Protein AF-R7EV41-F1 (afdb_monomer_lite)

Structure (mmCIF, N/CA/C/O backbone):
data_AF-R7EV41-F1
#
_entry.id   AF-R7EV41-F1
#
loop_
_atom_site.group_PDB
_atom_site.id
_atom_site.type_symbol
_atom_site.label_atom_id
_atom_site.label_alt_id
_atom_site.label_comp_id
_atom_site.label_asym_id
_atom_site.label_entity_id
_atom_site.label_seq_id
_atom_site.pdbx_PDB_ins_code
_atom_site.Cartn_x
_atom_site.Cartn_y
_atom_site.Cartn_z
_atom_site.occupancy
_atom_site.B_iso_or_equiv
_atom_site.auth_seq_id
_atom_site.auth_comp_id
_atom_site.auth_asym_id
_atom_site.auth_atom_id
_atom_site.pdbx_PDB_model_num
ATOM 1 N N . MET A 1 1 ? 18.322 -37.434 2.690 1.00 43.78 1 MET A N 1
ATOM 2 C CA . MET A 1 1 ? 19.260 -37.545 1.546 1.00 43.78 1 MET A CA 1
ATOM 3 C C . MET A 1 1 ? 18.553 -37.816 0.201 1.00 43.78 1 MET A C 1
ATOM 5 O O . MET A 1 1 ? 19.108 -38.502 -0.639 1.00 43.78 1 MET A O 1
ATOM 9 N N . ASN A 1 2 ? 17.366 -37.233 -0.044 1.00 41.78 2 ASN A N 1
ATOM 10 C CA . ASN A 1 2 ? 16.634 -37.344 -1.325 1.00 41.78 2 ASN A CA 1
ATOM 11 C C . ASN A 1 2 ? 16.052 -36.002 -1.832 1.00 41.78 2 ASN A C 1
ATOM 13 O O . ASN A 1 2 ? 15.337 -35.979 -2.822 1.00 41.78 2 ASN A O 1
ATOM 17 N N . ILE A 1 3 ? 16.404 -34.872 -1.204 1.00 34.19 3 ILE A N 1
ATOM 18 C CA . ILE A 1 3 ? 15.950 -33.520 -1.606 1.00 34.19 3 ILE A CA 1
ATOM 19 C C . ILE A 1 3 ? 17.001 -32.802 -2.484 1.00 34.19 3 ILE A C 1
ATOM 21 O O . ILE A 1 3 ? 16.682 -31.907 -3.259 1.00 34.19 3 ILE A O 1
ATOM 25 N N . ILE A 1 4 ? 18.257 -33.267 -2.469 1.00 37.19 4 ILE A N 1
ATOM 26 C CA . ILE A 1 4 ? 19.369 -32.674 -3.238 1.00 37.19 4 ILE A CA 1
ATOM 27 C C . ILE A 1 4 ? 19.345 -33.095 -4.724 1.00 37.19 4 ILE A C 1
ATOM 29 O O . ILE A 1 4 ? 19.920 -32.416 -5.574 1.00 37.19 4 ILE A O 1
ATOM 33 N N . ARG A 1 5 ? 18.644 -34.183 -5.084 1.00 34.38 5 ARG A N 1
ATOM 34 C CA . ARG A 1 5 ? 18.543 -34.639 -6.485 1.00 34.38 5 ARG A CA 1
ATOM 35 C C . ARG A 1 5 ? 17.484 -33.892 -7.302 1.00 34.38 5 ARG A C 1
ATOM 37 O O . ARG A 1 5 ? 17.686 -33.723 -8.499 1.00 34.38 5 ARG A O 1
ATOM 44 N N . THR A 1 6 ? 16.435 -33.355 -6.680 1.00 34.47 6 THR A N 1
ATOM 45 C CA . THR A 1 6 ? 15.365 -32.635 -7.399 1.00 34.47 6 THR A CA 1
ATOM 46 C C . THR A 1 6 ? 15.768 -31.197 -7.765 1.00 34.47 6 THR A C 1
ATOM 48 O O . THR A 1 6 ? 15.353 -30.682 -8.798 1.00 34.47 6 THR A O 1
ATOM 51 N N . ILE A 1 7 ? 16.682 -30.579 -7.005 1.00 36.19 7 ILE A N 1
ATOM 52 C CA . ILE A 1 7 ? 17.214 -29.227 -7.285 1.00 36.19 7 ILE A CA 1
ATOM 53 C C . ILE A 1 7 ? 18.256 -29.238 -8.426 1.00 36.19 7 ILE A C 1
ATOM 55 O O . ILE A 1 7 ? 18.396 -28.257 -9.161 1.00 36.19 7 ILE A O 1
ATOM 59 N N . LYS A 1 8 ? 18.939 -30.370 -8.656 1.00 31.95 8 LYS A N 1
ATOM 60 C CA . LYS A 1 8 ? 19.910 -30.523 -9.758 1.00 31.95 8 LYS A CA 1
ATOM 61 C C . LYS A 1 8 ? 19.276 -30.679 -11.147 1.00 31.95 8 LYS A C 1
ATOM 63 O O . LYS A 1 8 ? 19.947 -30.433 -12.142 1.00 31.95 8 LYS A O 1
ATOM 68 N N . VAL A 1 9 ? 17.993 -31.034 -11.235 1.00 35.59 9 VAL A N 1
ATOM 69 C CA . VAL A 1 9 ? 17.301 -31.197 -12.530 1.00 35.59 9 VAL A CA 1
ATOM 70 C C . VAL A 1 9 ? 16.683 -29.876 -13.020 1.00 35.59 9 VAL A C 1
ATOM 72 O O . VAL A 1 9 ? 16.620 -29.645 -14.225 1.00 35.59 9 VAL A O 1
ATOM 75 N N . ALA A 1 10 ? 16.343 -28.944 -12.119 1.00 32.03 10 ALA A N 1
ATOM 76 C CA . ALA A 1 10 ? 15.890 -27.594 -12.487 1.00 32.03 10 ALA A CA 1
ATOM 77 C C . ALA A 1 10 ? 17.047 -26.649 -12.881 1.00 32.03 10 ALA A C 1
ATOM 79 O O . ALA A 1 10 ? 16.889 -25.794 -13.749 1.00 32.03 10 ALA A O 1
ATOM 80 N N . THR A 1 11 ? 18.241 -26.845 -12.314 1.00 32.50 11 THR A N 1
ATOM 81 C CA . THR A 1 11 ? 19.454 -26.072 -12.654 1.00 32.50 11 THR A CA 1
ATOM 82 C C . THR A 1 11 ? 20.107 -26.514 -13.972 1.00 32.50 11 THR A C 1
ATOM 84 O O . THR A 1 11 ? 20.769 -25.711 -14.627 1.00 32.50 11 THR A O 1
ATOM 87 N N . ALA A 1 12 ? 19.844 -27.740 -14.438 1.00 33.00 12 ALA A N 1
ATOM 88 C CA . ALA A 1 12 ? 20.349 -28.246 -15.718 1.00 33.00 12 ALA A CA 1
ATOM 89 C C . ALA A 1 12 ? 19.603 -27.689 -16.950 1.00 33.00 12 ALA A C 1
ATOM 91 O O . ALA A 1 12 ? 20.196 -27.590 -18.022 1.00 33.00 12 ALA A O 1
ATOM 92 N N . ARG A 1 13 ? 18.341 -27.247 -16.814 1.00 34.56 13 ARG A N 1
ATOM 93 C CA . ARG A 1 13 ? 17.620 -26.537 -17.894 1.00 34.56 13 ARG A CA 1
ATOM 94 C C . ARG A 1 13 ? 17.948 -25.040 -17.979 1.00 34.56 13 ARG A C 1
ATOM 96 O O . ARG A 1 13 ? 17.640 -24.425 -18.992 1.00 34.56 13 ARG A O 1
ATOM 103 N N . LEU A 1 14 ? 18.626 -24.477 -16.975 1.00 35.88 14 LEU A N 1
ATOM 104 C CA . LEU A 1 14 ? 19.077 -23.078 -16.970 1.00 35.88 14 LEU A CA 1
ATOM 105 C C . LEU A 1 14 ? 20.512 -22.906 -17.513 1.00 35.88 14 LEU A C 1
ATOM 107 O O . LEU A 1 14 ? 20.870 -21.832 -17.980 1.00 35.88 14 LEU A O 1
ATOM 111 N N . MET A 1 15 ? 21.319 -23.974 -17.522 1.00 33.75 15 MET A N 1
ATOM 112 C CA . MET A 1 15 ? 22.668 -23.977 -18.115 1.00 33.75 15 MET A CA 1
ATOM 113 C C . MET A 1 15 ? 22.682 -24.233 -19.633 1.00 33.75 15 MET A C 1
ATOM 115 O O . MET A 1 15 ? 23.692 -23.984 -20.283 1.00 33.75 15 MET A O 1
ATOM 119 N N . ALA A 1 16 ? 21.561 -24.655 -20.226 1.00 33.72 16 ALA A N 1
ATOM 120 C CA . ALA A 1 16 ? 21.439 -24.865 -21.673 1.00 33.72 16 ALA A CA 1
ATOM 121 C C . ALA A 1 16 ? 21.220 -23.567 -22.484 1.00 33.72 16 ALA A C 1
ATOM 123 O O . ALA A 1 16 ? 21.201 -23.615 -23.708 1.00 33.72 16 ALA A O 1
ATOM 124 N N . VAL A 1 17 ? 21.094 -22.405 -21.827 1.00 35.06 17 VAL A N 1
ATOM 125 C CA . VAL A 1 17 ? 20.988 -21.087 -22.492 1.00 35.06 17 VAL A CA 1
ATOM 126 C C . VAL A 1 17 ? 22.304 -20.290 -22.414 1.00 35.06 17 VAL A C 1
ATOM 128 O O . VAL A 1 17 ? 22.477 -19.306 -23.122 1.00 35.06 17 VAL A O 1
ATOM 131 N N . VAL A 1 18 ? 23.285 -20.745 -21.624 1.00 33.25 18 VAL A N 1
ATOM 132 C CA . VAL A 1 18 ? 24.582 -20.055 -21.443 1.00 33.25 18 VAL A CA 1
ATOM 133 C C . VAL A 1 18 ? 25.714 -20.685 -22.281 1.00 33.25 18 VAL A C 1
ATOM 135 O O . VAL A 1 18 ? 26.791 -20.111 -22.405 1.00 33.25 18 VAL A O 1
ATOM 138 N N . ALA A 1 19 ? 25.473 -21.814 -22.956 1.00 29.73 19 ALA A N 1
ATOM 139 C CA . ALA A 1 19 ? 26.469 -22.519 -23.774 1.00 29.73 19 ALA A CA 1
ATOM 140 C C . ALA A 1 19 ? 26.267 -22.348 -25.297 1.00 29.73 19 ALA A C 1
ATOM 142 O O . ALA A 1 19 ? 26.312 -23.319 -26.047 1.00 29.73 19 ALA A O 1
ATOM 143 N N . ALA A 1 20 ? 26.064 -21.111 -25.762 1.00 32.66 20 ALA A N 1
ATOM 144 C CA . ALA A 1 20 ? 26.145 -20.752 -27.188 1.00 32.66 20 ALA A CA 1
ATOM 145 C C . ALA A 1 20 ? 27.075 -19.546 -27.448 1.00 32.66 20 ALA A C 1
ATOM 147 O O . ALA A 1 20 ? 26.948 -18.853 -28.454 1.00 32.66 20 ALA A O 1
ATOM 148 N N . ALA A 1 21 ? 28.028 -19.289 -26.546 1.00 35.25 21 ALA A N 1
ATOM 149 C CA . ALA A 1 21 ? 29.103 -18.319 -26.742 1.00 35.25 21 ALA A CA 1
ATOM 150 C C . ALA A 1 21 ? 30.364 -19.051 -27.226 1.00 35.25 21 ALA A C 1
ATOM 152 O O . ALA A 1 21 ? 31.230 -19.427 -26.441 1.00 35.25 21 ALA A O 1
ATOM 153 N N . GLY A 1 22 ? 30.434 -19.315 -28.529 1.00 34.72 22 GLY A N 1
ATOM 154 C CA . GLY A 1 22 ? 31.564 -20.023 -29.119 1.00 34.72 22 GLY A CA 1
ATOM 155 C C . GLY A 1 22 ? 31.454 -20.160 -30.628 1.00 34.72 22 GLY A C 1
ATOM 156 O O . GLY A 1 22 ? 31.388 -21.274 -31.128 1.00 34.72 22 GLY A O 1
ATOM 157 N N . TYR A 1 23 ? 31.432 -19.043 -31.355 1.00 33.31 23 TYR A N 1
ATOM 158 C CA . TYR A 1 23 ? 31.835 -19.046 -32.761 1.00 33.31 23 TYR A CA 1
ATOM 159 C C . TYR A 1 23 ? 32.443 -17.689 -33.131 1.00 33.31 23 TYR A C 1
ATOM 161 O O . TYR A 1 23 ? 31.743 -16.691 -33.291 1.00 33.31 23 TYR A O 1
ATOM 169 N N . MET A 1 24 ? 33.774 -17.656 -33.234 1.00 39.72 24 MET A N 1
ATOM 170 C CA . MET A 1 24 ? 34.472 -16.668 -34.047 1.00 39.72 24 MET A CA 1
ATOM 171 C C . MET A 1 24 ? 34.364 -17.126 -35.500 1.00 39.72 24 MET A C 1
ATOM 173 O O . MET A 1 24 ? 34.887 -18.180 -35.852 1.00 39.72 24 MET A O 1
ATOM 177 N N . ALA A 1 25 ? 33.716 -16.328 -36.343 1.00 31.00 25 ALA A N 1
ATOM 178 C CA . ALA A 1 25 ? 33.906 -16.391 -37.783 1.00 31.00 25 ALA A CA 1
ATOM 179 C C . ALA A 1 25 ? 33.865 -14.970 -38.356 1.00 31.00 25 ALA A C 1
ATOM 181 O O . ALA A 1 25 ? 32.981 -14.173 -38.051 1.00 31.00 25 ALA A O 1
ATOM 182 N N . SER A 1 26 ? 34.900 -14.686 -39.138 1.00 33.69 26 SER A N 1
ATOM 183 C CA . SER A 1 26 ? 35.187 -13.500 -39.943 1.00 33.69 26 SER A CA 1
ATOM 184 C C . SER A 1 26 ? 33.968 -12.716 -40.441 1.00 33.69 26 SER A C 1
ATOM 186 O O . SER A 1 26 ? 33.164 -13.232 -41.217 1.00 33.69 26 SER A O 1
ATOM 188 N N . ALA A 1 27 ? 33.907 -11.429 -40.092 1.00 34.03 27 ALA A N 1
ATOM 189 C CA . ALA A 1 27 ? 33.030 -10.468 -40.746 1.00 34.03 27 ALA A CA 1
ATOM 190 C C . ALA A 1 27 ? 33.572 -10.148 -42.149 1.00 34.03 27 ALA A C 1
ATOM 192 O O . ALA A 1 27 ? 34.580 -9.457 -42.294 1.00 34.03 27 ALA A O 1
ATOM 193 N N . SER A 1 28 ? 32.900 -10.635 -43.192 1.00 34.97 28 SER A N 1
ATOM 194 C CA . SER A 1 28 ? 32.932 -9.962 -44.490 1.00 34.97 28 SER A CA 1
ATOM 195 C C . SER A 1 28 ? 32.161 -8.650 -44.353 1.00 34.97 28 SER A C 1
ATOM 197 O O . SER A 1 28 ? 31.039 -8.661 -43.847 1.00 34.97 28 SER A O 1
ATOM 199 N N . ALA A 1 29 ? 32.745 -7.535 -44.792 1.00 38.25 29 ALA A N 1
ATOM 200 C CA . ALA A 1 29 ? 32.111 -6.222 -44.775 1.00 38.25 29 ALA A CA 1
ATOM 201 C C . ALA A 1 29 ? 30.793 -6.234 -45.574 1.00 38.25 29 ALA A C 1
ATOM 203 O O . ALA A 1 29 ? 30.801 -6.193 -46.804 1.00 38.25 29 ALA A O 1
ATOM 204 N N . SER A 1 30 ? 29.658 -6.310 -44.878 1.00 43.06 30 SER A N 1
ATOM 205 C CA . SER A 1 30 ? 28.342 -6.045 -45.454 1.00 43.06 30 SER A CA 1
ATOM 206 C C . SER A 1 30 ? 28.124 -4.533 -45.529 1.00 43.06 30 SER A C 1
ATOM 208 O O . SER A 1 30 ? 28.532 -3.799 -44.630 1.00 43.06 30 SER A O 1
ATOM 210 N N . GLN A 1 31 ? 27.513 -4.077 -46.624 1.00 44.41 31 GLN A N 1
ATOM 211 C CA . GLN A 1 31 ? 27.174 -2.675 -46.897 1.00 44.41 31 GLN A CA 1
ATOM 212 C C . GLN A 1 31 ? 26.524 -1.965 -45.692 1.00 44.41 31 GLN A C 1
ATOM 214 O O . GLN A 1 31 ? 25.824 -2.625 -44.925 1.00 44.41 31 GLN A O 1
ATOM 219 N N . PRO A 1 32 ? 26.704 -0.637 -45.531 1.00 49.44 32 PRO A N 1
ATOM 220 C CA . PRO A 1 32 ? 26.031 0.101 -44.469 1.00 49.44 32 PRO A CA 1
ATOM 221 C C . PRO A 1 32 ? 24.511 -0.031 -44.633 1.00 49.44 32 PRO A C 1
ATOM 223 O O . PRO A 1 32 ? 23.962 0.324 -45.679 1.00 49.44 32 PRO A O 1
ATOM 226 N N . ASP A 1 33 ? 23.830 -0.557 -43.612 1.00 58.03 33 ASP A N 1
ATOM 227 C CA . ASP A 1 33 ? 22.370 -0.637 -43.592 1.00 58.03 33 ASP A CA 1
ATOM 228 C C . ASP A 1 33 ? 21.821 0.795 -43.528 1.00 58.03 33 ASP A C 1
ATOM 230 O O . ASP A 1 33 ? 21.950 1.499 -42.524 1.00 58.03 33 ASP A O 1
ATOM 234 N N . THR A 1 34 ? 21.292 1.270 -44.653 1.00 60.53 34 THR A N 1
ATOM 235 C CA . THR A 1 34 ? 20.868 2.660 -44.853 1.00 60.53 34 THR A CA 1
ATOM 236 C C . THR A 1 34 ? 19.346 2.775 -44.858 1.00 60.53 34 THR A C 1
ATOM 238 O O . THR A 1 34 ? 18.627 1.806 -45.095 1.00 60.53 34 THR A O 1
ATOM 241 N N . LEU A 1 35 ? 18.852 3.997 -44.625 1.00 58.16 35 LEU A N 1
ATOM 242 C CA . LEU A 1 35 ? 17.435 4.399 -44.664 1.00 58.16 35 LEU A CA 1
ATOM 243 C C . LEU A 1 35 ? 16.633 3.820 -45.844 1.00 58.16 35 LEU A C 1
ATOM 245 O O . LEU A 1 35 ? 15.451 3.535 -45.690 1.00 58.16 35 LEU A O 1
ATOM 249 N N . SER A 1 36 ? 17.268 3.628 -47.004 1.00 63.41 36 SER A N 1
ATOM 250 C CA . SER A 1 36 ? 16.641 3.104 -48.226 1.00 63.41 36 SER A CA 1
ATOM 251 C C . SER A 1 36 ? 16.170 1.650 -48.121 1.00 63.41 36 SER A C 1
ATOM 253 O O . SER A 1 36 ? 15.424 1.195 -48.985 1.00 63.41 36 SER A O 1
ATOM 255 N N . GLN A 1 37 ? 16.593 0.918 -47.088 1.00 71.00 37 GLN A N 1
ATOM 256 C CA . GLN A 1 37 ? 16.203 -0.474 -46.859 1.00 71.00 37 GLN A CA 1
ATOM 257 C C . GLN A 1 37 ? 14.912 -0.617 -46.044 1.00 71.00 37 GLN A C 1
ATOM 259 O O . GLN A 1 37 ? 14.354 -1.710 -45.990 1.00 71.00 37 GLN A O 1
ATOM 264 N N . LEU A 1 38 ? 14.431 0.455 -45.406 1.00 81.75 38 LEU A N 1
ATOM 265 C CA . LEU A 1 38 ? 13.195 0.428 -44.628 1.00 81.75 38 LEU A CA 1
ATOM 266 C C . LEU A 1 38 ? 11.994 0.736 -45.539 1.00 81.75 38 LEU A C 1
ATOM 268 O O . LEU A 1 38 ? 11.950 1.816 -46.124 1.00 81.75 38 LEU A O 1
ATOM 272 N N . PRO A 1 39 ? 10.997 -0.161 -45.651 1.00 89.12 39 PRO A N 1
ATOM 273 C CA . PRO A 1 39 ? 9.736 0.159 -46.316 1.00 89.12 39 PRO A CA 1
ATOM 274 C C . PRO A 1 39 ? 9.027 1.330 -45.623 1.00 89.12 39 PRO A C 1
ATOM 276 O O . PRO A 1 39 ? 9.002 1.369 -44.396 1.00 89.12 39 PRO A O 1
ATOM 279 N N . GLY A 1 40 ? 8.405 2.226 -46.393 1.00 91.31 40 GLY A N 1
ATOM 280 C CA . GLY A 1 40 ? 7.700 3.417 -45.895 1.00 91.31 40 GLY A CA 1
ATOM 281 C C . GLY A 1 40 ? 8.549 4.694 -45.946 1.00 91.31 40 GLY A C 1
ATOM 282 O O . GLY A 1 40 ? 9.763 4.644 -46.130 1.00 91.31 40 GLY A O 1
ATOM 283 N N . SER A 1 41 ? 7.912 5.857 -45.805 1.00 91.19 41 SER A N 1
ATOM 284 C CA . SER A 1 41 ? 8.568 7.170 -45.896 1.00 91.19 41 SER A CA 1
ATOM 285 C C . SER A 1 41 ? 9.051 7.732 -44.549 1.00 91.19 41 SER A C 1
ATOM 287 O O . SER A 1 41 ? 9.587 8.841 -44.504 1.00 91.19 41 SER A O 1
ATOM 289 N N . GLY A 1 42 ? 8.789 7.037 -43.439 1.00 92.38 42 GLY A N 1
ATOM 290 C CA . GLY A 1 42 ? 9.132 7.480 -42.085 1.00 92.38 42 GLY A CA 1
ATOM 291 C C . GLY A 1 42 ? 8.238 8.590 -41.528 1.00 92.38 42 GLY A C 1
ATOM 292 O O . GLY A 1 42 ? 8.548 9.148 -40.476 1.00 92.38 42 GLY A O 1
ATOM 293 N N . THR A 1 43 ? 7.135 8.926 -42.199 1.00 94.94 43 THR A N 1
ATOM 294 C CA . THR A 1 43 ? 6.170 9.922 -41.708 1.00 94.94 43 THR A CA 1
ATOM 295 C C . THR A 1 43 ? 5.158 9.276 -40.763 1.00 94.94 43 THR A C 1
ATOM 297 O O . THR A 1 43 ? 5.050 8.057 -40.692 1.00 94.94 43 THR A O 1
ATOM 300 N N . ALA A 1 44 ? 4.374 10.074 -40.034 1.00 93.50 44 ALA A N 1
ATOM 301 C CA . ALA A 1 44 ? 3.322 9.526 -39.173 1.00 93.50 44 ALA A CA 1
ATOM 302 C C . ALA A 1 44 ? 2.240 8.754 -39.961 1.00 93.50 44 ALA A C 1
ATOM 304 O O . ALA A 1 44 ? 1.678 7.795 -39.439 1.00 93.50 44 ALA A O 1
ATOM 305 N N . ALA A 1 45 ? 1.953 9.166 -41.204 1.00 95.00 45 ALA A N 1
ATOM 306 C CA . ALA A 1 45 ? 0.979 8.505 -42.076 1.00 95.00 45 ALA A CA 1
ATOM 307 C C . ALA A 1 45 ? 1.556 7.267 -42.785 1.00 95.00 45 ALA A C 1
ATOM 309 O O . ALA A 1 45 ? 0.812 6.338 -43.087 1.00 95.00 45 ALA A O 1
ATOM 310 N N . ASP A 1 46 ? 2.868 7.253 -43.025 1.00 96.31 46 ASP A N 1
ATOM 311 C CA . ASP A 1 46 ? 3.589 6.157 -43.670 1.00 96.31 46 ASP A CA 1
ATOM 312 C C . ASP A 1 46 ? 4.907 5.872 -42.918 1.00 96.31 46 ASP A C 1
ATOM 314 O O . ASP A 1 46 ? 5.978 6.344 -43.321 1.00 96.31 46 ASP A O 1
ATOM 318 N N . PRO A 1 47 ? 4.839 5.186 -41.758 1.00 96.81 47 PRO A N 1
ATOM 319 C CA . PRO A 1 47 ? 6.002 4.938 -40.912 1.00 96.81 47 PRO A CA 1
ATOM 320 C C . PRO A 1 47 ? 6.943 3.910 -41.542 1.00 96.81 47 PRO A C 1
ATOM 322 O O . PRO A 1 47 ? 6.509 3.004 -42.251 1.00 96.81 47 PRO A O 1
ATOM 325 N N . PHE A 1 48 ? 8.228 3.982 -41.195 1.00 96.19 48 PHE A N 1
ATOM 326 C CA . PHE A 1 48 ? 9.190 2.947 -41.561 1.00 96.19 48 PHE A CA 1
ATOM 327 C C . PHE A 1 48 ? 8.803 1.595 -40.945 1.00 96.19 48 PHE A C 1
ATOM 329 O O . PHE A 1 48 ? 8.619 1.497 -39.730 1.00 96.19 48 PHE A O 1
ATOM 336 N N . VAL A 1 49 ? 8.712 0.541 -41.755 1.00 96.62 49 VAL A N 1
ATOM 337 C CA . VAL A 1 49 ? 8.249 -0.784 -41.322 1.00 96.62 49 VAL A CA 1
ATOM 338 C C . VAL A 1 49 ? 9.426 -1.717 -41.027 1.00 96.62 49 VAL A C 1
ATOM 340 O O . VAL A 1 49 ? 10.236 -2.053 -41.890 1.00 96.62 49 VAL A O 1
ATOM 343 N N . ILE A 1 50 ? 9.509 -2.199 -39.791 1.00 95.25 50 ILE A N 1
ATOM 344 C CA . ILE A 1 50 ? 10.571 -3.093 -39.323 1.00 95.25 50 ILE A CA 1
ATOM 345 C C . ILE A 1 50 ? 10.032 -4.527 -39.297 1.00 95.25 50 ILE A C 1
ATOM 347 O O . ILE A 1 50 ? 9.093 -4.832 -38.564 1.00 95.25 50 ILE A O 1
ATOM 351 N N . THR A 1 51 ? 10.626 -5.410 -40.101 1.00 95.31 51 THR A N 1
ATOM 352 C CA . THR A 1 51 ? 10.233 -6.830 -40.221 1.00 95.31 51 THR A CA 1
ATOM 353 C C . THR A 1 51 ? 11.412 -7.794 -40.083 1.00 95.31 51 THR A C 1
ATOM 355 O O . THR A 1 51 ? 11.226 -9.005 -40.150 1.00 95.31 51 THR A O 1
ATOM 358 N N . SER A 1 52 ? 12.637 -7.287 -39.907 1.00 93.12 52 SER A N 1
ATOM 359 C CA . SER A 1 52 ? 13.856 -8.099 -39.883 1.00 93.12 52 SER A CA 1
ATOM 360 C C . SER A 1 52 ? 14.936 -7.508 -38.971 1.00 93.12 52 SER A C 1
ATOM 362 O O . SER A 1 52 ? 14.902 -6.323 -38.625 1.00 93.12 52 SER A O 1
ATOM 364 N N . ALA A 1 53 ? 15.935 -8.324 -38.624 1.00 91.62 53 ALA A N 1
ATOM 365 C CA . ALA A 1 53 ? 17.106 -7.884 -37.864 1.00 91.62 53 ALA A CA 1
ATOM 366 C C . ALA A 1 53 ? 17.875 -6.754 -38.575 1.00 91.62 53 ALA A C 1
ATOM 368 O O . ALA A 1 53 ? 18.315 -5.805 -37.931 1.00 91.62 53 ALA A O 1
ATOM 369 N N . ALA A 1 54 ? 17.977 -6.806 -39.908 1.00 90.69 54 ALA A N 1
ATOM 370 C CA . ALA A 1 54 ? 18.629 -5.762 -40.697 1.00 90.69 54 ALA A CA 1
ATOM 371 C C . ALA A 1 54 ? 17.899 -4.412 -40.589 1.00 90.69 54 ALA A C 1
ATOM 373 O O . ALA A 1 54 ? 18.541 -3.388 -40.374 1.00 90.69 54 ALA A O 1
ATOM 374 N N . HIS A 1 55 ? 16.560 -4.409 -40.624 1.00 93.00 55 HIS A N 1
ATOM 375 C CA . HIS A 1 55 ? 15.769 -3.187 -40.421 1.00 93.00 55 HIS A CA 1
ATOM 376 C C . HIS A 1 55 ? 15.999 -2.600 -39.020 1.00 93.00 55 HIS A C 1
ATOM 378 O O . HIS A 1 55 ? 16.086 -1.385 -38.851 1.00 93.00 55 HIS A O 1
ATOM 384 N N . LEU A 1 56 ? 16.139 -3.463 -38.009 1.00 91.25 56 LEU A N 1
ATOM 385 C CA . LEU A 1 56 ? 16.434 -3.035 -36.645 1.00 91.25 56 LEU A CA 1
ATOM 386 C C . LEU A 1 56 ? 17.844 -2.421 -36.519 1.00 91.25 56 LEU A C 1
ATOM 388 O O . LEU A 1 56 ? 18.019 -1.436 -35.802 1.00 91.25 56 LEU A O 1
ATOM 392 N N . ARG A 1 57 ? 18.841 -2.942 -37.249 1.00 90.81 57 ARG A N 1
ATOM 393 C CA . ARG A 1 57 ? 20.188 -2.339 -37.335 1.00 90.81 57 ARG A CA 1
ATOM 394 C C . ARG A 1 57 ? 20.163 -0.988 -38.058 1.00 90.81 57 ARG A C 1
ATOM 396 O O . ARG A 1 57 ? 20.786 -0.043 -37.579 1.00 90.81 57 ARG A O 1
ATOM 403 N N . ALA A 1 58 ? 19.377 -0.863 -39.129 1.00 90.44 58 ALA A N 1
ATOM 404 C CA . ALA A 1 58 ? 19.181 0.403 -39.837 1.00 90.44 58 ALA A CA 1
ATOM 405 C C . ALA A 1 58 ? 18.547 1.486 -38.940 1.00 90.44 58 ALA A C 1
ATOM 407 O O . ALA A 1 58 ? 18.959 2.645 -38.996 1.00 90.44 58 ALA A O 1
ATOM 408 N N . LEU A 1 59 ? 17.601 1.123 -38.060 1.00 91.62 59 LEU A N 1
ATOM 409 C CA . LEU A 1 59 ? 17.066 2.039 -37.042 1.00 91.62 59 LEU A CA 1
ATOM 410 C C . LEU A 1 59 ? 18.175 2.569 -36.119 1.00 91.62 59 LEU A C 1
ATOM 412 O O . LEU A 1 59 ? 18.234 3.773 -35.867 1.00 91.62 59 LEU A O 1
ATOM 416 N N . ALA A 1 60 ? 19.047 1.689 -35.618 1.00 89.06 60 ALA A N 1
ATOM 417 C CA . ALA A 1 60 ? 20.140 2.092 -34.734 1.00 89.06 60 ALA A CA 1
ATOM 418 C C . ALA A 1 60 ? 21.119 3.048 -35.433 1.00 89.06 60 ALA A C 1
ATOM 420 O O . ALA A 1 60 ? 21.408 4.118 -34.902 1.00 89.06 60 ALA A O 1
ATOM 421 N N . ALA A 1 61 ? 21.533 2.728 -36.663 1.00 87.81 61 ALA A N 1
ATOM 422 C CA . ALA A 1 61 ? 22.400 3.595 -37.464 1.00 87.81 61 ALA A CA 1
ATOM 423 C C . ALA A 1 61 ? 21.748 4.957 -37.791 1.00 87.81 61 ALA A C 1
ATOM 425 O O . ALA A 1 61 ? 22.413 5.999 -37.825 1.00 87.81 61 ALA A O 1
ATOM 426 N N . MET A 1 62 ? 20.430 4.979 -38.009 1.00 87.12 62 MET A N 1
ATOM 427 C CA . MET A 1 62 ? 19.691 6.220 -38.235 1.00 87.12 62 MET A CA 1
ATOM 428 C C . MET A 1 62 ? 19.688 7.105 -36.992 1.00 87.12 62 MET A C 1
ATOM 430 O O . MET A 1 62 ? 19.906 8.311 -37.098 1.00 87.12 62 MET A O 1
ATOM 434 N N . ALA A 1 63 ? 19.465 6.535 -35.811 1.00 88.56 63 ALA A N 1
ATOM 435 C CA . ALA A 1 63 ? 19.427 7.303 -34.573 1.00 88.56 63 ALA A CA 1
ATOM 436 C C . ALA A 1 63 ? 20.738 8.063 -34.321 1.00 88.56 63 ALA A C 1
ATOM 438 O O . ALA A 1 63 ? 20.695 9.235 -33.932 1.00 88.56 63 ALA A O 1
ATOM 439 N N . ASP A 1 64 ? 21.872 7.434 -34.635 1.00 85.69 64 ASP A N 1
ATOM 440 C CA . ASP A 1 64 ? 23.206 8.029 -34.510 1.00 85.69 64 ASP A CA 1
ATOM 441 C C . ASP A 1 64 ? 23.431 9.197 -35.485 1.00 85.69 64 ASP A C 1
ATOM 443 O O . ASP A 1 64 ? 24.159 10.139 -35.173 1.00 85.69 64 ASP A O 1
ATOM 447 N N . SER A 1 65 ? 22.767 9.183 -36.645 1.00 83.31 65 SER A N 1
ATOM 448 C CA . SER A 1 65 ? 22.916 10.204 -37.692 1.00 83.31 65 SER A CA 1
ATOM 449 C C . SER A 1 65 ? 21.828 11.291 -37.696 1.00 83.31 65 SER A C 1
ATOM 451 O O . SER A 1 65 ? 22.003 12.317 -38.349 1.00 83.31 65 SER A O 1
ATOM 453 N N . THR A 1 66 ? 20.718 11.121 -36.961 1.00 77.31 66 THR A N 1
ATOM 454 C CA . THR A 1 66 ? 19.503 11.964 -37.098 1.00 77.31 66 THR A CA 1
ATOM 455 C C . THR A 1 66 ? 18.973 12.570 -35.789 1.00 77.31 66 THR A C 1
ATOM 457 O O . THR A 1 66 ? 17.762 12.652 -35.565 1.00 77.31 66 THR A O 1
ATOM 460 N N . ALA A 1 67 ? 19.859 13.014 -34.891 1.00 86.81 67 ALA A N 1
ATOM 461 C CA . ALA A 1 67 ? 19.468 13.547 -33.575 1.00 86.81 67 ALA A CA 1
ATOM 462 C C . ALA A 1 67 ? 18.483 12.615 -32.820 1.00 86.81 67 ALA A C 1
ATOM 464 O O . ALA A 1 67 ? 17.534 13.066 -32.164 1.00 86.81 67 ALA A O 1
ATOM 465 N N . GLY A 1 68 ? 18.700 11.300 -32.945 1.00 89.56 68 GLY A N 1
ATOM 466 C CA . GLY A 1 68 ? 17.845 10.259 -32.386 1.00 89.56 68 GLY A CA 1
ATOM 467 C C . GLY A 1 68 ? 16.538 10.032 -33.147 1.00 89.56 68 GLY A C 1
ATOM 468 O O . GLY A 1 68 ? 15.503 9.879 -32.513 1.00 89.56 68 GLY A O 1
ATOM 469 N N . CYS A 1 69 ? 16.531 10.036 -34.479 1.00 93.31 69 CYS A N 1
ATOM 470 C CA . CYS A 1 69 ? 15.325 9.820 -35.295 1.00 93.31 69 CYS A CA 1
ATOM 471 C C . CYS A 1 69 ? 14.212 10.858 -35.080 1.00 93.31 69 CYS A C 1
ATOM 473 O O . CYS A 1 69 ? 13.027 10.560 -35.252 1.00 93.31 69 CYS A O 1
ATOM 475 N N . LYS A 1 70 ? 14.564 12.088 -34.697 1.00 94.12 70 LYS A N 1
ATOM 476 C CA . LYS A 1 70 ? 13.574 13.151 -34.492 1.00 94.12 70 LYS A CA 1
ATOM 477 C C . LYS A 1 70 ? 12.747 13.363 -35.765 1.00 94.12 70 LYS A C 1
ATOM 479 O O . LYS A 1 70 ? 13.297 13.446 -36.861 1.00 94.12 70 LYS A O 1
ATOM 484 N N . GLY A 1 71 ? 11.425 13.449 -35.611 1.00 91.25 71 GLY A N 1
ATOM 485 C CA . GLY A 1 71 ? 10.485 13.646 -36.722 1.00 91.25 71 GLY A CA 1
ATOM 486 C C . GLY A 1 71 ? 10.180 12.394 -37.553 1.00 91.25 71 GLY A C 1
ATOM 487 O O . GLY A 1 71 ? 9.336 12.474 -38.439 1.00 91.25 71 GLY A O 1
ATOM 488 N N . HIS A 1 72 ? 10.807 11.254 -37.251 1.00 94.69 72 HIS A N 1
ATOM 489 C CA . HIS A 1 72 ? 10.578 9.997 -37.960 1.00 94.69 72 HIS A CA 1
ATOM 490 C C . HIS A 1 72 ? 9.707 9.038 -37.139 1.00 94.69 72 HIS A C 1
ATOM 492 O O . HIS A 1 72 ? 9.770 9.004 -35.906 1.00 94.69 72 HIS A O 1
ATOM 498 N N . SER A 1 73 ? 8.891 8.253 -37.839 1.00 97.00 73 SER A N 1
ATOM 499 C CA . SER A 1 73 ? 7.999 7.240 -37.274 1.00 97.00 73 SER A CA 1
ATOM 500 C C . SER A 1 73 ? 8.367 5.847 -37.778 1.00 97.00 73 SER A C 1
ATOM 502 O O . SER A 1 73 ? 8.660 5.667 -38.957 1.00 97.00 73 SER A O 1
ATOM 504 N N . PHE A 1 74 ? 8.315 4.866 -36.882 1.00 97.56 74 PHE A N 1
ATOM 505 C CA . PHE A 1 74 ? 8.632 3.460 -37.114 1.00 97.56 74 PHE A CA 1
ATOM 506 C C . PHE A 1 74 ? 7.486 2.584 -36.626 1.00 97.56 74 PHE A C 1
ATOM 508 O O . PHE A 1 74 ? 6.816 2.926 -35.649 1.00 97.56 74 PHE A O 1
ATOM 515 N N . ARG A 1 75 ? 7.290 1.433 -37.268 1.00 98.00 75 ARG A N 1
ATOM 516 C CA . ARG A 1 75 ? 6.306 0.431 -36.867 1.00 98.00 75 ARG A CA 1
ATOM 517 C C . ARG A 1 75 ? 6.845 -0.984 -37.061 1.00 98.00 75 ARG A C 1
ATOM 519 O O . ARG A 1 75 ? 7.427 -1.272 -38.104 1.00 98.00 75 ARG A O 1
ATOM 526 N N . LEU A 1 76 ? 6.619 -1.885 -36.106 1.00 98.12 76 LEU A N 1
ATOM 527 C CA . LEU A 1 76 ? 6.849 -3.314 -36.338 1.00 98.12 76 LEU A CA 1
ATOM 528 C C . LEU A 1 76 ? 5.778 -3.872 -37.287 1.00 98.12 76 LEU A C 1
ATOM 530 O O . LEU A 1 76 ? 4.583 -3.642 -37.102 1.00 98.12 76 LEU A O 1
ATOM 534 N N . GLY A 1 77 ? 6.212 -4.593 -38.321 1.00 97.00 77 GLY A N 1
ATOM 535 C CA . GLY A 1 77 ? 5.325 -5.311 -39.245 1.00 97.00 77 GLY A CA 1
ATOM 536 C C . GLY A 1 77 ? 5.224 -6.815 -38.973 1.00 97.00 77 GLY A C 1
ATOM 537 O O . GLY A 1 77 ? 4.444 -7.495 -39.631 1.00 97.00 77 GLY A O 1
ATOM 538 N N . ALA A 1 78 ? 6.047 -7.328 -38.060 1.00 96.88 78 ALA A N 1
ATOM 539 C CA . ALA A 1 78 ? 6.089 -8.714 -37.616 1.00 96.88 78 ALA A CA 1
ATOM 540 C C . ALA A 1 78 ? 6.814 -8.785 -36.263 1.00 96.88 78 ALA A C 1
ATOM 542 O O . ALA A 1 78 ? 7.423 -7.802 -35.830 1.00 96.88 78 ALA A O 1
ATOM 543 N N . ASP A 1 79 ? 6.806 -9.958 -35.633 1.00 98.50 79 ASP A N 1
ATOM 544 C CA . ASP A 1 79 ? 7.751 -10.247 -34.555 1.00 98.50 79 ASP A CA 1
ATOM 545 C C . ASP A 1 79 ? 9.179 -10.257 -35.121 1.00 98.50 79 ASP A C 1
ATOM 547 O O . ASP A 1 79 ? 9.429 -10.800 -36.201 1.00 98.50 79 ASP A O 1
ATOM 551 N N . VAL A 1 80 ? 10.125 -9.646 -34.405 1.00 97.62 80 VAL A N 1
ATOM 552 C CA . VAL A 1 80 ? 11.504 -9.456 -34.876 1.00 97.62 80 VAL A CA 1
ATOM 553 C C . VAL A 1 80 ? 12.494 -9.967 -33.842 1.00 97.62 80 VAL A C 1
ATOM 555 O O . VAL A 1 80 ? 12.444 -9.594 -32.673 1.00 97.62 80 VAL A O 1
ATOM 558 N N . CYS A 1 81 ? 13.453 -10.773 -34.292 1.00 97.19 81 CYS A N 1
ATOM 559 C CA . CYS A 1 81 ? 14.601 -11.192 -33.496 1.00 97.19 81 CYS A CA 1
ATOM 560 C C . CYS A 1 81 ? 15.851 -10.440 -33.958 1.00 97.19 81 CYS A C 1
ATOM 562 O O . CYS A 1 81 ? 16.183 -10.460 -35.142 1.00 97.19 81 CYS A O 1
ATOM 564 N N . ALA A 1 82 ? 16.547 -9.794 -33.027 1.00 94.75 82 ALA A N 1
ATOM 565 C CA . ALA A 1 82 ? 17.844 -9.180 -33.269 1.00 94.75 82 ALA A CA 1
ATOM 566 C C . ALA A 1 82 ? 18.926 -10.249 -33.513 1.00 94.75 82 ALA A C 1
ATOM 568 O O . ALA A 1 82 ? 18.927 -11.301 -32.873 1.00 94.75 82 ALA A O 1
ATOM 569 N N . ASP A 1 83 ? 19.864 -9.961 -34.415 1.00 91.88 83 ASP A N 1
ATOM 570 C CA . ASP A 1 83 ? 21.059 -10.780 -34.639 1.00 91.88 83 ASP A CA 1
ATOM 571 C C . ASP A 1 83 ? 22.225 -10.357 -33.714 1.00 91.88 83 ASP A C 1
ATOM 573 O O . ASP A 1 83 ? 22.118 -9.408 -32.935 1.00 91.88 83 ASP A O 1
ATOM 577 N N . SER A 1 84 ? 23.364 -11.052 -33.792 1.00 88.56 84 SER A N 1
ATOM 578 C CA . SER A 1 84 ? 24.550 -10.790 -32.954 1.00 88.56 84 SER A CA 1
ATOM 579 C C . SER A 1 84 ? 25.235 -9.439 -33.220 1.00 88.56 84 SER A C 1
ATOM 581 O O . SER A 1 84 ? 26.055 -8.970 -32.420 1.00 88.56 84 SER A O 1
ATOM 583 N N . THR A 1 85 ? 24.915 -8.790 -34.337 1.00 89.38 85 THR A N 1
ATOM 584 C CA . THR A 1 85 ? 25.475 -7.492 -34.726 1.00 89.38 85 THR A CA 1
ATOM 585 C C . THR A 1 85 ? 24.598 -6.321 -34.291 1.00 89.38 85 THR A C 1
ATOM 587 O O . THR A 1 85 ? 25.045 -5.176 -34.350 1.00 89.38 85 THR A O 1
ATOM 590 N N . PHE A 1 86 ? 23.396 -6.587 -33.770 1.00 89.56 86 PHE A N 1
ATOM 591 C CA . PHE A 1 86 ? 22.535 -5.571 -33.176 1.00 89.56 86 PHE A CA 1
ATOM 592 C C . PHE A 1 86 ? 23.244 -4.798 -32.055 1.00 89.56 86 PHE A C 1
ATOM 594 O O . PHE A 1 86 ? 23.980 -5.359 -31.234 1.00 89.56 86 PHE A O 1
ATOM 601 N N . ARG A 1 87 ? 23.006 -3.487 -32.018 1.00 91.06 87 ARG A N 1
ATOM 602 C CA . ARG A 1 87 ? 23.450 -2.589 -30.956 1.00 91.06 87 ARG A CA 1
ATOM 603 C C . ARG A 1 87 ? 22.260 -1.757 -30.475 1.00 91.06 87 ARG A C 1
ATOM 605 O O . ARG A 1 87 ? 21.496 -1.281 -31.315 1.00 91.06 87 ARG A O 1
ATOM 612 N N . PRO A 1 88 ? 22.109 -1.565 -29.154 1.00 93.38 88 PRO A N 1
ATOM 613 C CA . PRO A 1 88 ? 21.138 -0.640 -28.592 1.00 93.38 88 PRO A CA 1
ATOM 614 C C . PRO A 1 88 ? 21.204 0.763 -29.189 1.00 93.38 88 PRO A C 1
ATOM 616 O O . PRO A 1 88 ? 22.281 1.285 -29.471 1.00 93.38 88 PRO A O 1
ATOM 619 N N . VAL A 1 89 ? 20.043 1.399 -29.297 1.00 95.75 89 VAL A N 1
ATOM 620 C CA . VAL A 1 89 ? 19.903 2.751 -29.839 1.00 95.75 89 VAL A CA 1
ATOM 621 C C . VAL A 1 89 ? 20.334 3.777 -28.788 1.00 95.75 89 VAL A C 1
ATOM 623 O O . VAL A 1 89 ? 19.778 3.819 -27.690 1.00 95.75 89 VAL A O 1
ATOM 626 N N . ALA A 1 90 ? 21.309 4.635 -29.097 1.00 94.06 90 ALA A N 1
ATOM 627 C CA . ALA A 1 90 ? 21.907 5.530 -28.103 1.00 94.06 90 ALA A CA 1
ATOM 628 C C . ALA A 1 90 ? 20.964 6.638 -27.590 1.00 94.06 90 ALA A C 1
ATOM 630 O O . ALA A 1 90 ? 21.044 6.997 -26.410 1.00 94.06 90 ALA A O 1
ATOM 631 N N . LEU A 1 91 ? 20.111 7.184 -28.463 1.00 97.00 91 LEU A N 1
ATOM 632 C CA . LEU A 1 91 ? 19.108 8.216 -28.181 1.00 97.00 91 LEU A CA 1
ATOM 633 C C . LEU A 1 91 ? 17.926 8.050 -29.143 1.00 97.00 91 LEU A C 1
ATOM 635 O O . LEU A 1 91 ? 18.135 7.910 -30.343 1.00 97.00 91 LEU A O 1
ATOM 639 N N . PHE A 1 92 ? 16.696 8.137 -28.638 1.00 98.31 92 PHE A N 1
ATOM 640 C CA . PHE A 1 92 ? 15.483 8.065 -29.449 1.00 98.31 92 PHE A CA 1
ATOM 641 C C . PHE A 1 92 ? 14.509 9.208 -29.141 1.00 98.31 92 PHE A C 1
ATOM 643 O O . PHE A 1 92 ? 14.050 9.375 -28.016 1.00 98.31 92 PHE A O 1
ATOM 650 N N . ASN A 1 93 ? 14.197 9.987 -30.170 1.00 97.81 93 ASN A N 1
ATOM 651 C CA . ASN A 1 93 ? 13.299 11.142 -30.228 1.00 97.81 93 ASN A CA 1
ATOM 652 C C . ASN A 1 93 ? 12.239 10.988 -31.343 1.00 97.81 93 ASN A C 1
ATOM 654 O O . ASN A 1 93 ? 11.575 11.965 -31.693 1.00 97.81 93 ASN A O 1
ATOM 658 N N . GLY A 1 94 ? 12.121 9.796 -31.935 1.00 97.12 94 GLY A N 1
ATOM 659 C CA . GLY A 1 94 ? 11.097 9.462 -32.926 1.00 97.12 94 GLY A CA 1
ATOM 660 C C . GLY A 1 94 ? 9.834 8.865 -32.300 1.00 97.12 94 GLY A C 1
ATOM 661 O O . GLY A 1 94 ? 9.676 8.840 -31.078 1.00 97.12 94 GLY A O 1
ATOM 662 N N . SER A 1 95 ? 8.949 8.338 -33.147 1.00 98.25 95 SER A N 1
ATOM 663 C CA . SER A 1 95 ? 7.788 7.536 -32.735 1.00 98.25 95 SER A CA 1
ATOM 664 C C . SER A 1 95 ? 7.996 6.074 -33.121 1.00 98.25 95 SER A C 1
ATOM 666 O O . SER A 1 95 ? 8.292 5.794 -34.276 1.00 98.25 95 SER A O 1
ATOM 668 N N . PHE A 1 96 ? 7.839 5.139 -32.189 1.00 98.62 96 PHE A N 1
ATOM 669 C CA . PHE A 1 96 ? 7.971 3.702 -32.426 1.00 98.62 96 PHE A CA 1
ATOM 670 C C . PHE A 1 96 ? 6.689 2.978 -32.016 1.00 98.62 96 PHE A C 1
ATOM 672 O O . PHE A 1 96 ? 6.327 2.952 -30.841 1.00 98.62 96 PHE A O 1
ATOM 679 N N . GLU A 1 97 ? 6.017 2.371 -32.985 1.00 98.56 97 GLU A N 1
ATOM 680 C CA . GLU A 1 97 ? 4.793 1.602 -32.794 1.00 98.56 97 GLU A CA 1
ATOM 681 C C . GLU A 1 97 ? 5.098 0.100 -32.871 1.00 98.56 97 GLU A C 1
ATOM 683 O O . GLU A 1 97 ? 5.407 -0.438 -33.932 1.00 98.56 97 GLU A O 1
ATOM 688 N N . GLY A 1 98 ? 5.022 -0.599 -31.743 1.00 98.50 98 GLY A N 1
ATOM 689 C CA . GLY A 1 98 ? 5.219 -2.045 -31.696 1.00 98.50 98 GLY A CA 1
ATOM 690 C C . GLY A 1 98 ? 4.058 -2.830 -32.309 1.00 98.50 98 GLY A C 1
ATOM 691 O O . GLY A 1 98 ? 4.258 -3.978 -32.689 1.00 98.50 98 GLY A O 1
ATOM 692 N N . ALA A 1 99 ? 2.865 -2.233 -32.442 1.00 97.50 99 ALA A N 1
ATOM 693 C CA . ALA A 1 99 ? 1.676 -2.868 -33.016 1.00 97.50 99 ALA A CA 1
ATOM 694 C C . ALA A 1 99 ? 1.320 -4.239 -32.390 1.00 97.50 99 ALA A C 1
ATOM 696 O O . ALA A 1 99 ? 0.722 -5.091 -33.041 1.00 97.50 99 ALA A O 1
ATOM 697 N N . GLY A 1 100 ? 1.692 -4.458 -31.122 1.00 95.44 100 GLY A N 1
ATOM 698 C CA . GLY A 1 100 ? 1.488 -5.712 -30.390 1.00 95.44 100 GLY A CA 1
ATOM 699 C C . GLY A 1 100 ? 2.529 -6.802 -30.667 1.00 95.44 100 GLY A C 1
ATOM 700 O O . GLY A 1 100 ? 2.454 -7.870 -30.059 1.00 95.44 100 GLY A O 1
ATOM 701 N N . HIS A 1 101 ? 3.501 -6.548 -31.544 1.00 98.69 101 HIS A N 1
ATOM 702 C CA . HIS A 1 101 ? 4.549 -7.503 -31.886 1.00 98.69 101 HIS A CA 1
ATOM 703 C C . HIS A 1 101 ? 5.622 -7.631 -30.804 1.00 98.69 101 HIS A C 1
ATOM 705 O O . HIS A 1 101 ? 5.839 -6.741 -29.971 1.00 98.69 101 HIS A O 1
ATOM 711 N N . THR A 1 102 ? 6.323 -8.763 -30.853 1.00 98.75 102 THR A N 1
ATOM 712 C CA . THR A 1 102 ? 7.458 -9.058 -29.981 1.00 98.75 102 THR A CA 1
ATOM 713 C C . THR A 1 102 ? 8.776 -8.696 -30.651 1.00 98.75 102 THR A C 1
ATOM 715 O O . THR A 1 102 ? 9.094 -9.191 -31.731 1.00 98.75 102 THR A O 1
ATOM 718 N N . LEU A 1 103 ? 9.589 -7.891 -29.967 1.00 98.62 103 LEU A N 1
ATOM 719 C CA . LEU A 1 103 ? 10.992 -7.671 -30.302 1.00 98.62 103 LEU A CA 1
ATOM 720 C C . LEU A 1 103 ? 11.866 -8.467 -29.329 1.00 98.62 103 LEU A C 1
ATOM 722 O O . LEU A 1 103 ? 11.881 -8.209 -28.123 1.00 98.62 103 LEU A O 1
ATOM 726 N N . THR A 1 104 ? 12.602 -9.442 -29.861 1.00 98.56 104 THR A N 1
ATOM 727 C CA . THR A 1 104 ? 13.524 -10.286 -29.094 1.00 98.56 104 THR A CA 1
ATOM 728 C C . THR A 1 104 ? 14.960 -9.824 -29.292 1.00 98.56 104 THR A C 1
ATOM 730 O O . THR A 1 104 ? 15.437 -9.794 -30.426 1.00 98.56 104 THR A O 1
ATOM 733 N N . TYR A 1 105 ? 15.682 -9.513 -28.215 1.00 97.31 105 TYR A N 1
ATOM 734 C CA . TYR A 1 105 ? 17.109 -9.199 -28.295 1.00 97.31 105 TYR A CA 1
ATOM 735 C C . TYR A 1 105 ? 17.887 -9.700 -27.073 1.00 97.31 105 TYR A C 1
ATOM 737 O O . TYR A 1 105 ? 17.359 -9.798 -25.967 1.00 97.31 105 TYR A O 1
ATOM 745 N N . ASN A 1 106 ? 19.159 -10.040 -27.288 1.00 96.62 106 ASN A N 1
ATOM 746 C CA . ASN A 1 106 ? 20.088 -10.427 -26.230 1.00 96.62 106 ASN A CA 1
ATOM 747 C C . ASN A 1 106 ? 21.285 -9.489 -26.264 1.00 96.62 106 ASN A C 1
ATOM 749 O O . ASN A 1 106 ? 21.943 -9.375 -27.298 1.00 96.62 106 ASN A O 1
ATOM 753 N N . TYR A 1 107 ? 21.562 -8.810 -25.155 1.00 95.69 107 TYR A N 1
ATOM 754 C CA . TYR A 1 107 ? 22.666 -7.862 -25.109 1.00 95.69 107 TYR A CA 1
ATOM 755 C C . TYR A 1 107 ? 23.306 -7.793 -23.725 1.00 95.69 107 TYR A C 1
ATOM 757 O O . TYR A 1 107 ? 22.644 -7.526 -22.725 1.00 95.69 107 TYR A O 1
ATOM 765 N N . ALA A 1 108 ? 24.618 -7.998 -23.679 1.00 92.62 108 ALA A N 1
ATOM 766 C CA . ALA A 1 108 ? 25.420 -7.872 -22.474 1.00 92.62 108 ALA A CA 1
ATOM 767 C C . ALA A 1 108 ? 26.673 -7.062 -22.799 1.00 92.62 108 ALA A C 1
ATOM 769 O O . ALA A 1 108 ? 27.371 -7.353 -23.771 1.00 92.62 108 ALA A O 1
ATOM 770 N N . ALA A 1 109 ? 26.943 -6.040 -21.996 1.00 88.50 109 ALA A N 1
ATOM 771 C CA . ALA A 1 109 ? 28.155 -5.242 -22.104 1.00 88.50 109 ALA A CA 1
ATOM 772 C C . ALA A 1 109 ? 28.534 -4.681 -20.731 1.00 88.50 109 ALA A C 1
ATOM 774 O O . ALA A 1 109 ? 27.662 -4.420 -19.903 1.00 88.50 109 ALA A O 1
ATOM 775 N N . GLU A 1 110 ? 29.820 -4.391 -20.531 1.00 88.12 110 GLU A N 1
ATOM 776 C CA . GLU A 1 110 ? 30.332 -3.611 -19.390 1.00 88.12 110 GLU A CA 1
ATOM 777 C C . GLU A 1 110 ? 30.002 -2.110 -19.552 1.00 88.12 110 GLU A C 1
ATOM 779 O O . GLU A 1 110 ? 30.838 -1.232 -19.357 1.00 88.12 110 GLU A O 1
ATOM 784 N N . ALA A 1 111 ? 28.780 -1.804 -19.992 1.00 90.75 111 ALA A N 1
ATOM 785 C CA . ALA A 1 111 ? 28.277 -0.452 -20.157 1.00 90.75 111 ALA A CA 1
ATOM 786 C C . ALA A 1 111 ? 27.421 -0.072 -18.950 1.00 90.75 111 ALA A C 1
ATOM 788 O O . ALA A 1 111 ? 26.603 -0.863 -18.474 1.00 90.75 111 ALA A O 1
ATOM 789 N N . ASP A 1 112 ? 27.571 1.166 -18.485 1.00 94.31 112 ASP A N 1
ATOM 790 C CA . ASP A 1 112 ? 26.838 1.647 -17.316 1.00 94.31 112 ASP A CA 1
ATOM 791 C C . ASP A 1 112 ? 25.329 1.661 -17.534 1.00 94.31 112 ASP A C 1
ATOM 793 O O . ASP A 1 112 ? 24.603 1.237 -16.644 1.00 94.31 112 ASP A O 1
ATOM 797 N N . SER A 1 113 ? 24.857 2.085 -18.705 1.00 95.94 113 SER A N 1
ATOM 798 C CA . SER A 1 113 ? 23.432 2.300 -18.965 1.00 95.94 113 SER A CA 1
ATOM 799 C C . SER A 1 113 ? 22.982 1.570 -20.224 1.00 95.94 113 SER A C 1
ATOM 801 O O . SER A 1 113 ? 23.447 1.907 -21.314 1.00 95.94 113 SER A O 1
ATOM 803 N N . LEU A 1 114 ? 22.055 0.616 -20.090 1.00 96.31 114 LEU A N 1
ATOM 804 C CA . LEU A 1 114 ? 21.515 -0.161 -21.208 1.00 96.31 114 LEU A CA 1
ATOM 805 C C . LEU A 1 114 ? 19.988 -0.313 -21.166 1.00 96.31 114 LEU A C 1
ATOM 807 O O . LEU A 1 114 ? 19.360 -0.403 -20.114 1.00 96.31 114 LEU A O 1
ATOM 811 N N . GLY A 1 115 ? 19.430 -0.398 -22.366 1.00 97.25 115 GLY A N 1
ATOM 812 C CA . GLY A 1 115 ? 18.060 -0.770 -22.716 1.00 97.25 115 GLY A CA 1
ATOM 813 C C . GLY A 1 115 ? 17.970 -0.866 -24.235 1.00 97.25 115 GLY A C 1
ATOM 814 O O . GLY A 1 115 ? 18.952 -0.522 -24.892 1.00 97.25 115 GLY A O 1
ATOM 815 N N . LEU A 1 116 ? 16.847 -1.310 -24.812 1.00 98.00 116 LEU A N 1
ATOM 816 C CA . LEU A 1 116 ? 16.655 -1.257 -26.273 1.00 98.00 116 LEU A CA 1
ATOM 817 C C . LEU A 1 116 ? 17.006 0.138 -26.825 1.00 98.00 116 LEU A C 1
ATOM 819 O O . LEU A 1 116 ? 17.766 0.271 -27.788 1.00 98.00 116 LEU A O 1
ATOM 823 N N . PHE A 1 117 ? 16.513 1.166 -26.133 1.00 98.25 117 PHE A N 1
ATOM 824 C CA . PHE A 1 117 ? 16.929 2.553 -26.265 1.00 98.25 117 PHE A CA 1
ATOM 825 C C . PHE A 1 117 ? 17.685 2.959 -25.007 1.00 98.25 117 PHE A C 1
ATOM 827 O O . PHE A 1 117 ? 17.113 2.997 -23.926 1.00 98.25 117 PHE A O 1
ATOM 834 N N . ARG A 1 118 ? 18.959 3.337 -25.094 1.00 97.50 118 ARG A N 1
ATOM 835 C CA . ARG A 1 118 ? 19.667 3.843 -23.912 1.00 97.50 118 ARG A CA 1
ATOM 836 C C . ARG A 1 118 ? 18.935 5.051 -23.314 1.00 97.50 118 ARG A C 1
ATOM 838 O O . ARG A 1 118 ? 18.720 5.083 -22.106 1.00 97.50 118 ARG A O 1
ATOM 845 N N . VAL A 1 119 ? 18.504 5.997 -24.153 1.00 98.31 119 VAL A N 1
ATOM 846 C CA . VAL A 1 119 ? 17.671 7.136 -23.739 1.00 98.31 119 VAL A CA 1
ATOM 847 C C . VAL A 1 119 ? 16.485 7.295 -24.685 1.00 98.31 119 VAL A C 1
ATOM 849 O O . VAL A 1 119 ? 16.677 7.495 -25.883 1.00 98.31 119 VAL A O 1
ATOM 852 N N . ILE A 1 120 ? 15.267 7.289 -24.144 1.00 98.69 120 ILE A N 1
ATOM 853 C CA . ILE A 1 120 ? 14.088 7.843 -24.821 1.00 98.69 120 ILE A CA 1
ATOM 854 C C . ILE A 1 120 ? 14.020 9.316 -24.426 1.00 98.69 120 ILE A C 1
ATOM 856 O O . ILE A 1 120 ? 13.698 9.644 -23.283 1.00 98.69 120 ILE A O 1
ATOM 860 N N . GLY A 1 121 ? 14.380 10.205 -25.348 1.00 98.12 121 GLY A N 1
ATOM 861 C CA . GLY A 1 121 ? 14.383 11.644 -25.111 1.00 98.12 121 GLY A CA 1
ATOM 862 C C . GLY A 1 121 ? 12.967 12.205 -24.987 1.00 98.12 121 GLY A C 1
ATOM 863 O O . GLY A 1 121 ? 11.981 11.518 -25.234 1.00 98.12 121 GLY A O 1
ATOM 864 N N . ARG A 1 122 ? 12.846 13.482 -24.615 1.00 96.88 122 ARG A N 1
ATOM 865 C CA . ARG A 1 122 ? 11.550 14.135 -24.321 1.00 96.88 122 ARG A CA 1
ATOM 866 C C . ARG A 1 122 ? 10.535 14.106 -25.471 1.00 96.88 122 ARG A C 1
ATOM 868 O O . ARG A 1 122 ? 9.347 14.270 -25.225 1.00 96.88 122 ARG A O 1
ATOM 875 N N . GLN A 1 123 ? 11.000 13.954 -26.711 1.00 96.88 123 GLN A N 1
ATOM 876 C CA . GLN A 1 123 ? 10.145 13.832 -27.900 1.00 96.88 123 GLN A CA 1
ATOM 877 C C . GLN A 1 123 ? 9.920 12.376 -28.319 1.00 96.88 123 GLN A C 1
ATOM 879 O O . GLN A 1 123 ? 9.090 12.115 -29.182 1.00 96.88 123 GLN A O 1
ATOM 884 N N . GLY A 1 124 ? 10.670 11.446 -27.725 1.00 98.44 124 GLY A N 1
ATOM 885 C CA . GLY A 1 124 ? 10.592 10.028 -28.013 1.00 98.44 124 GLY A CA 1
ATOM 886 C C . GLY A 1 124 ? 9.288 9.435 -27.504 1.00 98.44 124 GLY A C 1
ATOM 887 O O . GLY A 1 124 ? 8.857 9.703 -26.378 1.00 98.44 124 GLY A O 1
ATOM 888 N N . VAL A 1 125 ? 8.672 8.616 -28.347 1.00 98.75 125 VAL A N 1
ATOM 889 C CA . VAL A 1 125 ? 7.423 7.932 -28.035 1.00 98.75 125 VAL A CA 1
ATOM 890 C C . VAL A 1 125 ? 7.519 6.476 -28.461 1.00 98.75 125 VAL A C 1
ATOM 892 O O . VAL A 1 125 ? 7.795 6.201 -29.624 1.00 98.75 125 VAL A O 1
ATOM 895 N N . VAL A 1 126 ? 7.276 5.544 -27.542 1.00 98.88 126 VAL A N 1
ATOM 896 C CA . VAL A 1 126 ? 7.260 4.101 -27.828 1.00 98.88 126 VAL A CA 1
ATOM 897 C C . VAL A 1 126 ? 5.943 3.501 -27.351 1.00 98.88 126 VAL A C 1
ATOM 899 O O . VAL A 1 126 ? 5.543 3.754 -26.216 1.00 98.88 126 VAL A O 1
ATOM 902 N N . ARG A 1 127 ? 5.256 2.723 -28.195 1.00 98.88 127 ARG A N 1
ATOM 903 C CA . ARG A 1 127 ? 3.953 2.129 -27.859 1.00 98.88 127 ARG A CA 1
ATOM 904 C C . ARG A 1 127 ? 3.823 0.654 -28.220 1.00 98.88 127 ARG A C 1
ATOM 906 O O . ARG A 1 127 ? 4.495 0.195 -29.136 1.00 98.88 127 ARG A O 1
ATOM 913 N N . ASN A 1 128 ? 2.926 -0.048 -27.520 1.00 98.81 128 ASN A N 1
ATOM 914 C CA . ASN A 1 128 ? 2.390 -1.377 -27.861 1.00 98.81 128 ASN A CA 1
ATOM 915 C C . ASN A 1 128 ? 3.460 -2.410 -28.236 1.00 98.81 128 ASN A C 1
ATOM 917 O O . ASN A 1 128 ? 3.383 -3.051 -29.285 1.00 98.81 128 ASN A O 1
ATOM 921 N N . LEU A 1 129 ? 4.481 -2.546 -27.397 1.00 98.81 129 LEU A N 1
ATOM 922 C CA . LEU A 1 129 ? 5.650 -3.371 -27.682 1.00 98.81 129 LEU A CA 1
ATOM 923 C C . LEU A 1 129 ? 5.823 -4.454 -26.621 1.00 98.81 129 LEU A C 1
ATOM 925 O O . LEU A 1 129 ? 5.819 -4.165 -25.422 1.00 98.81 129 LEU A O 1
ATOM 929 N N . VAL A 1 130 ? 6.042 -5.690 -27.068 1.00 98.94 130 VAL A N 1
ATOM 930 C CA . VAL A 1 130 ? 6.462 -6.796 -26.204 1.00 98.94 130 VAL A CA 1
ATOM 931 C C . VAL A 1 130 ? 7.967 -7.000 -26.361 1.00 98.94 130 VAL A C 1
ATOM 933 O O . VAL A 1 130 ? 8.476 -7.093 -27.475 1.00 98.94 130 VAL A O 1
ATOM 936 N N . LEU A 1 131 ? 8.691 -7.074 -25.247 1.00 98.88 131 LEU A N 1
ATOM 937 C CA . LEU A 1 131 ? 10.141 -7.270 -25.222 1.00 98.88 131 LEU A CA 1
ATOM 938 C C . LEU A 1 131 ? 10.485 -8.658 -24.676 1.00 98.88 131 LEU A C 1
ATOM 940 O O . LEU A 1 131 ? 9.986 -9.045 -23.618 1.00 98.88 131 LEU A O 1
ATOM 944 N N . ALA A 1 132 ? 11.356 -9.391 -25.371 1.00 98.75 132 ALA A N 1
ATOM 945 C CA . ALA A 1 132 ? 11.821 -10.724 -24.979 1.00 98.75 132 ALA A CA 1
ATOM 946 C C . ALA A 1 132 ? 13.347 -10.878 -25.136 1.00 98.75 132 ALA A C 1
ATOM 948 O O . ALA A 1 132 ? 13.992 -10.126 -25.863 1.00 98.75 132 ALA A O 1
ATOM 949 N N . GLY A 1 133 ? 13.933 -11.854 -24.435 1.00 98.19 133 GLY A N 1
ATOM 950 C CA . GLY A 1 133 ? 15.378 -12.106 -24.425 1.00 98.19 133 GLY A CA 1
ATOM 951 C C . GLY A 1 133 ? 16.044 -11.704 -23.109 1.00 98.19 133 GLY A C 1
ATOM 952 O O . GLY A 1 133 ? 15.470 -11.900 -22.035 1.00 98.19 133 GLY A O 1
ATOM 953 N N . SER A 1 134 ? 17.266 -11.178 -23.181 1.00 97.94 134 SER A N 1
ATOM 954 C CA . SER A 1 134 ? 18.073 -10.844 -22.004 1.00 97.94 134 SER A CA 1
ATOM 955 C C . SER A 1 134 ? 18.877 -9.553 -22.168 1.00 97.94 134 SER A C 1
ATOM 957 O O . SER A 1 134 ? 19.361 -9.230 -23.253 1.00 97.94 134 SER A O 1
ATOM 959 N N . LEU A 1 135 ? 19.036 -8.812 -21.074 1.00 97.44 135 LEU A N 1
ATOM 960 C CA . LEU A 1 135 ? 19.835 -7.593 -21.016 1.00 97.44 135 LEU A CA 1
ATOM 961 C C . LEU A 1 135 ? 20.693 -7.583 -19.750 1.00 97.44 135 LEU A C 1
ATOM 963 O O . LEU A 1 135 ? 20.151 -7.742 -18.659 1.00 97.44 135 LEU A O 1
ATOM 967 N N . SER A 1 136 ? 21.997 -7.326 -19.883 1.00 96.38 136 SER A N 1
ATOM 968 C CA . SER A 1 136 ? 22.898 -7.139 -18.739 1.00 96.38 136 SER A CA 1
ATOM 969 C C . SER A 1 136 ? 23.729 -5.863 -18.856 1.00 96.38 136 SER A C 1
ATOM 971 O O . SER A 1 136 ? 24.487 -5.718 -19.815 1.00 96.38 136 SER A O 1
ATOM 973 N N . ALA A 1 137 ? 23.610 -4.976 -17.863 1.00 95.56 137 ALA A N 1
ATOM 974 C CA . ALA A 1 137 ? 24.368 -3.726 -17.731 1.00 95.56 137 ALA A CA 1
ATOM 975 C C . ALA A 1 137 ? 25.221 -3.699 -16.455 1.00 95.56 137 ALA A C 1
ATOM 977 O O . ALA A 1 137 ? 25.067 -4.539 -15.572 1.00 95.56 137 ALA A O 1
ATOM 978 N N . ASN A 1 138 ? 26.082 -2.691 -16.314 1.00 94.44 138 ASN A N 1
ATOM 979 C CA . ASN A 1 138 ? 26.829 -2.474 -15.078 1.00 94.44 138 ASN A CA 1
ATOM 980 C C . ASN A 1 138 ? 25.975 -1.739 -14.023 1.00 94.44 138 ASN A C 1
ATOM 982 O O . ASN A 1 138 ? 25.847 -2.227 -12.902 1.00 94.44 138 ASN A O 1
ATOM 986 N N . ARG A 1 139 ? 25.327 -0.611 -14.370 1.00 96.00 139 ARG A N 1
ATOM 987 C CA . ARG A 1 139 ? 24.674 0.273 -13.378 1.00 96.00 139 ARG A CA 1
ATOM 988 C C . ARG A 1 139 ? 23.177 0.505 -13.555 1.00 96.00 139 ARG A C 1
ATOM 990 O O . ARG A 1 139 ? 22.465 0.492 -12.561 1.00 96.00 139 ARG A O 1
ATOM 997 N N . TYR A 1 140 ? 22.693 0.749 -14.763 1.00 97.56 140 TYR A N 1
ATOM 998 C CA . TYR A 1 140 ? 21.309 1.109 -15.060 1.00 97.56 140 TYR A CA 1
ATOM 999 C C . TYR A 1 140 ? 20.797 0.227 -16.194 1.00 97.56 140 TYR A C 1
ATOM 1001 O O . TYR A 1 140 ? 21.201 0.403 -17.343 1.00 97.56 140 TYR A O 1
ATOM 1009 N N . ALA A 1 141 ? 19.897 -0.704 -15.882 1.00 98.25 141 ALA A N 1
ATOM 1010 C CA . ALA A 1 141 ? 19.254 -1.545 -16.887 1.00 98.25 141 ALA A CA 1
ATOM 1011 C C . ALA A 1 141 ? 17.731 -1.413 -16.852 1.00 98.25 141 ALA A C 1
ATOM 1013 O O . ALA A 1 141 ? 17.107 -1.499 -15.792 1.00 98.25 141 ALA A O 1
ATOM 1014 N N . GLY A 1 142 ? 17.140 -1.240 -18.030 1.00 98.19 142 GLY A N 1
ATOM 1015 C CA . GLY A 1 142 ? 15.716 -1.457 -18.250 1.00 98.19 142 GLY A CA 1
ATOM 1016 C C . GLY A 1 142 ? 15.474 -2.066 -19.617 1.00 98.19 142 GLY A C 1
ATOM 1017 O O . GLY A 1 142 ? 16.179 -1.723 -20.562 1.00 98.19 142 GLY A O 1
ATOM 1018 N N . ALA A 1 143 ? 14.511 -2.986 -19.732 1.00 98.50 143 ALA A N 1
ATOM 1019 C CA . ALA A 1 143 ? 14.277 -3.709 -20.984 1.00 98.50 143 ALA A CA 1
ATOM 1020 C C . ALA A 1 143 ? 14.022 -2.750 -22.154 1.00 98.50 143 ALA A C 1
ATOM 1022 O O . ALA A 1 143 ? 14.593 -2.888 -23.231 1.00 98.50 143 ALA A O 1
ATOM 1023 N N . LEU A 1 144 ? 13.197 -1.725 -21.941 1.00 98.81 144 LEU A N 1
ATOM 1024 C CA . LEU A 1 144 ? 12.967 -0.719 -22.966 1.00 98.81 144 LEU A CA 1
ATOM 1025 C C . LEU A 1 144 ? 14.056 0.350 -22.946 1.00 98.81 144 LEU A C 1
ATOM 1027 O O . LEU A 1 144 ? 14.597 0.678 -24.003 1.00 98.81 144 LEU A O 1
ATOM 1031 N N . ALA A 1 145 ? 14.348 0.914 -21.769 1.00 98.56 145 ALA A N 1
ATOM 1032 C CA . ALA A 1 145 ? 15.291 2.017 -21.679 1.00 98.56 145 ALA A CA 1
ATOM 1033 C C . ALA A 1 145 ? 16.136 2.076 -20.410 1.00 98.56 145 ALA A C 1
ATOM 1035 O O . ALA A 1 145 ? 15.683 1.737 -19.321 1.00 98.56 145 ALA A O 1
ATOM 1036 N N . ALA A 1 146 ? 17.354 2.608 -20.518 1.00 98.12 146 ALA A N 1
ATOM 1037 C CA . ALA A 1 146 ? 18.082 3.002 -19.313 1.00 98.12 146 ALA A CA 1
ATOM 1038 C C . ALA A 1 146 ? 17.471 4.284 -18.723 1.00 98.12 146 ALA A C 1
ATOM 1040 O O . ALA A 1 146 ? 17.253 4.364 -17.518 1.00 98.12 146 ALA A O 1
ATOM 1041 N N . GLU A 1 147 ? 17.116 5.256 -19.566 1.00 98.44 147 GLU A N 1
ATOM 1042 C CA . GLU A 1 147 ? 16.409 6.469 -19.151 1.00 98.44 147 GLU A CA 1
ATOM 1043 C C . GLU A 1 147 ? 15.229 6.792 -20.075 1.00 98.44 147 GLU A C 1
ATOM 1045 O O . GLU A 1 147 ? 15.378 6.882 -21.293 1.00 98.44 147 GLU A O 1
ATOM 1050 N N . CYS A 1 148 ? 14.053 7.013 -19.487 1.00 98.56 148 CYS A N 1
ATOM 1051 C CA . CYS A 1 148 ? 12.852 7.446 -20.192 1.00 98.56 148 CYS A CA 1
ATOM 1052 C C . CYS A 1 148 ? 12.470 8.872 -19.778 1.00 98.56 148 CYS A C 1
ATOM 1054 O O . CYS A 1 148 ? 11.943 9.097 -18.685 1.00 98.56 148 CYS A O 1
ATOM 1056 N N . GLN A 1 149 ? 12.724 9.833 -20.667 1.00 98.25 149 GLN A N 1
ATOM 1057 C CA . GLN A 1 149 ? 12.323 11.241 -20.550 1.00 98.25 149 GLN A CA 1
ATOM 1058 C C . GLN A 1 149 ? 11.072 11.561 -21.384 1.00 98.25 149 GLN A C 1
ATOM 1060 O O . GLN A 1 149 ? 10.415 12.573 -21.146 1.00 98.25 149 GLN A O 1
ATOM 1065 N N . GLY A 1 150 ? 10.781 10.729 -22.388 1.00 98.38 150 GLY A N 1
ATOM 1066 C CA . GLY A 1 150 ? 9.597 10.811 -23.241 1.00 98.38 150 GLY A CA 1
ATOM 1067 C C . GLY A 1 150 ? 8.437 9.962 -22.725 1.00 98.38 150 GLY A C 1
ATOM 1068 O O . GLY A 1 150 ? 8.238 9.829 -21.516 1.00 98.38 150 GLY A O 1
ATOM 1069 N N . LEU A 1 151 ? 7.673 9.380 -23.648 1.00 98.75 151 LEU A N 1
ATOM 1070 C CA . LEU A 1 151 ? 6.533 8.517 -23.346 1.00 98.75 151 LEU A CA 1
ATOM 1071 C C . LEU A 1 151 ? 6.825 7.074 -23.758 1.00 98.75 151 LEU A C 1
ATOM 1073 O O . LEU A 1 151 ? 7.133 6.819 -24.922 1.00 98.75 151 LEU A O 1
ATOM 1077 N N . ALA A 1 152 ? 6.627 6.133 -22.840 1.00 98.88 152 ALA A N 1
ATOM 1078 C CA . ALA A 1 152 ? 6.399 4.744 -23.204 1.00 98.88 152 ALA A CA 1
ATOM 1079 C C . ALA A 1 152 ? 5.024 4.285 -22.715 1.00 98.88 152 ALA A C 1
ATOM 1081 O O . ALA A 1 152 ? 4.693 4.450 -21.541 1.00 98.88 152 ALA A O 1
ATOM 1082 N N . ASP A 1 153 ? 4.228 3.726 -23.618 1.00 98.88 153 ASP A N 1
ATOM 1083 C CA . ASP A 1 153 ? 2.857 3.310 -23.342 1.00 98.88 153 ASP A CA 1
ATOM 1084 C C . ASP A 1 153 ? 2.617 1.865 -23.784 1.00 98.88 153 ASP A C 1
ATOM 1086 O O . ASP A 1 153 ? 3.042 1.461 -24.863 1.00 98.88 153 ASP A O 1
ATOM 1090 N N . SER A 1 154 ? 1.917 1.076 -22.973 1.00 98.81 154 SER A N 1
ATOM 1091 C CA . SER A 1 154 ? 1.544 -0.301 -23.327 1.00 98.81 154 SER A CA 1
ATOM 1092 C C . SER A 1 154 ? 2.762 -1.182 -23.658 1.00 98.81 154 SER A C 1
ATOM 1094 O O . SER A 1 154 ? 2.803 -1.895 -24.662 1.00 98.81 154 SER A O 1
ATOM 1096 N N . ILE A 1 155 ? 3.794 -1.105 -22.812 1.00 98.94 155 ILE A N 1
ATOM 1097 C CA . ILE A 1 155 ? 5.029 -1.886 -22.950 1.00 98.94 155 ILE A CA 1
ATOM 1098 C C . ILE A 1 155 ? 4.963 -3.110 -22.048 1.00 98.94 155 ILE A C 1
ATOM 1100 O O . ILE A 1 155 ? 4.744 -2.978 -20.845 1.00 98.94 155 ILE A O 1
ATOM 1104 N N . THR A 1 156 ? 5.205 -4.293 -22.606 1.00 98.94 156 THR A N 1
ATOM 1105 C CA . THR A 1 156 ? 5.273 -5.543 -21.840 1.00 98.94 156 THR A CA 1
ATOM 1106 C C . THR A 1 156 ? 6.701 -6.069 -21.814 1.00 98.94 156 THR A C 1
ATOM 1108 O O . THR A 1 156 ? 7.222 -6.512 -22.837 1.00 98.94 156 THR A O 1
ATOM 1111 N N . ASN A 1 157 ? 7.330 -6.075 -20.639 1.00 98.81 157 ASN A N 1
ATOM 1112 C CA . ASN A 1 157 ? 8.612 -6.742 -20.442 1.00 98.81 157 ASN A CA 1
ATOM 1113 C C . ASN A 1 157 ? 8.413 -8.234 -20.129 1.00 98.81 157 ASN A C 1
ATOM 1115 O O . ASN A 1 157 ? 7.810 -8.575 -19.110 1.00 98.81 157 ASN A O 1
ATOM 1119 N N . ARG A 1 158 ? 8.977 -9.114 -20.966 1.00 98.75 158 ARG A N 1
ATOM 1120 C CA . ARG A 1 158 ? 9.159 -10.559 -20.719 1.00 98.75 158 ARG A CA 1
ATOM 1121 C C . ARG A 1 158 ? 10.643 -10.959 -20.710 1.00 98.75 158 ARG A C 1
ATOM 1123 O O . ARG A 1 158 ? 10.966 -12.142 -20.788 1.00 98.75 158 ARG A O 1
ATOM 1130 N N . MET A 1 159 ? 11.551 -9.985 -20.655 1.00 97.81 159 MET A N 1
ATOM 1131 C CA . MET A 1 159 ? 12.997 -10.202 -20.668 1.00 97.81 159 MET A CA 1
ATOM 1132 C C . MET A 1 159 ? 13.551 -10.545 -19.286 1.00 97.81 159 MET A C 1
ATOM 1134 O O . MET A 1 159 ? 12.998 -10.150 -18.259 1.00 97.81 159 MET A O 1
ATOM 1138 N N . ALA A 1 160 ? 14.712 -11.199 -19.268 1.00 98.50 160 ALA A N 1
ATOM 1139 C CA . ALA A 1 160 ? 15.596 -11.184 -18.108 1.00 98.50 160 ALA A CA 1
ATOM 1140 C C . ALA A 1 160 ? 16.447 -9.902 -18.124 1.00 98.50 160 ALA A C 1
ATOM 1142 O O . ALA A 1 160 ? 17.234 -9.703 -19.047 1.00 98.50 160 ALA A O 1
ATOM 1143 N N . VAL A 1 161 ? 16.307 -9.040 -17.116 1.00 98.62 161 VAL A N 1
ATOM 1144 C CA . VAL A 1 161 ? 17.043 -7.772 -17.005 1.00 98.62 161 VAL A CA 1
ATOM 1145 C C . VAL A 1 161 ? 17.943 -7.811 -15.773 1.00 98.62 161 VAL A C 1
ATOM 1147 O O . VAL A 1 161 ? 17.461 -8.014 -14.656 1.00 98.62 161 VAL A O 1
ATOM 1150 N N . SER A 1 162 ? 19.245 -7.605 -15.966 1.00 97.62 162 SER A N 1
ATOM 1151 C CA . SER A 1 162 ? 20.233 -7.587 -14.888 1.00 97.62 162 SER A CA 1
ATOM 1152 C C . SER A 1 162 ? 21.144 -6.360 -14.907 1.00 97.62 162 SER A C 1
ATOM 1154 O O . SER A 1 162 ? 21.574 -5.898 -15.962 1.00 97.62 162 SER A O 1
ATOM 1156 N N . ALA A 1 163 ? 21.477 -5.854 -13.721 1.00 96.69 163 ALA A N 1
ATOM 1157 C CA . ALA A 1 163 ? 22.569 -4.905 -13.500 1.00 96.69 163 ALA A CA 1
ATOM 1158 C C . ALA A 1 163 ? 23.117 -5.054 -12.080 1.00 96.69 163 ALA A C 1
ATOM 1160 O O . ALA A 1 163 ? 22.429 -5.605 -11.231 1.00 96.69 163 ALA A O 1
ATOM 1161 N N . LYS A 1 164 ? 24.316 -4.540 -11.784 1.00 92.69 164 LYS A N 1
ATOM 1162 C CA . LYS A 1 164 ? 24.841 -4.575 -10.407 1.00 92.69 164 LYS A CA 1
ATOM 1163 C C . LYS A 1 164 ? 24.077 -3.604 -9.500 1.00 92.69 164 LYS A C 1
ATOM 1165 O O . LYS A 1 164 ? 23.726 -3.950 -8.379 1.00 92.69 164 LYS A O 1
ATOM 1170 N N . GLU A 1 165 ? 23.757 -2.404 -9.995 1.00 94.12 165 GLU A N 1
ATOM 1171 C CA . GLU A 1 165 ? 23.105 -1.370 -9.176 1.00 94.12 165 GLU A CA 1
ATOM 1172 C C . GLU A 1 165 ? 21.581 -1.265 -9.370 1.00 94.12 165 GLU A C 1
ATOM 1174 O O . GLU A 1 165 ? 20.834 -1.663 -8.486 1.00 94.12 165 GLU A O 1
ATOM 1179 N N . ASN A 1 166 ? 21.106 -0.677 -10.472 1.00 97.31 166 ASN A N 1
ATOM 1180 C CA . ASN A 1 166 ? 19.724 -0.218 -10.650 1.00 97.31 166 ASN A CA 1
ATOM 1181 C C . ASN A 1 166 ? 19.038 -0.971 -11.797 1.00 97.31 166 ASN A C 1
ATOM 1183 O O . ASN A 1 166 ? 19.442 -0.848 -12.957 1.00 97.31 166 ASN A O 1
ATOM 1187 N N . VAL A 1 167 ? 17.950 -1.678 -11.490 1.00 98.56 167 VAL A N 1
ATOM 1188 C CA . VAL A 1 167 ? 17.142 -2.397 -12.485 1.00 98.56 167 VAL A CA 1
ATOM 1189 C C . VAL A 1 167 ? 15.686 -1.964 -12.424 1.00 98.56 167 VAL A C 1
ATOM 1191 O O . VAL A 1 167 ? 15.047 -2.034 -11.376 1.00 98.56 167 VAL A O 1
ATOM 1194 N N . GLY A 1 168 ? 15.158 -1.516 -13.560 1.00 98.38 168 GLY A N 1
ATOM 1195 C CA . GLY A 1 168 ? 13.725 -1.340 -13.777 1.00 98.38 168 GLY A CA 1
ATOM 1196 C C . GLY A 1 168 ? 13.233 -2.341 -14.812 1.00 98.38 168 GLY A C 1
ATOM 1197 O O . GLY A 1 168 ? 13.904 -2.525 -15.821 1.00 98.38 168 GLY A O 1
ATOM 1198 N N . GLY A 1 169 ? 12.079 -2.979 -14.618 1.00 98.50 169 GLY A N 1
ATOM 1199 C CA . GLY A 1 169 ? 11.581 -3.935 -15.617 1.00 98.50 169 GLY A CA 1
ATOM 1200 C C . GLY A 1 169 ? 11.389 -3.323 -17.007 1.00 98.50 169 GLY A C 1
ATOM 1201 O O . GLY A 1 169 ? 11.741 -3.937 -18.009 1.00 98.50 169 GLY A O 1
ATOM 1202 N N . VAL A 1 170 ? 10.919 -2.076 -17.082 1.00 98.81 170 VAL A N 1
ATOM 1203 C CA . VAL A 1 170 ? 10.757 -1.330 -18.339 1.00 98.81 170 VAL A CA 1
ATOM 1204 C C . VAL A 1 170 ? 11.844 -0.275 -18.498 1.00 98.81 170 VAL A C 1
ATOM 1206 O O . VAL A 1 170 ? 12.509 -0.253 -19.534 1.00 98.81 170 VAL A O 1
ATOM 1209 N N . ALA A 1 171 ? 12.057 0.578 -17.488 1.00 98.69 171 ALA A N 1
ATOM 1210 C CA . ALA A 1 171 ? 13.078 1.624 -17.553 1.00 98.69 171 ALA A CA 1
ATOM 1211 C C . ALA A 1 171 ? 13.892 1.765 -16.262 1.00 98.69 171 ALA A C 1
ATOM 1213 O O . ALA A 1 171 ? 13.315 1.805 -15.185 1.00 98.69 171 ALA A O 1
ATOM 1214 N N . ALA A 1 172 ? 15.215 1.926 -16.317 1.00 98.31 172 ALA A N 1
ATOM 1215 C CA . ALA A 1 172 ? 15.980 2.116 -15.076 1.00 98.31 172 ALA A CA 1
ATOM 1216 C C . ALA A 1 172 ? 15.683 3.479 -14.416 1.00 98.31 172 ALA A C 1
ATOM 1218 O O . ALA A 1 172 ? 15.458 3.552 -13.208 1.00 98.31 172 ALA A O 1
ATOM 1219 N N . VAL A 1 173 ? 15.642 4.558 -15.200 1.00 98.19 173 VAL A N 1
ATOM 1220 C CA . VAL A 1 173 ? 15.382 5.927 -14.735 1.00 98.19 173 VAL A CA 1
ATOM 1221 C C . VAL A 1 173 ? 14.185 6.522 -15.472 1.00 98.19 173 VAL A C 1
ATOM 1223 O O . VAL A 1 173 ? 14.096 6.442 -16.696 1.00 98.19 173 VAL A O 1
ATOM 1226 N N . LEU A 1 174 ? 13.283 7.163 -14.731 1.00 98.12 174 LEU A N 1
ATOM 1227 C CA . LEU A 1 174 ? 12.083 7.798 -15.265 1.00 98.12 174 LEU A CA 1
ATOM 1228 C C . LEU A 1 174 ? 12.023 9.288 -14.913 1.00 98.12 174 LEU A C 1
ATOM 1230 O O . LEU A 1 174 ? 11.960 9.646 -13.739 1.00 98.12 174 LEU A O 1
ATOM 1234 N N . SER A 1 175 ? 11.976 10.143 -15.932 1.00 95.50 175 SER A N 1
ATOM 1235 C CA . SER A 1 175 ? 11.638 11.575 -15.825 1.00 95.50 175 SER A CA 1
ATOM 1236 C C . SER A 1 175 ? 10.508 12.000 -16.776 1.00 95.50 175 SER A C 1
ATOM 1238 O O . SER A 1 175 ? 9.998 13.112 -16.660 1.00 95.50 175 SER A O 1
ATOM 1240 N N . GLY A 1 176 ? 10.110 11.112 -17.692 1.00 97.69 176 GLY A N 1
ATOM 1241 C CA . GLY A 1 176 ? 8.930 11.226 -18.545 1.00 97.69 176 GLY A CA 1
ATOM 1242 C C . GLY A 1 176 ? 7.748 10.409 -18.023 1.00 97.69 176 GLY A C 1
ATOM 1243 O O . GLY A 1 176 ? 7.440 10.429 -16.833 1.00 97.69 176 GLY A O 1
ATOM 1244 N N . SER A 1 177 ? 7.073 9.682 -18.914 1.00 98.62 177 SER A N 1
ATOM 1245 C CA . SER A 1 177 ? 5.868 8.905 -18.599 1.00 98.62 177 SER A CA 1
ATOM 1246 C C . SER A 1 177 ? 5.999 7.439 -19.001 1.00 98.62 177 SER A C 1
ATOM 1248 O O . SER A 1 177 ? 6.377 7.135 -20.130 1.00 98.62 177 SER A O 1
ATOM 1250 N N . LEU A 1 178 ? 5.627 6.546 -18.086 1.00 98.88 178 LEU A N 1
ATOM 1251 C CA . LEU A 1 178 ? 5.351 5.140 -18.364 1.00 98.88 178 LEU A CA 1
ATOM 1252 C C . LEU A 1 178 ? 3.880 4.871 -18.052 1.00 98.88 178 LEU A C 1
ATOM 1254 O O . LEU A 1 178 ? 3.448 5.045 -16.908 1.00 98.88 178 LEU A O 1
ATOM 1258 N N . THR A 1 179 ? 3.111 4.458 -19.055 1.00 98.88 179 THR A N 1
ATOM 1259 C CA . THR A 1 179 ? 1.670 4.224 -18.915 1.00 98.88 179 THR A CA 1
ATOM 1260 C C . THR A 1 179 ? 1.267 2.848 -19.419 1.00 98.88 179 THR A C 1
ATOM 1262 O O . THR A 1 179 ? 1.793 2.369 -20.415 1.00 98.88 179 THR A O 1
ATOM 1265 N N . ASN A 1 180 ? 0.339 2.184 -18.726 1.00 98.88 180 ASN A N 1
ATOM 1266 C CA . ASN A 1 180 ? -0.185 0.867 -19.120 1.00 98.88 180 ASN A CA 1
ATOM 1267 C C . ASN A 1 180 ? 0.910 -0.207 -19.323 1.00 98.88 180 ASN A C 1
ATOM 1269 O O . ASN A 1 180 ? 0.742 -1.144 -20.100 1.00 98.88 180 ASN A O 1
ATOM 1273 N N . CYS A 1 181 ? 2.056 -0.064 -18.654 1.00 98.94 181 CYS A N 1
ATOM 1274 C CA . CYS A 1 181 ? 3.185 -0.973 -18.818 1.00 98.94 181 CYS A CA 1
ATOM 1275 C C . CYS A 1 181 ? 3.095 -2.165 -17.863 1.00 98.94 181 CYS A C 1
ATOM 1277 O O . CYS A 1 181 ? 2.689 -2.015 -16.708 1.00 98.94 181 CYS A O 1
ATOM 1279 N N . VAL A 1 182 ? 3.553 -3.329 -18.315 1.00 98.94 182 VAL A N 1
ATOM 1280 C CA . VAL A 1 182 ? 3.549 -4.573 -17.543 1.00 98.94 182 VAL A CA 1
ATOM 1281 C C . VAL A 1 182 ? 4.952 -5.160 -17.468 1.00 98.94 182 VAL A C 1
ATOM 1283 O O . VAL A 1 182 ? 5.645 -5.272 -18.480 1.00 98.94 182 VAL A O 1
ATOM 1286 N N . ASN A 1 183 ? 5.363 -5.580 -16.275 1.00 98.88 183 ASN A N 1
ATOM 1287 C CA . ASN A 1 183 ? 6.541 -6.419 -16.095 1.00 98.88 183 ASN A CA 1
ATOM 1288 C C . ASN A 1 183 ? 6.138 -7.837 -15.684 1.00 98.88 183 ASN A C 1
ATOM 1290 O O . ASN A 1 183 ? 5.638 -8.044 -14.580 1.00 98.88 183 ASN A O 1
ATOM 1294 N N . GLY A 1 184 ? 6.413 -8.796 -16.567 1.00 98.56 184 GLY A N 1
ATOM 1295 C CA . GLY A 1 184 ? 6.395 -10.236 -16.287 1.00 98.56 184 GLY A CA 1
ATOM 1296 C C . GLY A 1 184 ? 7.776 -10.886 -16.454 1.00 98.56 184 GLY A C 1
ATOM 1297 O O . GLY A 1 184 ? 7.888 -12.108 -16.446 1.00 98.56 184 GLY A O 1
ATOM 1298 N N . GLY A 1 185 ? 8.820 -10.077 -16.665 1.00 97.69 185 GLY A N 1
ATOM 1299 C CA . GLY A 1 185 ? 10.200 -10.514 -16.852 1.00 97.69 185 GLY A CA 1
ATOM 1300 C C . GLY A 1 185 ? 10.958 -10.706 -15.536 1.00 97.69 185 GLY A C 1
ATOM 1301 O O . GLY A 1 185 ? 10.548 -10.228 -14.480 1.00 97.69 185 GLY A O 1
ATOM 1302 N N . VAL A 1 186 ? 12.099 -11.395 -15.602 1.00 98.56 186 VAL A N 1
ATOM 1303 C CA . VAL A 1 186 ? 12.949 -11.675 -14.433 1.00 98.56 186 VAL A CA 1
ATOM 1304 C C . VAL A 1 186 ? 13.903 -10.508 -14.196 1.00 98.56 186 VAL A C 1
ATOM 1306 O O . VAL A 1 186 ? 14.651 -10.140 -15.098 1.00 98.56 186 VAL A O 1
ATOM 1309 N N . LEU A 1 187 ? 13.936 -9.970 -12.977 1.00 98.62 187 LEU A N 1
ATOM 1310 C CA . LEU A 1 187 ? 14.820 -8.860 -12.604 1.00 98.62 187 LEU A CA 1
ATOM 1311 C C . LEU A 1 187 ? 15.921 -9.331 -11.648 1.00 98.62 187 LEU A C 1
ATOM 1313 O O . LEU A 1 187 ? 15.656 -10.110 -10.731 1.00 98.62 187 LEU A O 1
ATOM 1317 N N . ARG A 1 188 ? 17.158 -8.863 -11.848 1.00 96.88 188 ARG A N 1
ATOM 1318 C CA . ARG A 1 188 ? 18.311 -9.189 -10.989 1.00 96.88 188 ARG A CA 1
ATOM 1319 C C . ARG A 1 188 ? 19.178 -7.958 -10.736 1.00 96.88 188 ARG A C 1
ATOM 1321 O O . ARG A 1 188 ? 19.718 -7.403 -11.687 1.00 96.88 188 ARG A O 1
ATOM 1328 N N . ALA A 1 189 ? 19.353 -7.573 -9.476 1.00 95.69 189 ALA A N 1
ATOM 1329 C CA . ALA A 1 189 ? 20.349 -6.580 -9.082 1.00 95.69 189 ALA A CA 1
ATOM 1330 C C . ALA A 1 189 ? 20.818 -6.775 -7.643 1.00 95.69 189 ALA A C 1
ATOM 1332 O O . ALA A 1 189 ? 20.134 -7.447 -6.870 1.00 95.69 189 ALA A O 1
ATOM 1333 N N . ASP A 1 190 ? 21.928 -6.127 -7.286 1.00 90.94 190 ASP A N 1
ATOM 1334 C CA . ASP A 1 190 ? 22.509 -6.194 -5.941 1.00 90.94 190 ASP A CA 1
ATOM 1335 C C . ASP A 1 190 ? 22.105 -4.990 -5.066 1.00 90.94 190 ASP A C 1
ATOM 1337 O O . ASP A 1 190 ? 22.239 -5.030 -3.842 1.00 90.94 190 ASP A O 1
ATOM 1341 N N . ALA A 1 191 ? 21.580 -3.905 -5.656 1.00 94.06 191 ALA A N 1
ATOM 1342 C CA . ALA A 1 191 ? 21.251 -2.684 -4.911 1.00 94.06 191 ALA A CA 1
ATOM 1343 C C . ALA A 1 191 ? 19.776 -2.262 -4.998 1.00 94.06 191 ALA A C 1
ATOM 1345 O O . ALA A 1 191 ? 19.072 -2.336 -3.992 1.00 94.06 191 ALA A O 1
ATOM 1346 N N . TYR A 1 192 ? 19.303 -1.809 -6.158 1.00 97.75 192 TYR A N 1
ATOM 1347 C CA . TYR A 1 192 ? 18.007 -1.149 -6.321 1.00 97.75 192 TYR A CA 1
ATOM 1348 C C . TYR A 1 192 ? 17.196 -1.799 -7.440 1.00 97.75 192 TYR A C 1
ATOM 1350 O O . TYR A 1 192 ? 17.652 -1.876 -8.582 1.00 97.75 192 TYR A O 1
ATOM 1358 N N . VAL A 1 193 ? 15.973 -2.235 -7.131 1.00 98.50 193 VAL A N 1
ATOM 1359 C CA . VAL A 1 193 ? 15.085 -2.861 -8.120 1.00 98.50 193 VAL A CA 1
ATOM 1360 C C . VAL A 1 193 ? 13.675 -2.298 -8.038 1.00 98.50 193 VAL A C 1
ATOM 1362 O O . VAL A 1 193 ? 13.086 -2.229 -6.961 1.00 98.50 193 VAL A O 1
ATOM 1365 N N . GLY A 1 194 ? 13.138 -1.898 -9.188 1.00 98.44 194 GLY A N 1
ATOM 1366 C CA . GLY A 1 194 ? 11.734 -1.550 -9.366 1.00 98.44 194 GLY A CA 1
ATOM 1367 C C . GLY A 1 194 ? 11.093 -2.435 -10.428 1.00 98.44 194 GLY A C 1
ATOM 1368 O O . GLY A 1 194 ? 11.645 -2.577 -11.519 1.00 98.44 194 GLY A O 1
ATOM 1369 N N . GLY A 1 195 ? 9.926 -3.016 -10.148 1.00 98.69 195 GLY A N 1
ATOM 1370 C CA . GLY A 1 195 ? 9.265 -3.903 -11.113 1.00 98.69 195 GLY A CA 1
ATOM 1371 C C . GLY A 1 195 ? 8.960 -3.230 -12.454 1.00 98.69 195 GLY A C 1
ATOM 1372 O O . GLY A 1 195 ? 9.081 -3.868 -13.490 1.00 98.69 195 GLY A O 1
ATOM 1373 N N . ILE A 1 196 ? 8.669 -1.924 -12.475 1.00 98.88 196 ILE A N 1
ATOM 1374 C CA . ILE A 1 196 ? 8.481 -1.153 -13.716 1.00 98.88 196 ILE A CA 1
ATOM 1375 C C . ILE A 1 196 ? 9.648 -0.206 -13.965 1.00 98.88 196 ILE A C 1
ATOM 1377 O O . ILE A 1 196 ? 10.250 -0.245 -15.041 1.00 98.88 196 ILE A O 1
ATOM 1381 N N . ALA A 1 197 ? 9.978 0.638 -12.986 1.00 98.56 197 ALA A N 1
ATOM 1382 C CA . ALA A 1 197 ? 11.108 1.548 -13.096 1.00 98.56 197 ALA A CA 1
ATOM 1383 C C . ALA A 1 197 ? 11.937 1.595 -11.823 1.00 98.56 197 ALA A C 1
ATOM 1385 O O . ALA A 1 197 ? 11.371 1.580 -10.750 1.00 98.56 197 ALA A O 1
ATOM 1386 N N . CYS A 1 198 ? 13.264 1.690 -11.881 1.00 98.19 198 CYS A N 1
ATOM 1387 C CA . CYS A 1 198 ? 14.046 1.697 -10.638 1.00 98.19 198 CYS A CA 1
ATOM 1388 C C . CYS A 1 198 ? 13.947 3.042 -9.907 1.00 98.19 198 CYS A C 1
ATOM 1390 O O . CYS A 1 198 ? 13.513 3.116 -8.756 1.00 98.19 198 CYS A O 1
ATOM 1392 N N . LYS A 1 199 ? 14.364 4.110 -10.588 1.00 97.62 199 LYS A N 1
ATOM 1393 C CA . LYS A 1 199 ? 14.466 5.465 -10.049 1.00 97.62 199 LYS A CA 1
ATOM 1394 C C . LYS A 1 199 ? 13.475 6.377 -10.749 1.00 97.62 199 LYS A C 1
ATOM 1396 O O . LYS A 1 199 ? 13.490 6.471 -11.975 1.00 97.62 199 LYS A O 1
ATOM 1401 N N . MET A 1 200 ? 12.704 7.136 -9.979 1.00 96.62 200 MET A N 1
ATOM 1402 C CA . MET A 1 200 ? 11.832 8.173 -10.526 1.00 96.62 200 MET A CA 1
ATOM 1403 C C . MET A 1 200 ? 12.304 9.572 -10.115 1.00 96.62 200 MET A C 1
ATOM 1405 O O . MET A 1 200 ? 12.496 9.871 -8.936 1.00 96.62 200 MET A O 1
ATOM 1409 N N . ALA A 1 201 ? 12.532 10.426 -11.107 1.00 93.44 201 ALA A N 1
ATOM 1410 C CA . ALA A 1 201 ? 12.937 11.813 -10.938 1.00 93.44 201 ALA A CA 1
ATOM 1411 C C . ALA A 1 201 ? 11.719 12.754 -10.889 1.00 93.44 201 ALA A C 1
ATOM 1413 O O . ALA A 1 201 ? 10.575 12.341 -11.093 1.00 93.44 201 ALA A O 1
ATOM 1414 N N . ALA A 1 202 ? 11.970 14.040 -10.634 1.00 91.62 202 ALA A N 1
ATOM 1415 C CA . ALA A 1 202 ? 10.941 15.076 -10.703 1.00 91.62 202 ALA A CA 1
ATOM 1416 C C . ALA A 1 202 ? 10.225 15.072 -12.068 1.00 91.62 202 ALA A C 1
ATOM 1418 O O . ALA A 1 202 ? 10.866 14.956 -13.112 1.00 91.62 202 ALA A O 1
ATOM 1419 N N . GLY A 1 203 ? 8.897 15.207 -12.043 1.00 90.25 203 GLY A N 1
ATOM 1420 C CA . GLY A 1 203 ? 8.035 15.151 -13.229 1.00 90.25 203 GLY A CA 1
ATOM 1421 C C . GLY A 1 203 ? 7.716 13.746 -13.754 1.00 90.25 203 GLY A C 1
ATOM 1422 O O . GLY A 1 203 ? 6.899 13.634 -14.663 1.00 90.25 203 GLY A O 1
ATOM 1423 N N . GLY A 1 204 ? 8.306 12.688 -13.184 1.00 96.62 204 GLY A N 1
ATOM 1424 C CA . GLY A 1 204 ? 8.028 11.312 -13.591 1.00 96.62 204 GLY A CA 1
ATOM 1425 C C . GLY A 1 204 ? 6.571 10.901 -13.346 1.00 96.62 204 GLY A C 1
ATOM 1426 O O . GLY A 1 204 ? 6.025 11.130 -12.264 1.00 96.62 204 GLY A O 1
ATOM 1427 N N . LEU A 1 205 ? 5.952 10.262 -14.339 1.00 98.31 205 LEU A N 1
ATOM 1428 C CA . LEU A 1 205 ? 4.591 9.732 -14.262 1.00 98.31 205 LEU A CA 1
ATOM 1429 C C . LEU A 1 205 ? 4.584 8.222 -14.500 1.00 98.31 205 LEU A C 1
ATOM 1431 O O . LEU A 1 205 ? 4.995 7.747 -15.557 1.00 98.31 205 LEU A O 1
ATOM 1435 N N . LEU A 1 206 ? 4.038 7.485 -13.540 1.00 98.62 206 LEU A N 1
ATOM 1436 C CA . LEU A 1 206 ? 3.662 6.083 -13.683 1.00 98.62 206 LEU A CA 1
ATOM 1437 C C . LEU A 1 206 ? 2.153 5.967 -13.535 1.00 98.62 206 LEU A C 1
ATOM 1439 O O . LEU A 1 206 ? 1.617 6.307 -12.481 1.00 98.62 206 LEU A O 1
ATOM 1443 N N . ALA A 1 207 ? 1.466 5.499 -14.576 1.00 98.81 207 ALA A N 1
ATOM 1444 C CA . ALA A 1 207 ? 0.017 5.346 -14.528 1.00 98.81 207 ALA A CA 1
ATOM 1445 C C . ALA A 1 207 ? -0.448 4.009 -15.104 1.00 98.81 207 ALA A C 1
ATOM 1447 O O . ALA A 1 207 ? -0.081 3.645 -16.218 1.00 98.81 207 ALA A O 1
ATOM 1448 N N . ASN A 1 208 ? -1.315 3.309 -14.369 1.00 98.81 208 ASN A N 1
ATOM 1449 C CA . ASN A 1 208 ? -1.900 2.025 -14.773 1.00 98.81 208 ASN A CA 1
ATOM 1450 C C . ASN A 1 208 ? -0.854 0.931 -15.060 1.00 98.81 208 ASN A C 1
ATOM 1452 O O . ASN A 1 208 ? -1.0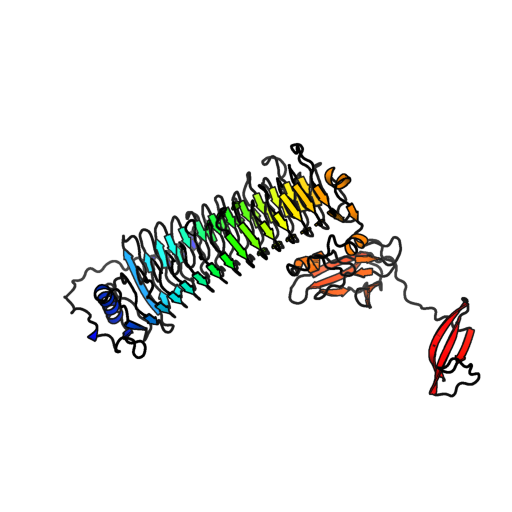81 0.056 -15.894 1.00 98.81 208 ASN A O 1
ATOM 1456 N N . CYS A 1 209 ? 0.313 0.994 -14.419 1.00 98.94 209 CYS A N 1
ATOM 1457 C CA . CYS A 1 209 ? 1.375 0.016 -14.637 1.00 98.94 209 CYS A CA 1
ATOM 1458 C C . CYS A 1 209 ? 1.264 -1.152 -13.653 1.00 98.94 209 CYS A C 1
ATOM 1460 O O . CYS A 1 209 ? 0.840 -0.968 -12.508 1.00 98.94 209 CYS A O 1
ATOM 1462 N N . ARG A 1 210 ? 1.684 -2.346 -14.077 1.00 98.94 210 ARG A N 1
ATOM 1463 C CA . ARG A 1 210 ? 1.564 -3.571 -13.283 1.00 98.94 210 ARG A CA 1
ATOM 1464 C C . ARG A 1 210 ? 2.853 -4.379 -13.235 1.00 98.94 210 ARG A C 1
ATOM 1466 O O . ARG A 1 210 ? 3.393 -4.750 -14.272 1.00 98.94 210 ARG A O 1
ATOM 1473 N N . ASN A 1 211 ? 3.294 -4.734 -12.035 1.00 98.88 211 ASN A N 1
ATOM 1474 C CA . ASN A 1 211 ? 4.291 -5.783 -11.865 1.00 98.88 211 ASN A CA 1
ATOM 1475 C C . ASN A 1 211 ? 3.619 -7.104 -11.493 1.00 98.88 211 ASN A C 1
ATOM 1477 O O . ASN A 1 211 ? 2.946 -7.201 -10.464 1.00 98.88 211 ASN A O 1
ATOM 1481 N N . GLU A 1 212 ? 3.831 -8.106 -12.339 1.00 98.75 212 GLU A N 1
ATOM 1482 C CA . GLU A 1 212 ? 3.353 -9.478 -12.156 1.00 98.75 212 GLU A CA 1
ATOM 1483 C C . GLU A 1 212 ? 4.491 -10.438 -11.795 1.00 98.75 212 GLU A C 1
ATOM 1485 O O . GLU A 1 212 ? 4.231 -11.540 -11.323 1.00 98.75 212 GLU A O 1
ATOM 1490 N N . ALA A 1 213 ? 5.745 -10.025 -12.000 1.00 98.06 213 ALA A N 1
ATOM 1491 C CA . ALA A 1 213 ? 6.911 -10.842 -11.705 1.00 98.06 213 ALA A CA 1
ATOM 1492 C C . ALA A 1 213 ? 7.280 -10.816 -10.218 1.00 98.06 213 ALA A C 1
ATOM 1494 O O . ALA A 1 213 ? 7.312 -9.756 -9.586 1.00 98.06 213 ALA A O 1
ATOM 1495 N N . ASP A 1 214 ? 7.661 -11.976 -9.692 1.00 98.62 214 ASP A N 1
ATOM 1496 C CA . ASP A 1 214 ? 8.285 -12.071 -8.378 1.00 98.62 214 ASP A CA 1
ATOM 1497 C C . ASP A 1 214 ? 9.691 -11.448 -8.405 1.00 98.62 214 ASP A C 1
ATOM 1499 O O . ASP A 1 214 ? 10.518 -11.755 -9.269 1.00 98.62 214 ASP A O 1
ATOM 1503 N N . ILE A 1 215 ? 9.987 -10.597 -7.421 1.00 98.50 215 ILE A N 1
ATOM 1504 C CA . ILE A 1 215 ? 11.290 -9.949 -7.239 1.00 98.50 215 ILE A CA 1
ATOM 1505 C C . ILE A 1 215 ? 11.892 -10.463 -5.930 1.00 98.50 215 ILE A C 1
ATOM 1507 O O . ILE A 1 215 ? 11.765 -9.856 -4.864 1.00 98.50 215 ILE A O 1
ATOM 1511 N N . LEU A 1 216 ? 12.525 -11.634 -6.013 1.00 97.75 216 LEU A N 1
ATOM 1512 C CA . LEU A 1 216 ? 13.060 -12.367 -4.863 1.00 97.75 216 LEU A CA 1
ATOM 1513 C C . LEU A 1 216 ? 14.583 -12.228 -4.787 1.00 97.75 216 LEU A C 1
ATOM 1515 O O . LEU A 1 216 ? 15.324 -13.120 -5.200 1.00 97.75 216 LEU A O 1
ATOM 1519 N N . LEU A 1 217 ? 15.050 -11.097 -4.263 1.00 96.62 217 LEU A N 1
ATOM 1520 C CA . LEU A 1 217 ? 16.462 -10.717 -4.222 1.00 96.62 217 LEU A CA 1
ATOM 1521 C C . LEU A 1 217 ? 16.888 -10.434 -2.769 1.00 96.62 217 LEU A C 1
ATOM 1523 O O . LEU A 1 217 ? 16.982 -9.276 -2.370 1.00 96.62 217 LEU A O 1
ATOM 1527 N N . PRO A 1 218 ? 17.154 -11.475 -1.956 1.00 93.56 218 PRO A N 1
ATOM 1528 C CA . PRO A 1 218 ? 17.412 -11.322 -0.521 1.00 93.56 218 PRO A CA 1
ATOM 1529 C C . PRO A 1 218 ? 18.651 -10.483 -0.186 1.00 93.56 218 PRO A C 1
ATOM 1531 O O . PRO A 1 218 ? 18.740 -9.991 0.930 1.00 93.56 218 PRO A O 1
ATOM 1534 N N . GLU A 1 219 ? 19.566 -10.295 -1.140 1.00 94.00 219 GLU A N 1
ATOM 1535 C CA . GLU A 1 219 ? 20.764 -9.461 -0.978 1.00 94.00 219 GLU A CA 1
ATOM 1536 C C . GLU A 1 219 ? 20.565 -8.017 -1.471 1.00 94.00 219 GLU A C 1
ATOM 1538 O O . GLU A 1 219 ? 21.298 -7.112 -1.059 1.00 94.00 219 GLU A O 1
ATOM 1543 N N . ALA A 1 220 ? 19.546 -7.773 -2.307 1.00 94.44 220 ALA A N 1
ATOM 1544 C CA . ALA A 1 220 ? 19.291 -6.455 -2.872 1.00 94.44 220 ALA A CA 1
ATOM 1545 C C . ALA A 1 220 ? 18.803 -5.488 -1.797 1.00 94.44 220 ALA A C 1
ATOM 1547 O O . ALA A 1 220 ? 17.876 -5.781 -1.043 1.00 94.44 220 ALA A O 1
ATOM 1548 N N . SER A 1 221 ? 19.412 -4.308 -1.739 1.00 95.12 221 SER A N 1
ATOM 1549 C CA . SER A 1 221 ? 19.146 -3.341 -0.671 1.00 95.12 221 SER A CA 1
ATOM 1550 C C . SER A 1 221 ? 17.695 -2.840 -0.693 1.00 95.12 221 SER A C 1
ATOM 1552 O O . SER A 1 221 ? 16.996 -2.941 0.312 1.00 95.12 221 SER A O 1
ATOM 1554 N N . ASN A 1 222 ? 17.209 -2.348 -1.831 1.00 96.00 222 ASN A N 1
ATOM 1555 C CA . ASN A 1 222 ? 15.946 -1.617 -1.918 1.00 96.00 222 ASN A CA 1
ATOM 1556 C C . ASN A 1 222 ? 15.088 -2.107 -3.083 1.00 96.00 222 ASN A C 1
ATOM 1558 O O . ASN A 1 222 ? 15.418 -1.886 -4.253 1.00 96.00 222 ASN A O 1
ATOM 1562 N N . ILE A 1 223 ? 13.943 -2.706 -2.767 1.00 97.69 223 ILE A N 1
ATOM 1563 C CA . ILE A 1 223 ? 13.041 -3.284 -3.765 1.00 97.69 223 ILE A CA 1
ATOM 1564 C C . ILE A 1 223 ? 11.674 -2.621 -3.685 1.00 97.69 223 ILE A C 1
ATOM 1566 O O . ILE A 1 223 ? 11.090 -2.523 -2.610 1.00 97.69 223 ILE A O 1
ATOM 1570 N N . GLY A 1 224 ? 11.111 -2.229 -4.821 1.00 98.25 224 GLY A N 1
ATOM 1571 C CA . GLY A 1 224 ? 9.674 -2.007 -4.871 1.00 98.25 224 GLY A CA 1
ATOM 1572 C C . GLY A 1 224 ? 9.016 -2.635 -6.079 1.00 98.25 224 GLY A C 1
ATOM 1573 O O . GLY A 1 224 ? 9.612 -2.770 -7.148 1.00 98.25 224 GLY A O 1
ATOM 1574 N N . GLY A 1 225 ? 7.767 -3.052 -5.893 1.00 98.62 225 GLY A N 1
ATOM 1575 C CA . GLY A 1 225 ? 7.026 -3.740 -6.944 1.00 98.62 225 GLY A CA 1
ATOM 1576 C C . GLY A 1 225 ? 6.793 -2.856 -8.165 1.00 98.62 225 GLY A C 1
ATOM 1577 O O . GLY A 1 225 ? 6.741 -3.366 -9.270 1.00 98.62 225 GLY A O 1
ATOM 1578 N N . ILE A 1 226 ? 6.744 -1.528 -8.021 1.00 98.81 226 ILE A N 1
ATOM 1579 C CA . ILE A 1 226 ? 6.616 -0.603 -9.158 1.00 98.81 226 ILE A CA 1
ATOM 1580 C C . ILE A 1 226 ? 7.880 0.232 -9.319 1.00 98.81 226 ILE A C 1
ATOM 1582 O O . ILE A 1 226 ? 8.488 0.195 -10.394 1.00 98.81 226 ILE A O 1
ATOM 1586 N N . ILE A 1 227 ? 8.282 0.943 -8.258 1.00 98.44 227 ILE A N 1
ATOM 1587 C CA . ILE A 1 227 ? 9.543 1.687 -8.206 1.00 98.44 227 ILE A CA 1
ATOM 1588 C C . ILE A 1 227 ? 10.417 1.310 -7.025 1.00 98.44 227 ILE A C 1
ATOM 1590 O O . ILE A 1 227 ? 9.906 0.898 -6.000 1.00 98.44 227 ILE A O 1
ATOM 1594 N N . SER A 1 228 ? 11.733 1.494 -7.123 1.00 97.94 228 SER A N 1
ATOM 1595 C CA . SER A 1 228 ? 12.591 1.386 -5.938 1.00 97.94 228 SER A CA 1
ATOM 1596 C C . SER A 1 228 ? 12.543 2.685 -5.133 1.00 97.94 228 SER A C 1
ATOM 1598 O O . SER A 1 228 ? 12.151 2.678 -3.967 1.00 97.94 228 SER A O 1
ATOM 1600 N N . TYR A 1 229 ? 12.892 3.820 -5.747 1.00 97.19 229 TYR A N 1
ATOM 1601 C CA . TYR A 1 229 ? 12.955 5.098 -5.036 1.00 97.19 229 TYR A CA 1
ATOM 1602 C C . TYR A 1 229 ? 12.683 6.313 -5.923 1.00 97.19 229 TYR A C 1
ATOM 1604 O O . TYR A 1 229 ? 12.879 6.293 -7.143 1.00 97.19 229 TYR A O 1
ATOM 1612 N N . THR A 1 230 ? 12.287 7.412 -5.286 1.00 95.00 230 THR A N 1
ATOM 1613 C CA . THR A 1 230 ? 12.233 8.739 -5.910 1.00 95.00 230 THR A CA 1
ATOM 1614 C C . THR A 1 230 ? 13.450 9.587 -5.553 1.00 95.00 230 THR A C 1
ATOM 1616 O O . THR A 1 230 ? 14.026 9.434 -4.480 1.00 95.00 230 THR A O 1
ATOM 1619 N N . THR A 1 231 ? 13.837 10.527 -6.416 1.00 90.69 231 THR A N 1
ATOM 1620 C CA . THR A 1 231 ? 14.831 11.551 -6.050 1.00 90.69 231 THR A CA 1
ATOM 1621 C C . THR A 1 231 ? 14.317 12.451 -4.929 1.00 90.69 231 THR A C 1
ATOM 1623 O O . THR A 1 231 ? 13.125 12.740 -4.873 1.00 90.69 231 THR A O 1
ATOM 1626 N N . VAL A 1 232 ? 15.217 12.983 -4.101 1.00 83.94 232 VAL A N 1
ATOM 1627 C CA . VAL A 1 232 ? 14.872 14.041 -3.138 1.00 83.94 232 VAL A CA 1
ATOM 1628 C C . VAL A 1 232 ? 14.232 15.216 -3.882 1.00 83.94 232 VAL A C 1
ATOM 1630 O O . VAL A 1 232 ? 14.710 15.601 -4.951 1.00 83.94 232 VAL A O 1
ATOM 1633 N N . ASN A 1 233 ? 13.158 15.786 -3.331 1.00 79.69 233 ASN A N 1
ATOM 1634 C CA . ASN A 1 233 ? 12.389 16.857 -3.964 1.00 79.69 233 ASN A CA 1
ATOM 1635 C C . ASN A 1 233 ? 11.835 16.466 -5.352 1.00 79.69 233 ASN A C 1
ATOM 1637 O O . ASN A 1 233 ? 11.905 17.259 -6.297 1.00 79.69 233 ASN A O 1
ATOM 1641 N N . ALA A 1 234 ? 11.244 15.276 -5.482 1.00 77.38 234 ALA A N 1
ATOM 1642 C CA . ALA A 1 234 ? 10.572 14.807 -6.696 1.00 77.38 234 ALA A CA 1
ATOM 1643 C C . ALA A 1 234 ? 9.248 15.558 -6.957 1.00 77.38 234 ALA A C 1
ATOM 1645 O O . ALA A 1 234 ? 8.168 14.976 -6.931 1.00 77.38 234 ALA A O 1
ATOM 1646 N N . SER A 1 235 ? 9.315 16.870 -7.214 1.00 84.31 235 SER A N 1
ATOM 1647 C CA . SER A 1 235 ? 8.132 17.676 -7.548 1.00 84.31 235 SER A CA 1
ATOM 1648 C C . SER A 1 235 ? 7.375 17.070 -8.714 1.00 84.31 235 SER A C 1
ATOM 1650 O O . SER A 1 235 ? 7.978 16.721 -9.731 1.00 84.31 235 SER A O 1
ATOM 1652 N N . SER A 1 236 ? 6.052 17.027 -8.570 1.00 85.75 236 SER A N 1
ATOM 1653 C CA . SER A 1 236 ? 5.123 16.584 -9.609 1.00 85.75 236 SER A CA 1
ATOM 1654 C C . SER A 1 236 ? 5.306 15.126 -10.033 1.00 85.75 236 SER A C 1
ATOM 1656 O O . SER A 1 236 ? 4.774 14.739 -11.070 1.00 85.75 236 SER A O 1
ATOM 1658 N N . ALA A 1 237 ? 6.039 14.321 -9.259 1.00 94.25 237 ALA A N 1
ATOM 1659 C CA . ALA A 1 237 ? 6.164 12.901 -9.529 1.00 94.25 237 ALA A CA 1
ATOM 1660 C C . ALA A 1 237 ? 4.923 12.155 -9.013 1.00 94.25 237 ALA A C 1
ATOM 1662 O O . ALA A 1 237 ? 4.464 12.400 -7.892 1.00 94.25 237 ALA A O 1
ATOM 1663 N N . ARG A 1 238 ? 4.342 11.283 -9.845 1.00 97.44 238 ARG A N 1
ATOM 1664 C CA . ARG A 1 238 ? 3.023 10.678 -9.592 1.00 97.44 238 ARG A CA 1
ATOM 1665 C C . ARG A 1 238 ? 3.005 9.188 -9.910 1.00 97.44 238 ARG A C 1
ATOM 1667 O O . ARG A 1 238 ? 3.396 8.792 -11.006 1.00 97.44 238 ARG A O 1
ATOM 1674 N N . LEU A 1 239 ? 2.482 8.387 -8.981 1.00 98.31 239 LEU A N 1
ATOM 1675 C CA . LEU A 1 239 ? 2.095 6.992 -9.211 1.00 98.31 239 LEU A CA 1
ATOM 1676 C C . LEU A 1 239 ? 0.579 6.886 -9.105 1.00 98.31 239 LEU A C 1
ATOM 1678 O O . LEU A 1 239 ? 0.015 7.166 -8.051 1.00 98.31 239 LEU A O 1
ATOM 1682 N N . LEU A 1 240 ? -0.075 6.491 -10.192 1.00 98.69 240 LEU A N 1
ATOM 1683 C CA . LEU A 1 240 ? -1.530 6.469 -10.294 1.00 98.69 240 LEU A CA 1
ATOM 1684 C C . LEU A 1 240 ? -1.996 5.080 -10.714 1.00 98.69 240 LEU A C 1
ATOM 1686 O O . LEU A 1 240 ? -1.651 4.618 -11.802 1.00 98.69 240 LEU A O 1
ATOM 1690 N N . ARG A 1 241 ? -2.829 4.428 -9.897 1.00 98.81 241 ARG A N 1
ATOM 1691 C CA . ARG A 1 241 ? -3.447 3.134 -10.247 1.00 98.81 241 ARG A CA 1
ATOM 1692 C C . ARG A 1 241 ? -2.426 2.055 -10.632 1.00 98.81 241 ARG A C 1
ATOM 1694 O O . ARG A 1 241 ? -2.675 1.242 -11.521 1.00 98.81 241 ARG A O 1
ATOM 1701 N N . CYS A 1 242 ? -1.255 2.071 -9.999 1.00 98.88 242 CYS A N 1
ATOM 1702 C CA . CYS A 1 242 ? -0.229 1.058 -10.218 1.00 98.88 242 CYS A CA 1
ATOM 1703 C C . CYS A 1 242 ? -0.474 -0.156 -9.318 1.00 98.88 242 CYS A C 1
ATOM 1705 O O . CYS A 1 242 ? -0.895 -0.004 -8.169 1.00 98.88 242 CYS A O 1
ATOM 1707 N N . VAL A 1 243 ? -0.201 -1.354 -9.835 1.00 98.94 243 VAL A N 1
ATOM 1708 C CA . VAL A 1 243 ? -0.551 -2.611 -9.164 1.00 98.94 243 VAL A CA 1
ATOM 1709 C C . VAL A 1 243 ? 0.641 -3.555 -9.080 1.00 98.94 243 VAL A C 1
ATOM 1711 O O . VAL A 1 243 ? 1.238 -3.896 -10.097 1.00 98.94 243 VAL A O 1
ATOM 1714 N N . ASN A 1 244 ? 0.945 -4.042 -7.881 1.00 98.94 244 ASN A N 1
ATOM 1715 C CA . ASN A 1 244 ? 1.874 -5.150 -7.691 1.00 98.94 244 ASN A CA 1
ATOM 1716 C C . ASN A 1 244 ? 1.129 -6.423 -7.270 1.00 98.94 244 ASN A C 1
ATOM 1718 O O . ASN A 1 244 ? 0.378 -6.425 -6.288 1.00 98.94 244 ASN A O 1
ATOM 1722 N N . THR A 1 245 ? 1.359 -7.511 -8.004 1.00 98.81 245 THR A N 1
ATOM 1723 C CA . THR A 1 245 ? 0.888 -8.860 -7.648 1.00 98.81 245 THR A CA 1
ATOM 1724 C C . THR A 1 245 ? 2.038 -9.828 -7.375 1.00 98.81 245 THR A C 1
ATOM 1726 O O . THR A 1 245 ? 1.817 -10.844 -6.726 1.00 98.81 245 THR A O 1
ATOM 1729 N N . GLY A 1 246 ? 3.253 -9.520 -7.841 1.00 98.56 246 GLY A N 1
ATOM 1730 C CA . GLY A 1 246 ? 4.437 -10.346 -7.607 1.00 98.56 246 GLY A CA 1
ATOM 1731 C C . GLY A 1 246 ? 4.932 -10.278 -6.161 1.00 98.56 246 GLY A C 1
ATOM 1732 O O . GLY A 1 246 ? 4.872 -9.226 -5.515 1.00 98.56 246 GLY A O 1
ATOM 1733 N N . ALA A 1 247 ? 5.441 -11.395 -5.648 1.00 98.69 247 ALA A N 1
ATOM 1734 C CA . ALA A 1 247 ? 6.056 -11.465 -4.329 1.00 98.69 247 ALA A CA 1
ATOM 1735 C C . ALA A 1 247 ? 7.403 -10.727 -4.308 1.00 98.69 247 ALA A C 1
ATOM 1737 O O . ALA A 1 247 ? 8.203 -10.823 -5.240 1.00 98.69 247 ALA A O 1
ATOM 1738 N N . LEU A 1 248 ? 7.677 -10.012 -3.218 1.00 98.62 248 LEU A N 1
ATOM 1739 C CA . LEU A 1 248 ? 8.891 -9.226 -3.027 1.00 98.62 248 LEU A CA 1
ATOM 1740 C C . LEU A 1 248 ? 9.695 -9.769 -1.848 1.00 98.62 248 LEU A C 1
ATOM 1742 O O . LEU A 1 248 ? 9.162 -9.969 -0.755 1.00 98.62 248 LEU A O 1
ATOM 1746 N N . ARG A 1 249 ? 11.003 -9.946 -2.049 1.00 97.00 249 ARG A N 1
ATOM 1747 C CA . ARG A 1 249 ? 11.947 -10.251 -0.971 1.00 97.00 249 ARG A CA 1
ATOM 1748 C C . ARG A 1 249 ? 13.224 -9.441 -1.126 1.00 97.00 249 ARG A C 1
ATOM 1750 O O . ARG A 1 249 ? 13.926 -9.654 -2.107 1.00 97.00 249 ARG A O 1
ATOM 1757 N N . GLY A 1 250 ? 13.527 -8.573 -0.159 1.00 95.62 250 GLY A N 1
ATOM 1758 C CA . GLY A 1 250 ? 14.708 -7.696 -0.167 1.00 95.62 250 GLY A CA 1
ATOM 1759 C C . GLY A 1 250 ? 15.505 -7.700 1.138 1.00 95.62 250 GLY A C 1
ATOM 1760 O O . GLY A 1 250 ? 15.054 -8.238 2.152 1.00 95.62 250 GLY A O 1
ATOM 1761 N N . ARG A 1 251 ? 16.692 -7.084 1.107 1.00 95.81 251 ARG A N 1
ATOM 1762 C CA . ARG A 1 251 ? 17.618 -7.020 2.241 1.00 95.81 251 ARG A CA 1
ATOM 1763 C C . ARG A 1 251 ? 17.292 -5.897 3.205 1.00 95.81 251 ARG A C 1
ATOM 1765 O O . ARG A 1 251 ? 17.008 -6.189 4.349 1.00 95.81 251 ARG A O 1
ATOM 1772 N N . GLU A 1 252 ? 17.352 -4.635 2.780 1.00 95.62 252 GLU A N 1
ATOM 1773 C CA . GLU A 1 252 ? 17.237 -3.472 3.680 1.00 95.62 252 GLU A CA 1
ATOM 1774 C C . GLU A 1 252 ? 15.810 -2.921 3.724 1.00 95.62 252 GLU A C 1
ATOM 1776 O O . GLU A 1 252 ? 15.281 -2.611 4.792 1.00 95.62 252 GLU A O 1
ATOM 1781 N N . SER A 1 253 ? 15.174 -2.794 2.559 1.00 96.88 253 SER A N 1
ATOM 1782 C CA . SER A 1 253 ? 13.846 -2.210 2.446 1.00 96.88 253 SER A CA 1
ATOM 1783 C C . SER A 1 253 ? 13.064 -2.789 1.273 1.00 96.88 253 SER A C 1
ATOM 1785 O O . SER A 1 253 ? 13.582 -2.866 0.156 1.00 96.88 253 SER A O 1
ATOM 1787 N N . ALA A 1 254 ? 11.794 -3.130 1.506 1.00 98.00 254 ALA A N 1
ATOM 1788 C CA . ALA A 1 254 ? 10.872 -3.455 0.427 1.00 98.00 254 ALA A CA 1
ATOM 1789 C C . ALA A 1 254 ? 9.463 -2.908 0.656 1.00 98.00 254 ALA A C 1
ATOM 1791 O O . ALA A 1 254 ? 8.902 -3.040 1.746 1.00 98.00 254 ALA A O 1
ATOM 1792 N N . GLY A 1 255 ? 8.896 -2.315 -0.396 1.00 98.19 255 GLY A N 1
ATOM 1793 C CA . GLY A 1 255 ? 7.502 -1.885 -0.429 1.00 98.19 255 GLY A CA 1
ATOM 1794 C C . GLY A 1 255 ? 6.781 -2.427 -1.654 1.00 98.19 255 GLY A C 1
ATOM 1795 O O . GLY A 1 255 ? 7.337 -2.409 -2.751 1.00 98.19 255 GLY A O 1
ATOM 1796 N N . GLY A 1 256 ? 5.539 -2.887 -1.499 1.00 98.69 256 GLY A N 1
ATOM 1797 C CA . GLY A 1 256 ? 4.761 -3.434 -2.618 1.00 98.69 256 GLY A CA 1
ATOM 1798 C C . GLY A 1 256 ? 4.669 -2.495 -3.826 1.00 98.69 256 GLY A C 1
ATOM 1799 O O . GLY A 1 256 ? 4.657 -2.957 -4.960 1.00 98.69 256 GLY A O 1
ATOM 1800 N N . ILE A 1 257 ? 4.701 -1.176 -3.613 1.00 98.81 257 ILE A N 1
ATOM 1801 C CA . ILE A 1 257 ? 4.738 -0.171 -4.684 1.00 98.81 257 ILE A CA 1
ATOM 1802 C C . ILE A 1 257 ? 6.097 0.531 -4.756 1.00 98.81 257 ILE A C 1
ATOM 1804 O O . ILE A 1 257 ? 6.680 0.590 -5.840 1.00 98.81 257 ILE A O 1
ATOM 1808 N N . SER A 1 258 ? 6.601 1.053 -3.631 1.00 98.25 258 SER A N 1
ATOM 1809 C CA . SER A 1 258 ? 7.884 1.766 -3.557 1.00 98.25 258 SER A CA 1
ATOM 1810 C C . SER A 1 258 ? 8.709 1.368 -2.335 1.00 98.25 258 SER A C 1
ATOM 1812 O O . SER A 1 258 ? 8.168 1.238 -1.244 1.00 98.25 258 SER A O 1
ATOM 1814 N N . SER A 1 259 ? 10.032 1.245 -2.457 1.00 97.94 259 SER A N 1
ATOM 1815 C CA . SER A 1 259 ? 10.884 1.138 -1.263 1.00 97.94 259 SER A CA 1
ATOM 1816 C C . SER A 1 259 ? 11.034 2.496 -0.567 1.00 97.94 259 SER A C 1
ATOM 1818 O O . SER A 1 259 ? 10.807 2.587 0.638 1.00 97.94 259 SER A O 1
ATOM 1820 N N . ARG A 1 260 ? 11.365 3.567 -1.299 1.00 97.19 260 ARG A N 1
ATOM 1821 C CA . ARG A 1 260 ? 11.534 4.916 -0.728 1.00 97.19 260 ARG A CA 1
ATOM 1822 C C . ARG A 1 260 ? 10.718 5.969 -1.471 1.00 97.19 260 ARG A C 1
ATOM 1824 O O . ARG A 1 260 ? 10.796 6.089 -2.693 1.00 97.19 260 ARG A O 1
ATOM 1831 N N . ALA A 1 261 ? 9.978 6.774 -0.720 1.00 95.88 261 ALA A N 1
ATOM 1832 C CA . ALA A 1 261 ? 9.272 7.948 -1.211 1.00 95.88 261 ALA A CA 1
ATOM 1833 C C . ALA A 1 261 ? 9.830 9.216 -0.570 1.00 95.88 261 ALA A C 1
ATOM 1835 O O . ALA A 1 261 ? 9.848 9.360 0.650 1.00 95.88 261 ALA A O 1
ATOM 1836 N N . GLU A 1 262 ? 10.224 10.157 -1.413 1.00 94.81 262 GLU A N 1
ATOM 1837 C CA . GLU A 1 262 ? 10.767 11.447 -1.015 1.00 94.81 262 GLU A CA 1
ATOM 1838 C C . GLU A 1 262 ? 9.777 12.573 -1.317 1.00 94.81 262 GLU A C 1
ATOM 1840 O O . GLU A 1 262 ? 8.918 12.480 -2.198 1.00 94.81 262 GLU A O 1
ATOM 1845 N N . SER A 1 263 ? 9.940 13.667 -0.580 1.00 92.44 263 SER A N 1
ATOM 1846 C CA . SER A 1 263 ? 9.168 14.907 -0.674 1.00 92.44 263 SER A CA 1
ATOM 1847 C C . SER A 1 263 ? 8.749 15.307 -2.101 1.00 92.44 263 SER A C 1
ATOM 1849 O O . SER A 1 263 ? 9.574 15.480 -3.003 1.00 92.44 263 SER A O 1
ATOM 1851 N N . GLY A 1 264 ? 7.442 15.522 -2.290 1.00 89.56 264 GLY A N 1
ATOM 1852 C CA . GLY A 1 264 ? 6.832 15.908 -3.568 1.00 89.56 264 GLY A CA 1
ATOM 1853 C C . GLY A 1 264 ? 6.161 14.766 -4.334 1.00 89.56 264 GLY A C 1
ATOM 1854 O O . GLY A 1 264 ? 5.463 15.043 -5.310 1.00 89.56 264 GLY A O 1
ATOM 1855 N N . LEU A 1 265 ? 6.333 13.519 -3.886 1.00 94.81 265 LEU A N 1
ATOM 1856 C CA . LEU A 1 265 ? 5.665 12.359 -4.464 1.00 94.81 265 LEU A CA 1
ATOM 1857 C C . LEU A 1 265 ? 4.176 12.297 -4.085 1.00 94.81 265 LEU A C 1
ATOM 1859 O O . LEU A 1 265 ? 3.803 12.458 -2.922 1.00 94.81 265 LEU A O 1
ATOM 1863 N N . SER A 1 266 ? 3.335 11.976 -5.067 1.00 95.94 266 SER A N 1
ATOM 1864 C CA . SER A 1 266 ? 1.931 11.615 -4.860 1.00 95.94 266 SER A CA 1
ATOM 1865 C C . SER A 1 266 ? 1.670 10.192 -5.356 1.00 95.94 266 SER A C 1
ATOM 1867 O O . SER A 1 266 ? 1.991 9.858 -6.499 1.00 95.94 266 SER A O 1
ATOM 1869 N N . LEU A 1 267 ? 1.094 9.359 -4.490 1.00 97.88 267 LEU A N 1
ATOM 1870 C CA . LEU A 1 267 ? 0.558 8.046 -4.825 1.00 97.88 267 LEU A CA 1
ATOM 1871 C C . LEU A 1 267 ? -0.958 8.095 -4.685 1.00 97.88 267 LEU A C 1
ATOM 1873 O O . LEU A 1 267 ? -1.475 8.500 -3.643 1.00 97.88 267 LEU A O 1
ATOM 1877 N N . ASP A 1 268 ? -1.651 7.641 -5.718 1.00 98.62 268 ASP A N 1
ATOM 1878 C CA . ASP A 1 268 ? -3.103 7.554 -5.720 1.00 98.62 268 ASP A CA 1
ATOM 1879 C C . ASP A 1 268 ? -3.566 6.199 -6.250 1.00 98.62 268 ASP A C 1
ATOM 1881 O O . ASP A 1 268 ? -3.087 5.718 -7.285 1.00 98.62 268 ASP A O 1
ATOM 1885 N N . SER A 1 269 ? -4.507 5.588 -5.531 1.00 98.75 269 SER A N 1
ATOM 1886 C CA . SER A 1 269 ? -5.188 4.360 -5.950 1.00 98.75 269 SER A CA 1
ATOM 1887 C C . SER A 1 269 ? -4.236 3.197 -6.278 1.00 98.75 269 SER A C 1
ATOM 1889 O O . SER A 1 269 ? -4.510 2.389 -7.164 1.00 98.75 269 SER A O 1
ATOM 1891 N N . CYS A 1 270 ? -3.074 3.128 -5.619 1.00 98.88 270 CYS A N 1
ATOM 1892 C CA . CYS A 1 270 ? -2.085 2.074 -5.850 1.00 98.88 270 CYS A CA 1
ATOM 1893 C C . CYS A 1 270 ? -2.379 0.840 -4.990 1.00 98.88 270 CYS A C 1
ATOM 1895 O O . CYS A 1 270 ? -2.767 0.960 -3.827 1.00 98.88 270 CYS A O 1
ATOM 1897 N N . VAL A 1 271 ? -2.167 -0.349 -5.557 1.00 98.94 271 VAL A N 1
ATOM 1898 C CA . VAL A 1 271 ? -2.609 -1.612 -4.952 1.00 98.94 271 VAL A CA 1
ATOM 1899 C C . VAL A 1 271 ? -1.474 -2.620 -4.871 1.00 98.94 271 VAL A C 1
ATOM 1901 O O . VAL A 1 271 ? -0.836 -2.927 -5.877 1.00 98.94 271 VAL A O 1
ATOM 1904 N N . ASN A 1 272 ? -1.278 -3.204 -3.692 1.00 98.94 272 ASN A N 1
ATOM 1905 C CA . ASN A 1 272 ? -0.423 -4.371 -3.521 1.00 98.94 272 ASN A CA 1
ATOM 1906 C C . ASN A 1 272 ? -1.231 -5.598 -3.088 1.00 98.94 272 ASN A C 1
ATOM 1908 O O . ASN A 1 272 ? -2.036 -5.542 -2.158 1.00 98.94 272 ASN A O 1
ATOM 1912 N N . SER A 1 273 ? -0.970 -6.720 -3.751 1.00 98.81 273 SER A N 1
ATOM 1913 C CA . SER A 1 273 ? -1.471 -8.052 -3.380 1.00 98.81 273 SER A CA 1
ATOM 1914 C C . SER A 1 273 ? -0.358 -9.098 -3.271 1.00 98.81 273 SER A C 1
ATOM 1916 O O . SER A 1 273 ? -0.596 -10.191 -2.768 1.00 98.81 273 SER A O 1
ATOM 1918 N N . GLY A 1 274 ? 0.867 -8.760 -3.690 1.00 98.62 274 GLY A N 1
ATOM 1919 C CA . GLY A 1 274 ? 2.031 -9.622 -3.525 1.00 98.62 274 GLY A CA 1
ATOM 1920 C C . GLY A 1 274 ? 2.540 -9.624 -2.083 1.00 98.62 274 GLY A C 1
ATOM 1921 O O . GLY A 1 274 ? 2.508 -8.600 -1.397 1.00 98.62 274 GLY A O 1
ATOM 1922 N N . THR A 1 275 ? 3.033 -10.773 -1.621 1.00 98.69 275 THR A N 1
ATOM 1923 C CA . THR A 1 275 ? 3.678 -10.894 -0.306 1.00 98.69 275 THR A CA 1
ATOM 1924 C C . THR A 1 275 ? 4.953 -10.054 -0.254 1.00 98.69 275 THR A C 1
ATOM 1926 O O . THR A 1 275 ? 5.727 -10.063 -1.209 1.00 98.69 275 THR A O 1
ATOM 1929 N N . VAL A 1 276 ? 5.207 -9.373 0.863 1.00 98.75 276 VAL A N 1
ATOM 1930 C CA . VAL A 1 276 ? 6.423 -8.578 1.084 1.00 98.75 276 VAL A CA 1
ATOM 1931 C C . VAL A 1 276 ? 7.219 -9.151 2.255 1.00 98.75 276 VAL A C 1
ATOM 1933 O O . VAL A 1 276 ? 6.701 -9.290 3.363 1.00 98.75 276 VAL A O 1
ATOM 1936 N N . ALA A 1 277 ? 8.494 -9.458 2.017 1.00 96.94 277 ALA A N 1
ATOM 1937 C CA . ALA A 1 277 ? 9.432 -9.932 3.029 1.00 96.94 277 ALA A CA 1
ATOM 1938 C C . ALA A 1 277 ? 10.748 -9.140 2.991 1.00 96.94 277 ALA A C 1
ATOM 1940 O O . ALA A 1 277 ? 11.321 -8.901 1.928 1.00 96.94 277 ALA A O 1
ATOM 1941 N N . VAL A 1 278 ? 11.254 -8.745 4.159 1.00 95.75 278 VAL A N 1
ATOM 1942 C CA . VAL A 1 278 ? 12.485 -7.945 4.300 1.00 95.75 278 VAL A CA 1
ATOM 1943 C C . VAL A 1 278 ? 13.311 -8.491 5.455 1.00 95.75 278 VAL A C 1
ATOM 1945 O O . VAL A 1 278 ? 12.735 -8.807 6.487 1.00 95.75 278 VAL A O 1
ATOM 1948 N N . SER A 1 279 ? 14.629 -8.625 5.317 1.00 93.44 279 SER A N 1
ATOM 1949 C CA . SER A 1 279 ? 15.491 -9.083 6.426 1.00 93.44 279 SER A CA 1
ATOM 1950 C C . SER A 1 279 ? 16.065 -7.956 7.293 1.00 93.44 279 SER A C 1
ATOM 1952 O O . SER A 1 279 ? 16.539 -8.223 8.388 1.00 93.44 279 SER A O 1
ATOM 1954 N N . GLY A 1 280 ? 16.084 -6.735 6.767 1.00 92.31 280 GLY A N 1
ATOM 1955 C CA . GLY A 1 280 ? 16.694 -5.541 7.345 1.00 92.31 280 GLY A CA 1
ATOM 1956 C C . GLY A 1 280 ? 15.659 -4.680 8.044 1.00 92.31 280 GLY A C 1
ATOM 1957 O O . GLY A 1 280 ? 15.030 -5.143 8.980 1.00 92.31 280 GLY A O 1
ATOM 1958 N N . ARG A 1 281 ? 15.478 -3.428 7.619 1.00 94.62 281 ARG A N 1
ATOM 1959 C CA . ARG A 1 281 ? 14.868 -2.406 8.480 1.00 94.62 281 ARG A CA 1
ATOM 1960 C C . ARG A 1 281 ? 13.417 -2.037 8.175 1.00 94.62 281 ARG A C 1
ATOM 1962 O O . ARG A 1 281 ? 12.658 -1.794 9.109 1.00 94.62 281 ARG A O 1
ATOM 1969 N N . TYR A 1 282 ? 13.016 -1.977 6.903 1.00 97.62 282 TYR A N 1
ATOM 1970 C CA . TYR A 1 282 ? 11.709 -1.411 6.523 1.00 97.62 282 TYR A CA 1
ATOM 1971 C C . TYR A 1 282 ? 10.912 -2.324 5.584 1.00 97.62 282 TYR A C 1
ATOM 1973 O O . TYR A 1 282 ? 11.276 -2.470 4.415 1.00 97.62 282 TYR A O 1
ATOM 1981 N N . GLY A 1 283 ? 9.786 -2.869 6.049 1.00 97.88 283 GLY A N 1
ATOM 1982 C CA . GLY A 1 283 ? 8.871 -3.673 5.227 1.00 97.88 283 GLY A CA 1
ATOM 1983 C C . GLY A 1 283 ? 7.457 -3.099 5.183 1.00 97.88 283 GLY A C 1
ATOM 1984 O O . GLY A 1 283 ? 6.850 -2.880 6.227 1.00 97.88 283 GLY A O 1
ATOM 1985 N N . ALA A 1 284 ? 6.904 -2.865 3.990 1.00 98.50 284 ALA A N 1
ATOM 1986 C CA . ALA A 1 284 ? 5.524 -2.392 3.880 1.00 98.50 284 ALA A CA 1
ATOM 1987 C C . ALA A 1 284 ? 4.765 -2.896 2.655 1.00 98.50 284 ALA A C 1
ATOM 1989 O O . ALA A 1 284 ? 5.347 -3.229 1.626 1.00 98.50 284 ALA A O 1
ATOM 1990 N N . GLY A 1 285 ? 3.437 -2.878 2.733 1.00 98.69 285 GLY A N 1
ATOM 1991 C CA . GLY A 1 285 ? 2.590 -3.252 1.603 1.00 98.69 285 GLY A CA 1
ATOM 1992 C C . GLY A 1 285 ? 2.565 -2.207 0.486 1.00 98.69 285 GLY A C 1
ATOM 1993 O O . GLY A 1 285 ? 2.457 -2.585 -0.671 1.00 98.69 285 GLY A O 1
ATOM 1994 N N . ILE A 1 286 ? 2.730 -0.907 0.774 1.00 98.81 286 ILE A N 1
ATOM 1995 C CA . ILE A 1 286 ? 2.732 0.148 -0.260 1.00 98.81 286 ILE A CA 1
ATOM 1996 C C . ILE A 1 286 ? 4.092 0.843 -0.355 1.00 98.81 286 ILE A C 1
ATOM 1998 O O . ILE A 1 286 ? 4.804 0.618 -1.336 1.00 98.81 286 ILE A O 1
ATOM 2002 N N . VAL A 1 287 ? 4.482 1.651 0.637 1.00 98.62 287 VAL A N 1
ATOM 2003 C CA . VAL A 1 287 ? 5.791 2.324 0.653 1.00 98.62 287 VAL A CA 1
ATOM 2004 C C . VAL A 1 287 ? 6.561 2.032 1.927 1.00 98.62 287 VAL A C 1
ATOM 2006 O O . VAL A 1 287 ? 6.106 2.389 3.000 1.00 98.62 287 VAL A O 1
ATOM 2009 N N . ALA A 1 288 ? 7.761 1.461 1.844 1.00 98.25 288 ALA A N 1
ATOM 2010 C CA . ALA A 1 288 ? 8.502 1.127 3.061 1.00 98.25 288 ALA A CA 1
ATOM 2011 C C . ALA A 1 288 ? 8.925 2.378 3.854 1.00 98.25 288 ALA A C 1
ATOM 2013 O O . ALA A 1 288 ? 8.562 2.521 5.019 1.00 98.25 288 ALA A O 1
ATOM 2014 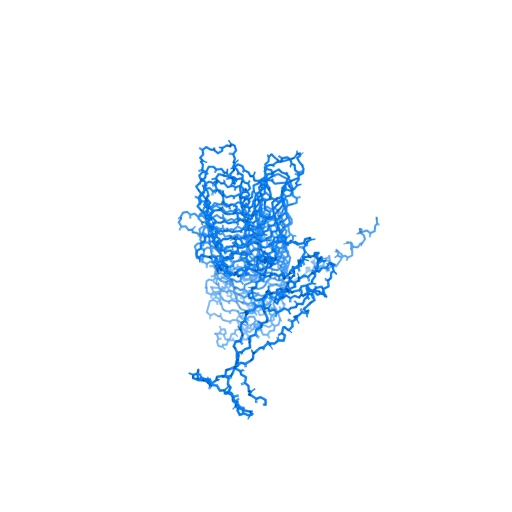N N . GLN A 1 289 ? 9.627 3.320 3.225 1.00 98.00 289 GLN A N 1
ATOM 2015 C CA . GLN A 1 289 ? 10.109 4.534 3.885 1.00 98.00 289 GLN A CA 1
ATOM 2016 C C . GLN A 1 289 ? 9.582 5.792 3.193 1.00 98.00 289 GLN A C 1
ATOM 2018 O O . GLN A 1 289 ? 9.715 5.931 1.976 1.00 98.00 289 GLN A O 1
ATOM 2023 N N . ILE A 1 290 ? 9.026 6.723 3.971 1.00 97.69 290 ILE A N 1
ATOM 2024 C CA . ILE A 1 290 ? 8.481 7.988 3.473 1.00 97.69 290 ILE A CA 1
ATOM 2025 C C . ILE A 1 290 ? 9.119 9.172 4.201 1.00 97.69 290 ILE A C 1
ATOM 2027 O O . ILE A 1 290 ? 9.026 9.280 5.425 1.00 97.69 290 ILE A O 1
ATOM 2031 N N . THR A 1 291 ? 9.688 10.096 3.431 1.00 95.88 291 THR A N 1
ATOM 2032 C CA . THR A 1 291 ? 10.327 11.314 3.937 1.00 95.88 291 THR A CA 1
ATOM 2033 C C . THR A 1 291 ? 9.719 12.542 3.264 1.00 95.88 291 THR A C 1
ATOM 2035 O O . THR A 1 291 ? 10.029 12.878 2.120 1.00 95.88 291 THR A O 1
ATOM 2038 N N . GLY A 1 292 ? 8.837 13.234 3.982 1.00 93.00 292 GLY A N 1
ATOM 2039 C CA . GLY A 1 292 ? 8.334 14.553 3.609 1.00 93.00 292 GLY A CA 1
ATOM 2040 C C . GLY A 1 292 ? 9.254 15.677 4.083 1.00 93.00 292 GLY A C 1
ATOM 2041 O O . GLY A 1 292 ? 10.153 15.473 4.895 1.00 93.00 292 GLY A O 1
ATOM 2042 N N . ASN A 1 293 ? 9.007 16.901 3.618 1.00 90.75 293 ASN A N 1
ATOM 2043 C CA . ASN A 1 293 ? 9.689 18.087 4.140 1.00 90.75 293 ASN A CA 1
ATOM 2044 C C . ASN A 1 293 ? 8.701 19.255 4.332 1.00 90.75 293 ASN A C 1
ATOM 2046 O O . ASN A 1 293 ? 7.572 19.181 3.843 1.00 90.75 293 ASN A O 1
ATOM 2050 N N . PRO A 1 294 ? 9.085 20.342 5.027 1.00 88.44 294 PRO A N 1
ATOM 2051 C CA . PRO A 1 294 ? 8.167 21.447 5.315 1.00 88.44 294 PRO A CA 1
ATOM 2052 C C . PRO A 1 294 ? 7.551 22.119 4.076 1.00 88.44 294 PRO A C 1
ATOM 2054 O O . PRO A 1 294 ? 6.470 22.690 4.167 1.00 88.44 294 PRO A O 1
ATOM 2057 N N . VAL A 1 295 ? 8.214 22.042 2.918 1.00 88.69 295 VAL A N 1
ATOM 2058 C CA . VAL A 1 295 ? 7.777 22.673 1.662 1.00 88.69 295 VAL A CA 1
ATOM 2059 C C . VAL A 1 295 ? 6.898 21.735 0.832 1.00 88.69 295 VAL A C 1
ATOM 2061 O O . VAL A 1 295 ? 5.982 22.182 0.146 1.00 88.69 295 VAL A O 1
ATOM 2064 N N . ARG A 1 296 ? 7.186 20.431 0.850 1.00 87.88 296 ARG A N 1
ATOM 2065 C CA . ARG A 1 296 ? 6.574 19.438 -0.035 1.00 87.88 296 ARG A CA 1
ATOM 2066 C C . ARG A 1 296 ? 6.118 18.215 0.748 1.00 87.88 296 ARG A C 1
ATOM 2068 O O . ARG A 1 296 ? 6.929 17.473 1.306 1.00 87.88 296 ARG A O 1
ATOM 2075 N N . ASN A 1 297 ? 4.808 18.003 0.710 1.00 91.12 297 ASN A N 1
ATOM 2076 C CA . ASN A 1 297 ? 4.141 16.835 1.267 1.00 91.12 297 ASN A CA 1
ATOM 2077 C C . ASN A 1 297 ? 4.445 15.574 0.427 1.00 91.12 297 ASN A C 1
ATOM 2079 O O . ASN A 1 297 ? 4.652 15.676 -0.787 1.00 91.12 297 ASN A O 1
ATOM 2083 N N . VAL A 1 298 ? 4.459 14.403 1.066 1.00 96.06 298 VAL A N 1
ATOM 2084 C CA . VAL A 1 298 ? 4.257 13.107 0.400 1.00 96.06 298 VAL A CA 1
ATOM 2085 C C . VAL A 1 298 ? 2.860 12.586 0.721 1.00 96.06 298 VAL A C 1
ATOM 2087 O O . VAL A 1 298 ? 2.520 12.366 1.883 1.00 96.06 298 VAL A O 1
ATOM 2090 N N . GLN A 1 299 ? 2.058 12.357 -0.317 1.00 96.25 299 GLN A N 1
ATOM 2091 C CA . GLN A 1 299 ? 0.652 11.981 -0.168 1.00 96.25 299 GLN A CA 1
ATOM 2092 C C . GLN A 1 299 ? 0.404 10.576 -0.695 1.00 96.25 299 GLN A C 1
ATOM 2094 O O . GLN A 1 299 ? 0.688 10.299 -1.860 1.00 96.25 299 GLN A O 1
ATOM 2099 N N . LEU A 1 300 ? -0.163 9.715 0.146 1.00 98.44 300 LEU A N 1
ATOM 2100 C CA . LEU A 1 300 ? -0.713 8.422 -0.249 1.00 98.44 300 LEU A CA 1
ATOM 2101 C C . LEU A 1 300 ? -2.228 8.501 -0.075 1.00 98.44 300 LEU A C 1
ATOM 2103 O O . LEU A 1 300 ? -2.712 8.657 1.047 1.00 98.44 300 LEU A O 1
ATOM 2107 N N . THR A 1 301 ? -2.959 8.415 -1.183 1.00 98.62 301 THR A N 1
ATOM 2108 C CA . THR A 1 301 ? -4.424 8.493 -1.205 1.00 98.62 301 THR A CA 1
ATOM 2109 C C . THR A 1 301 ? -5.006 7.214 -1.789 1.00 98.62 301 THR A C 1
ATOM 2111 O O . THR A 1 301 ? -4.489 6.698 -2.780 1.00 98.62 301 THR A O 1
ATOM 2114 N N . ALA 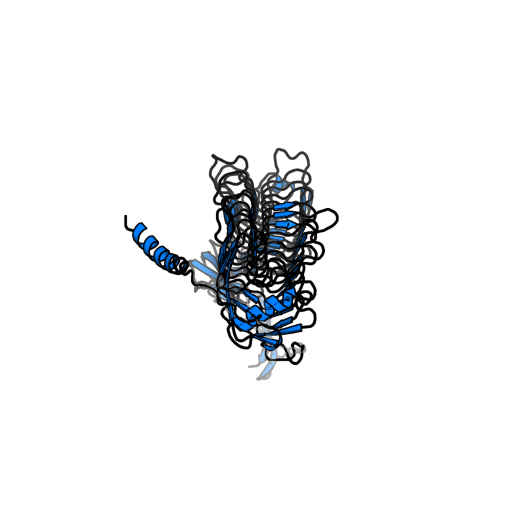A 1 302 ? -6.055 6.676 -1.162 1.00 98.62 302 ALA A N 1
ATOM 2115 C CA . ALA A 1 302 ? -6.799 5.518 -1.668 1.00 98.62 302 ALA A CA 1
ATOM 2116 C C . ALA A 1 302 ? -5.921 4.285 -1.983 1.00 98.62 302 ALA A C 1
ATOM 2118 O O . ALA A 1 302 ? -6.238 3.489 -2.863 1.00 98.62 302 ALA A O 1
ATOM 2119 N N . CYS A 1 303 ? -4.781 4.129 -1.300 1.00 98.88 303 CYS A N 1
ATOM 2120 C CA . CYS A 1 303 ? -3.871 3.010 -1.534 1.00 98.88 303 CYS A CA 1
ATOM 2121 C C . CYS A 1 303 ? -4.279 1.802 -0.689 1.00 98.88 303 CYS A C 1
ATOM 2123 O O . CYS A 1 303 ? -4.616 1.952 0.488 1.00 98.88 303 CYS A O 1
ATOM 2125 N N . SER A 1 304 ? -4.213 0.600 -1.264 1.00 98.81 304 SER A N 1
ATOM 2126 C CA . SER A 1 304 ? -4.692 -0.611 -0.594 1.00 98.81 304 SER A CA 1
ATOM 2127 C C . SER A 1 304 ? -3.692 -1.758 -0.629 1.00 98.81 304 SER A C 1
ATOM 2129 O O . SER A 1 304 ? -3.207 -2.132 -1.700 1.00 98.81 304 SER A O 1
ATOM 2131 N N . ASN A 1 305 ? -3.458 -2.377 0.524 1.00 98.88 305 ASN A N 1
ATOM 2132 C CA . ASN A 1 305 ? -2.680 -3.602 0.639 1.00 98.88 305 ASN A CA 1
ATOM 2133 C C . ASN A 1 305 ? -3.562 -4.790 1.042 1.00 98.88 305 ASN A C 1
ATOM 2135 O O . ASN A 1 305 ? -4.301 -4.729 2.023 1.00 98.88 305 ASN A O 1
ATOM 2139 N N . SER A 1 306 ? -3.433 -5.885 0.298 1.00 98.69 306 SER A N 1
ATOM 2140 C CA . SER A 1 306 ? -3.990 -7.209 0.619 1.00 98.69 306 SER A CA 1
ATOM 2141 C C . SER A 1 306 ? -2.911 -8.292 0.711 1.00 98.69 306 SER A C 1
ATOM 2143 O O . SER A 1 306 ? -3.175 -9.384 1.208 1.00 98.69 306 SER A O 1
ATOM 2145 N N . GLY A 1 307 ? -1.683 -7.991 0.271 1.00 98.62 307 GLY A N 1
ATOM 2146 C CA . GLY A 1 307 ? -0.549 -8.901 0.377 1.00 98.62 307 GLY A CA 1
ATOM 2147 C C . GLY A 1 307 ? -0.076 -9.045 1.822 1.00 98.62 307 GLY A C 1
ATOM 2148 O O . GLY A 1 307 ? -0.076 -8.077 2.587 1.00 98.62 307 GLY A O 1
ATOM 2149 N N . ALA A 1 308 ? 0.339 -10.253 2.202 1.00 98.62 308 ALA A N 1
ATOM 2150 C CA . ALA A 1 308 ? 0.908 -10.496 3.523 1.00 98.62 308 ALA A CA 1
ATOM 2151 C C . ALA A 1 308 ? 2.286 -9.831 3.659 1.00 98.62 308 ALA A C 1
ATOM 2153 O O . ALA A 1 308 ? 3.093 -9.852 2.729 1.00 98.62 308 ALA A O 1
ATOM 2154 N N . ILE A 1 309 ? 2.577 -9.278 4.831 1.00 98.69 309 ILE A N 1
ATOM 2155 C CA . ILE A 1 309 ? 3.888 -8.734 5.186 1.00 98.69 309 ILE A CA 1
ATOM 2156 C C . ILE A 1 309 ? 4.466 -9.629 6.272 1.00 98.69 309 ILE A C 1
ATOM 2158 O O . ILE A 1 309 ? 3.914 -9.697 7.366 1.00 98.69 309 ILE A O 1
ATOM 2162 N N . ILE A 1 310 ? 5.552 -10.338 5.963 1.00 96.38 310 ILE A N 1
ATOM 2163 C CA . ILE A 1 310 ? 6.170 -11.313 6.872 1.00 96.38 310 ILE A CA 1
ATOM 2164 C C . ILE A 1 310 ? 7.661 -11.021 6.940 1.00 96.38 310 ILE A C 1
ATOM 2166 O O . ILE A 1 310 ? 8.387 -11.229 5.965 1.00 96.38 310 ILE A O 1
ATOM 2170 N N . SER A 1 311 ? 8.128 -10.488 8.066 1.00 95.00 311 SER A N 1
ATOM 2171 C CA . SER A 1 311 ? 9.488 -9.956 8.133 1.00 95.00 311 SER A CA 1
ATOM 2172 C C . SER A 1 311 ? 10.005 -9.824 9.571 1.00 95.00 311 SER A C 1
ATOM 2174 O O . SER A 1 311 ? 9.231 -9.493 10.466 1.00 95.00 311 SER A O 1
ATOM 2176 N N . PRO A 1 312 ? 11.310 -10.042 9.820 1.00 94.75 312 PRO A N 1
ATOM 2177 C CA . PRO A 1 312 ? 11.945 -9.690 11.089 1.00 94.75 312 PRO A CA 1
ATOM 2178 C C . PRO A 1 312 ? 12.257 -8.193 11.254 1.00 94.75 312 PRO A C 1
ATOM 2180 O O . PRO A 1 312 ? 12.879 -7.836 12.248 1.00 94.75 312 PRO A O 1
ATOM 2183 N N . ALA A 1 313 ? 11.876 -7.334 10.304 1.00 93.75 313 ALA A N 1
ATOM 2184 C CA . ALA A 1 313 ? 12.348 -5.957 10.258 1.00 93.75 313 ALA A CA 1
ATOM 2185 C C . ALA A 1 313 ? 11.873 -5.075 11.418 1.00 93.75 313 ALA A C 1
ATOM 2187 O O . ALA A 1 313 ? 10.804 -5.292 11.987 1.00 93.75 313 ALA A O 1
ATOM 2188 N N . ASP A 1 314 ? 12.660 -4.035 11.705 1.00 94.25 314 ASP A N 1
ATOM 2189 C CA . ASP A 1 314 ? 12.406 -3.080 12.792 1.00 94.25 314 ASP A CA 1
ATOM 2190 C C . ASP A 1 314 ? 11.080 -2.328 12.626 1.00 94.25 314 ASP A C 1
ATOM 2192 O O . ASP A 1 314 ? 10.425 -1.986 13.605 1.00 94.25 314 ASP A O 1
ATOM 2196 N N . TYR A 1 315 ? 10.673 -2.047 11.389 1.00 97.25 315 TYR A N 1
ATOM 2197 C CA . TYR A 1 315 ? 9.433 -1.336 11.104 1.00 97.25 315 TYR A CA 1
ATOM 2198 C C . TYR A 1 315 ? 8.623 -2.105 10.078 1.00 97.25 315 TYR A C 1
ATOM 2200 O O . TYR A 1 315 ? 9.110 -2.360 8.969 1.00 97.25 315 TYR A O 1
ATOM 2208 N N . LEU A 1 316 ? 7.367 -2.401 10.417 1.00 98.25 316 LEU A N 1
ATOM 2209 C CA . LEU A 1 316 ? 6.412 -2.998 9.489 1.00 98.25 316 LEU A CA 1
ATOM 2210 C C . LEU A 1 316 ? 5.096 -2.237 9.460 1.00 98.25 316 LEU A C 1
ATOM 2212 O O . LEU A 1 316 ? 4.566 -1.858 10.506 1.00 98.25 316 LEU A O 1
ATOM 2216 N N . GLY A 1 317 ? 4.523 -2.104 8.264 1.00 98.31 317 GLY A N 1
ATOM 2217 C CA . GLY A 1 317 ? 3.111 -1.769 8.167 1.00 98.31 317 GLY A CA 1
ATOM 2218 C C . GLY A 1 317 ? 2.442 -2.054 6.835 1.00 98.31 317 GLY A C 1
ATOM 2219 O O . GLY A 1 317 ? 3.078 -2.109 5.785 1.00 98.31 317 GLY A O 1
ATOM 2220 N N . GLY A 1 318 ? 1.123 -2.240 6.878 1.00 98.69 318 GLY A N 1
ATOM 2221 C CA . GLY A 1 318 ? 0.305 -2.547 5.703 1.00 98.69 318 GLY A CA 1
ATOM 2222 C C . GLY A 1 318 ? 0.439 -1.525 4.579 1.00 98.69 318 GLY A C 1
ATOM 2223 O O . GLY A 1 318 ? 0.445 -1.882 3.406 1.00 98.69 318 GLY A O 1
ATOM 2224 N N . ILE A 1 319 ? 0.605 -0.250 4.925 1.00 98.81 319 ILE A N 1
ATOM 2225 C CA . ILE A 1 319 ? 0.748 0.848 3.966 1.00 98.81 319 ILE A CA 1
ATOM 2226 C C . ILE A 1 319 ? 2.162 1.410 4.005 1.00 98.81 319 ILE A C 1
ATOM 2228 O O . ILE A 1 319 ? 2.798 1.503 2.955 1.00 98.81 319 ILE A O 1
ATOM 2232 N N . ALA A 1 320 ? 2.667 1.748 5.192 1.00 98.62 320 ALA A N 1
ATOM 2233 C CA . ALA A 1 320 ? 4.006 2.294 5.363 1.00 98.62 320 ALA A CA 1
ATOM 2234 C C . ALA A 1 320 ? 4.785 1.627 6.497 1.00 98.62 320 ALA A C 1
ATOM 2236 O O . ALA A 1 320 ? 4.193 1.197 7.473 1.00 98.62 320 ALA A O 1
ATOM 2237 N N . ALA A 1 321 ? 6.114 1.561 6.424 1.00 98.25 321 ALA A N 1
ATOM 2238 C CA . ALA A 1 321 ? 6.901 1.105 7.574 1.00 98.25 321 ALA A CA 1
ATOM 2239 C C . ALA A 1 321 ? 7.275 2.295 8.465 1.00 98.25 321 ALA A C 1
ATOM 2241 O O . ALA A 1 321 ? 7.052 2.270 9.671 1.00 98.25 321 ALA A O 1
ATOM 2242 N N . PHE A 1 322 ? 7.787 3.366 7.857 1.00 98.25 322 PHE A N 1
ATOM 2243 C CA . PHE A 1 322 ? 8.269 4.543 8.572 1.00 98.25 322 PHE A CA 1
ATOM 2244 C C . PHE A 1 322 ? 7.930 5.830 7.819 1.00 98.25 322 PHE A C 1
ATOM 2246 O O . PHE A 1 322 ? 8.244 5.951 6.631 1.00 98.25 322 PHE A O 1
ATOM 2253 N N . THR A 1 323 ? 7.329 6.805 8.506 1.00 97.75 323 THR A N 1
ATOM 2254 C CA . THR A 1 323 ? 7.011 8.118 7.921 1.00 97.75 323 THR A CA 1
ATOM 2255 C C . THR A 1 323 ? 7.563 9.262 8.763 1.00 97.75 323 THR A C 1
ATOM 2257 O O . THR A 1 323 ? 7.227 9.365 9.945 1.00 97.75 323 THR A O 1
ATOM 2260 N N . THR A 1 324 ? 8.318 10.165 8.139 1.00 95.62 324 THR A N 1
ATOM 2261 C CA . THR A 1 324 ? 8.875 11.366 8.776 1.00 95.62 324 THR A CA 1
ATOM 2262 C C . THR A 1 324 ? 8.628 12.625 7.943 1.00 95.62 324 THR A C 1
ATOM 2264 O O . THR A 1 324 ? 8.516 12.563 6.718 1.00 95.62 324 THR A O 1
ATOM 2267 N N . GLY A 1 325 ? 8.550 13.780 8.605 1.00 92.62 325 GLY A N 1
ATOM 2268 C CA . GLY A 1 325 ? 8.254 15.065 7.974 1.00 92.62 325 GLY A CA 1
ATOM 2269 C C . GLY A 1 325 ? 6.785 15.215 7.562 1.00 92.62 325 GLY A C 1
ATOM 2270 O O . GLY A 1 325 ? 5.889 14.600 8.134 1.00 92.62 325 GLY A O 1
ATOM 2271 N N . ASN A 1 326 ? 6.523 16.069 6.568 1.00 93.12 326 ASN A N 1
ATOM 2272 C CA . ASN A 1 326 ? 5.168 16.346 6.080 1.00 93.12 326 ASN A CA 1
ATOM 2273 C C . ASN A 1 326 ? 4.650 15.185 5.212 1.00 93.12 326 ASN A C 1
ATOM 2275 O O . ASN A 1 326 ? 4.942 15.128 4.016 1.00 93.12 326 ASN A O 1
ATOM 2279 N N . VAL A 1 327 ? 3.928 14.249 5.828 1.00 97.06 327 VAL A N 1
ATOM 2280 C CA . VAL A 1 327 ? 3.372 13.057 5.174 1.00 97.06 327 VAL A CA 1
ATOM 2281 C C . VAL A 1 327 ? 1.888 12.933 5.490 1.00 97.06 327 VAL A C 1
ATOM 2283 O O . VAL A 1 327 ? 1.486 13.046 6.651 1.00 97.06 327 VAL A O 1
ATOM 2286 N N . THR A 1 328 ? 1.086 12.637 4.467 1.00 97.75 328 THR A N 1
ATOM 2287 C CA . THR A 1 328 ? -0.342 12.341 4.611 1.00 97.75 328 THR A CA 1
ATOM 2288 C C . THR A 1 328 ? -0.660 10.944 4.085 1.00 97.75 328 THR A C 1
ATOM 2290 O O . THR A 1 328 ? -0.473 10.669 2.900 1.00 97.75 328 THR A O 1
ATOM 2293 N N . LEU A 1 329 ? -1.220 10.097 4.949 1.00 98.56 329 LEU A N 1
ATOM 2294 C CA . LEU A 1 329 ? -1.928 8.877 4.565 1.00 98.56 329 LEU A CA 1
ATOM 2295 C C . LEU A 1 329 ? -3.432 9.163 4.626 1.00 98.56 329 LEU A C 1
ATOM 2297 O O . LEU A 1 329 ? -3.952 9.545 5.679 1.00 98.56 329 LEU A O 1
ATOM 2301 N N . SER A 1 330 ? -4.124 9.019 3.498 1.00 98.62 330 SER A N 1
ATOM 2302 C CA . SER A 1 330 ? -5.557 9.287 3.399 1.00 98.62 330 SER A CA 1
ATOM 2303 C C . SER A 1 330 ? -6.298 8.163 2.693 1.00 98.62 330 SER A C 1
ATOM 2305 O O . SER A 1 330 ? -5.850 7.705 1.643 1.00 98.62 330 SER A O 1
ATOM 2307 N N . HIS A 1 331 ? -7.430 7.713 3.237 1.00 98.75 331 HIS A N 1
ATOM 2308 C CA . HIS A 1 331 ? -8.266 6.687 2.591 1.00 98.75 331 HIS A CA 1
ATOM 2309 C C . HIS A 1 331 ? -7.510 5.386 2.284 1.00 98.75 331 HIS A C 1
ATOM 2311 O O . HIS A 1 331 ? -7.837 4.668 1.344 1.00 98.75 331 HIS A O 1
ATOM 2317 N N . CYS A 1 332 ? -6.452 5.093 3.043 1.00 98.88 332 CYS A N 1
ATOM 2318 C CA . CYS A 1 332 ? -5.632 3.913 2.815 1.00 98.88 332 CYS A CA 1
ATOM 2319 C C . CYS A 1 332 ? -6.177 2.721 3.602 1.00 98.88 332 CYS A C 1
ATOM 2321 O O . CYS A 1 332 ? -6.614 2.864 4.747 1.00 98.88 332 CYS A O 1
ATOM 2323 N N . VAL A 1 333 ? -6.120 1.539 2.991 1.00 98.88 333 VAL A N 1
ATOM 2324 C CA . VAL A 1 333 ? -6.729 0.322 3.536 1.00 98.88 333 VAL A CA 1
ATOM 2325 C C . VAL A 1 333 ? -5.723 -0.817 3.582 1.00 98.88 333 VAL A C 1
ATOM 2327 O O . VAL A 1 333 ? -5.134 -1.175 2.564 1.00 98.88 333 VAL A O 1
ATOM 2330 N N . ASN A 1 334 ? -5.576 -1.447 4.745 1.00 98.88 334 ASN A N 1
ATOM 2331 C CA . ASN A 1 334 ? -4.864 -2.712 4.867 1.00 98.88 334 ASN A CA 1
ATOM 2332 C C . ASN A 1 334 ? -5.819 -3.860 5.222 1.00 98.88 334 ASN A C 1
ATOM 2334 O O . ASN A 1 334 ? -6.505 -3.820 6.239 1.00 98.88 334 ASN A O 1
ATOM 2338 N N . THR A 1 335 ? -5.821 -4.903 4.395 1.00 98.69 335 THR A N 1
ATOM 2339 C CA . THR A 1 335 ? -6.495 -6.194 4.641 1.00 98.69 335 THR A CA 1
ATOM 2340 C C . THR A 1 335 ? -5.498 -7.351 4.736 1.00 98.69 335 THR A C 1
ATOM 2342 O O . THR A 1 335 ? -5.835 -8.415 5.248 1.00 98.69 335 THR A O 1
ATOM 2345 N N . GLY A 1 336 ? -4.256 -7.147 4.281 1.00 98.56 336 GLY A N 1
ATOM 2346 C CA . GLY A 1 336 ? -3.188 -8.137 4.383 1.00 98.56 336 GLY A CA 1
ATOM 2347 C C . GLY A 1 336 ? -2.691 -8.297 5.819 1.00 98.56 336 GLY A C 1
ATOM 2348 O O . GLY A 1 336 ? -2.614 -7.328 6.575 1.00 98.56 336 GLY A O 1
ATOM 2349 N N . ALA A 1 337 ? -2.332 -9.521 6.205 1.00 98.69 337 ALA A N 1
ATOM 2350 C CA . ALA A 1 337 ? -1.734 -9.772 7.513 1.00 98.69 337 ALA A CA 1
ATOM 2351 C C . ALA A 1 337 ? -0.355 -9.098 7.629 1.00 98.69 337 ALA A C 1
ATOM 2353 O O . ALA A 1 337 ? 0.449 -9.163 6.696 1.00 98.69 337 ALA A O 1
ATOM 2354 N N . VAL A 1 338 ? -0.073 -8.492 8.782 1.00 98.75 338 VAL A N 1
ATOM 2355 C CA . VAL A 1 338 ? 1.235 -7.931 9.141 1.00 98.75 338 VAL A CA 1
ATOM 2356 C C . VAL A 1 338 ? 1.820 -8.791 10.255 1.00 98.75 338 VAL A C 1
ATOM 2358 O O . VAL A 1 338 ? 1.315 -8.802 11.376 1.00 98.75 338 VAL A O 1
ATOM 2361 N N . THR A 1 339 ? 2.864 -9.550 9.943 1.00 97.50 339 THR A N 1
ATOM 2362 C CA . THR A 1 339 ? 3.491 -10.507 10.857 1.00 97.50 339 THR A CA 1
ATOM 2363 C C . THR A 1 339 ? 4.968 -10.190 11.030 1.00 97.50 339 THR A C 1
ATOM 2365 O O . THR A 1 339 ? 5.771 -10.351 10.107 1.00 97.50 339 THR A O 1
ATOM 2368 N N . HIS A 1 340 ? 5.337 -9.769 12.236 1.00 95.81 340 HIS A N 1
ATOM 2369 C CA . HIS A 1 340 ? 6.734 -9.653 12.629 1.00 95.81 340 HIS A CA 1
ATOM 2370 C C . HIS A 1 340 ? 7.249 -11.014 13.092 1.00 95.81 340 HIS A C 1
ATOM 2372 O O . HIS A 1 340 ? 6.679 -11.641 13.984 1.00 95.81 340 HIS A O 1
ATOM 2378 N N . SER A 1 341 ? 8.312 -11.489 12.451 1.00 93.19 341 SER A N 1
ATOM 2379 C CA . SER A 1 341 ? 8.915 -12.800 12.722 1.00 93.19 341 SER A CA 1
ATOM 2380 C C . SER A 1 341 ? 10.267 -12.703 13.434 1.00 93.19 341 SER A C 1
ATOM 2382 O O . SER A 1 341 ? 10.988 -13.696 13.505 1.00 93.19 341 SER A O 1
ATOM 2384 N N . GLY A 1 342 ? 10.661 -11.497 13.844 1.00 87.12 342 GLY A N 1
ATOM 2385 C CA . GLY A 1 342 ? 11.965 -11.211 14.430 1.00 87.12 342 GLY A CA 1
ATOM 2386 C C . GLY A 1 342 ? 11.906 -11.085 15.946 1.00 87.12 342 GLY A C 1
ATOM 2387 O O . GLY A 1 342 ? 10.921 -11.445 16.590 1.00 87.12 342 GLY A O 1
ATOM 2388 N N . SER A 1 343 ? 12.978 -10.525 16.492 1.00 81.50 343 SER A N 1
ATOM 2389 C CA . SER A 1 343 ? 13.111 -10.128 17.891 1.00 81.50 343 SER A CA 1
ATOM 2390 C C . SER A 1 343 ? 13.793 -8.768 17.944 1.00 81.50 343 SER A C 1
ATOM 2392 O O . SER A 1 343 ? 14.799 -8.579 17.259 1.00 81.50 343 SER A O 1
ATOM 2394 N N . GLY A 1 344 ? 13.285 -7.833 18.745 1.00 75.12 344 GLY A N 1
ATOM 2395 C CA . GLY A 1 344 ? 13.973 -6.570 19.008 1.00 75.12 344 GLY A CA 1
ATOM 2396 C C . GLY A 1 344 ? 13.041 -5.377 19.182 1.00 75.12 344 GLY A C 1
ATOM 2397 O O . GLY A 1 344 ? 11.836 -5.522 19.385 1.00 75.12 344 GLY A O 1
ATOM 2398 N N . ALA A 1 345 ? 13.625 -4.181 19.081 1.00 80.12 345 ALA A N 1
ATOM 2399 C CA . ALA A 1 345 ? 12.962 -2.889 19.249 1.00 80.12 345 ALA A CA 1
ATOM 2400 C C . ALA A 1 345 ? 12.079 -2.498 18.051 1.00 80.12 345 ALA A C 1
ATOM 2402 O O . ALA A 1 345 ? 12.231 -1.424 17.468 1.00 80.12 345 ALA A O 1
ATOM 2403 N N . ALA A 1 346 ? 11.185 -3.402 17.655 1.00 89.12 346 ALA A N 1
ATOM 2404 C CA . ALA A 1 346 ? 10.376 -3.249 16.461 1.00 89.12 346 ALA A CA 1
ATOM 2405 C C . ALA A 1 346 ? 9.073 -2.478 16.732 1.00 89.12 346 ALA A C 1
ATOM 2407 O O . ALA A 1 346 ? 8.444 -2.645 17.781 1.00 89.12 346 ALA A O 1
ATOM 2408 N N . TYR A 1 347 ? 8.653 -1.672 15.757 1.00 95.56 347 TYR A N 1
ATOM 2409 C CA . TYR A 1 347 ? 7.394 -0.929 15.748 1.00 95.56 347 TYR A CA 1
ATOM 2410 C C . TYR A 1 347 ? 6.517 -1.413 14.602 1.00 95.56 347 TYR A C 1
ATOM 2412 O O . TYR A 1 347 ? 6.850 -1.247 13.423 1.00 95.56 347 TYR A O 1
ATOM 2420 N N . ILE A 1 348 ? 5.385 -2.014 14.951 1.00 97.62 348 ILE A N 1
ATOM 2421 C CA . ILE A 1 348 ? 4.565 -2.775 14.014 1.00 97.62 348 ILE A CA 1
ATOM 2422 C C . ILE A 1 348 ? 3.155 -2.197 13.996 1.00 97.62 348 ILE A C 1
ATOM 2424 O O . ILE A 1 348 ? 2.490 -2.132 15.026 1.00 97.62 348 ILE A O 1
ATOM 2428 N N . GLY A 1 349 ? 2.678 -1.781 12.825 1.00 98.19 349 GLY A N 1
ATOM 2429 C CA . GLY A 1 349 ? 1.321 -1.263 12.671 1.00 98.19 349 GLY A CA 1
ATOM 2430 C C . GLY A 1 349 ? 0.555 -1.945 11.553 1.00 98.19 349 GLY A C 1
ATOM 2431 O O . GLY A 1 349 ? 1.130 -2.296 10.529 1.00 98.19 349 GLY A O 1
ATOM 2432 N N . GLY A 1 350 ? -0.763 -2.076 11.683 1.00 98.62 350 GLY A N 1
ATOM 2433 C CA . GLY A 1 350 ? -1.590 -2.537 10.563 1.00 98.62 350 GLY A CA 1
ATOM 2434 C C . GLY A 1 350 ? -1.552 -1.580 9.365 1.00 98.62 350 GLY A C 1
ATOM 2435 O O . GLY A 1 350 ? -1.581 -2.024 8.222 1.00 98.62 350 GLY A O 1
ATOM 2436 N N . LEU A 1 351 ? -1.378 -0.273 9.593 1.00 98.50 351 LEU A N 1
ATOM 2437 C CA . LEU A 1 351 ? -1.118 0.715 8.538 1.00 98.50 351 LEU A CA 1
ATOM 2438 C C . LEU A 1 351 ? 0.342 1.161 8.508 1.00 98.50 351 LEU A C 1
ATOM 2440 O O . LEU A 1 351 ? 0.945 1.151 7.435 1.00 98.50 351 LEU A O 1
ATOM 2444 N N . CYS A 1 352 ? 0.882 1.590 9.651 1.00 98.56 352 CYS A N 1
ATOM 2445 C CA . CYS A 1 352 ? 2.196 2.212 9.742 1.00 98.56 352 CYS A CA 1
ATOM 2446 C C . CYS A 1 352 ? 3.024 1.703 10.926 1.00 98.56 352 CYS A C 1
ATOM 2448 O O . CYS A 1 352 ? 2.548 1.743 12.051 1.00 98.56 352 CYS A O 1
ATOM 2450 N N . GLY A 1 353 ? 4.275 1.293 10.715 1.00 98.12 353 GLY A N 1
ATOM 2451 C CA . GLY A 1 353 ? 5.161 0.922 11.827 1.00 98.12 353 GLY A CA 1
ATOM 2452 C C . GLY A 1 353 ? 5.386 2.092 12.789 1.00 98.12 353 GLY A C 1
ATOM 2453 O O . GLY A 1 353 ? 4.984 2.038 13.948 1.00 98.12 353 GLY A O 1
ATOM 2454 N N . MET A 1 354 ? 5.946 3.195 12.292 1.00 98.06 354 MET A N 1
ATOM 2455 C CA . MET A 1 354 ? 6.091 4.442 13.050 1.00 98.06 354 MET A CA 1
ATOM 2456 C C . MET A 1 354 ? 5.738 5.663 12.201 1.00 98.06 354 MET A C 1
ATOM 2458 O O . MET A 1 354 ? 6.200 5.791 11.062 1.00 98.06 354 MET A O 1
ATOM 2462 N N . SER A 1 355 ? 4.956 6.586 12.772 1.00 97.81 355 SER A N 1
ATOM 2463 C CA . SER A 1 355 ? 4.496 7.781 12.068 1.00 97.81 355 SER A CA 1
ATOM 2464 C C . SER A 1 355 ? 4.656 9.083 12.847 1.00 97.81 355 SER A C 1
ATOM 2466 O O . SER A 1 355 ? 4.248 9.192 14.002 1.00 97.81 355 SER A O 1
ATOM 2468 N N . PHE A 1 356 ? 5.180 10.098 12.153 1.00 96.31 356 PHE A N 1
ATOM 2469 C CA . PHE A 1 356 ? 5.150 11.511 12.556 1.00 96.31 356 PHE A CA 1
ATOM 2470 C C . PHE A 1 356 ? 4.167 12.339 11.707 1.00 96.31 356 PHE A C 1
ATOM 2472 O O . PHE A 1 356 ? 4.125 13.564 11.789 1.00 96.31 356 PHE A O 1
ATOM 2479 N N . GLY A 1 357 ? 3.412 11.671 10.828 1.00 95.00 357 GLY A N 1
ATOM 2480 C CA . GLY A 1 357 ? 2.560 12.299 9.823 1.00 95.00 357 GLY A CA 1
ATOM 2481 C C . GLY A 1 357 ? 1.088 12.387 10.224 1.00 95.00 357 GLY A C 1
ATOM 2482 O O . GLY A 1 357 ? 0.699 12.176 11.375 1.00 95.00 357 GLY A O 1
ATOM 2483 N N . ASN A 1 358 ? 0.251 12.691 9.235 1.00 97.62 358 ASN A N 1
ATOM 2484 C CA . ASN A 1 358 ? -1.201 12.696 9.362 1.00 97.62 358 ASN A CA 1
ATOM 2485 C C . ASN A 1 358 ? -1.798 11.422 8.751 1.00 97.62 358 ASN A C 1
ATOM 2487 O O . ASN A 1 358 ? -1.613 11.153 7.564 1.00 97.62 358 ASN A O 1
ATOM 2491 N N . ILE A 1 359 ? -2.556 10.678 9.548 1.00 98.62 359 ILE A N 1
ATOM 2492 C CA . ILE A 1 359 ? -3.287 9.476 9.154 1.00 98.62 359 ILE A CA 1
ATOM 2493 C C . ILE A 1 359 ? -4.771 9.792 9.276 1.00 98.62 359 ILE A C 1
ATOM 2495 O O . ILE A 1 359 ? -5.276 10.091 10.359 1.00 98.62 359 ILE A O 1
ATOM 2499 N N . SER A 1 360 ? -5.468 9.770 8.145 1.00 98.44 360 SER A N 1
ATOM 2500 C CA . SER A 1 360 ? -6.853 10.218 8.074 1.00 98.44 360 SER A CA 1
ATOM 2501 C C . SER A 1 360 ? -7.700 9.306 7.206 1.00 98.44 360 SER A C 1
ATOM 2503 O O . SER A 1 360 ? -7.306 8.975 6.095 1.00 98.44 360 SER A O 1
ATOM 2505 N N . HIS A 1 361 ? -8.891 8.954 7.668 1.00 98.81 361 HIS A N 1
ATOM 2506 C CA . HIS A 1 361 ? -9.816 8.133 6.889 1.00 98.81 361 HIS A CA 1
ATOM 2507 C C . HIS A 1 361 ? -9.247 6.757 6.511 1.00 98.81 361 HIS A C 1
ATOM 2509 O O . HIS A 1 361 ? -9.529 6.243 5.437 1.00 98.81 361 HIS A O 1
ATOM 2515 N N . CYS A 1 362 ? -8.393 6.165 7.349 1.00 98.88 362 CYS A N 1
ATOM 2516 C CA . CYS A 1 362 ? -7.719 4.907 7.030 1.00 98.88 362 CYS A CA 1
ATOM 2517 C C . CYS A 1 362 ? -8.293 3.730 7.827 1.00 98.88 362 CYS A C 1
ATOM 2519 O O . CYS A 1 362 ? -8.793 3.898 8.941 1.00 98.88 362 CYS A O 1
ATOM 2521 N N . ALA A 1 363 ? -8.170 2.524 7.277 1.00 98.88 363 ALA A N 1
ATOM 2522 C CA . ALA A 1 363 ? -8.723 1.318 7.882 1.00 98.88 363 ALA A CA 1
ATOM 2523 C C . ALA A 1 363 ? -7.725 0.157 7.890 1.00 98.88 363 ALA A C 1
ATOM 2525 O O . ALA A 1 363 ? -7.039 -0.093 6.896 1.00 98.88 363 ALA A O 1
ATOM 2526 N N . ASN A 1 364 ? -7.704 -0.594 8.990 1.00 98.88 364 ASN A N 1
ATOM 2527 C CA . ASN A 1 364 ? -7.042 -1.891 9.063 1.00 98.88 364 ASN A CA 1
ATOM 2528 C C . ASN A 1 364 ? -8.048 -3.002 9.393 1.00 98.88 364 ASN A C 1
ATOM 2530 O O . ASN A 1 364 ? -8.726 -2.952 10.418 1.00 98.88 364 ASN A O 1
ATOM 2534 N N . ALA A 1 365 ? -8.103 -4.021 8.542 1.00 98.56 365 ALA A N 1
ATOM 2535 C CA . ALA A 1 365 ? -8.796 -5.287 8.779 1.00 98.56 365 ALA A CA 1
ATOM 2536 C C . ALA A 1 365 ? -7.832 -6.487 8.811 1.00 98.56 365 ALA A C 1
ATOM 2538 O O . ALA A 1 365 ? -8.216 -7.577 9.231 1.00 98.56 365 ALA A O 1
ATOM 2539 N N . GLY A 1 366 ? -6.574 -6.293 8.399 1.00 98.56 366 GLY A N 1
ATOM 2540 C CA . GLY A 1 366 ? -5.543 -7.322 8.474 1.00 98.56 366 GLY A CA 1
ATOM 2541 C C . GLY A 1 366 ? -5.138 -7.626 9.917 1.00 98.56 366 GLY A C 1
ATOM 2542 O O . GLY A 1 366 ? -5.058 -6.728 10.756 1.00 98.56 366 GLY A O 1
ATOM 2543 N N . VAL A 1 367 ? -4.856 -8.895 10.211 1.00 98.62 367 VAL A N 1
ATOM 2544 C CA . VAL A 1 367 ? -4.304 -9.301 11.513 1.00 98.62 367 VAL A CA 1
ATOM 2545 C C . VAL A 1 367 ? -2.897 -8.726 11.676 1.00 98.62 367 VAL A C 1
ATOM 2547 O O . VAL A 1 367 ? -2.078 -8.840 10.764 1.00 98.62 367 VAL A O 1
ATOM 2550 N N . VAL A 1 368 ? -2.610 -8.148 12.842 1.00 98.62 368 VAL A N 1
ATOM 2551 C CA . VAL A 1 368 ? -1.296 -7.615 13.214 1.00 98.62 368 VAL A CA 1
ATOM 2552 C C . VAL A 1 368 ? -0.724 -8.468 14.339 1.00 98.62 368 VAL A C 1
ATOM 2554 O O . VAL A 1 368 ? -1.243 -8.471 15.454 1.00 98.62 368 VAL A O 1
ATOM 2557 N N . SER A 1 369 ? 0.347 -9.205 14.053 1.00 96.06 369 SER A N 1
ATOM 2558 C CA . SER A 1 369 ? 0.979 -10.104 15.017 1.00 96.06 369 SER A CA 1
ATOM 2559 C C . 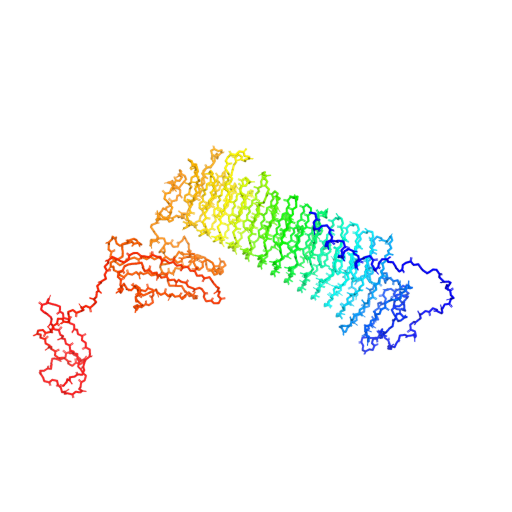SER A 1 369 ? 2.472 -9.844 15.110 1.00 96.06 369 SER A C 1
ATOM 2561 O O . SER A 1 369 ? 3.197 -9.989 14.127 1.00 96.06 369 SER A O 1
ATOM 2563 N N . ALA A 1 370 ? 2.930 -9.454 16.294 1.00 94.00 370 ALA A N 1
ATOM 2564 C CA . ALA A 1 370 ? 4.334 -9.202 16.562 1.00 94.00 370 ALA A CA 1
ATOM 2565 C C . ALA A 1 370 ? 4.677 -9.644 17.986 1.00 94.00 370 ALA A C 1
ATOM 2567 O O . ALA A 1 370 ? 4.561 -8.862 18.924 1.00 94.00 370 ALA A O 1
ATOM 2568 N N . PRO A 1 371 ? 5.052 -10.920 18.177 1.00 88.38 371 PRO A N 1
ATOM 2569 C CA . PRO A 1 371 ? 5.314 -11.445 19.509 1.00 88.38 371 PRO A CA 1
ATOM 2570 C C . PRO A 1 371 ? 6.429 -10.684 20.242 1.00 88.38 371 PRO A C 1
ATOM 2572 O O . PRO A 1 371 ? 6.239 -10.349 21.405 1.00 88.38 371 PRO A O 1
ATOM 2575 N N . HIS A 1 372 ? 7.542 -10.369 19.567 1.00 85.81 372 HIS A N 1
ATOM 2576 C CA . HIS A 1 372 ? 8.743 -9.762 20.163 1.00 85.81 372 HIS A CA 1
ATOM 2577 C C . HIS A 1 372 ? 9.010 -8.358 19.597 1.00 85.81 372 HIS A C 1
ATOM 2579 O O . HIS A 1 372 ? 9.920 -8.157 18.789 1.00 85.81 372 HIS A O 1
ATOM 2585 N N . SER A 1 373 ? 8.208 -7.386 20.020 1.00 87.25 373 SER A N 1
ATOM 2586 C CA . SER A 1 373 ? 8.285 -5.997 19.552 1.00 87.25 373 SER A CA 1
ATOM 2587 C C . SER A 1 373 ? 8.140 -5.004 20.700 1.00 87.25 373 SER A C 1
ATOM 2589 O O . SER A 1 373 ? 7.591 -5.349 21.743 1.00 87.25 373 SER A O 1
ATOM 2591 N N . TYR A 1 374 ? 8.566 -3.758 20.488 1.00 90.25 374 TYR A N 1
ATOM 2592 C CA . TYR A 1 374 ? 8.331 -2.673 21.443 1.00 90.25 374 TYR A CA 1
ATOM 2593 C C . TYR A 1 374 ? 6.885 -2.198 21.411 1.00 90.25 374 TYR A C 1
ATOM 2595 O O . TYR A 1 374 ? 6.276 -2.038 22.456 1.00 90.25 374 TYR A O 1
ATOM 2603 N N . ALA A 1 375 ? 6.304 -1.991 20.231 1.00 93.19 375 ALA A N 1
ATOM 2604 C CA . ALA A 1 375 ? 4.925 -1.531 20.164 1.00 93.19 375 ALA A CA 1
ATOM 2605 C C . ALA A 1 375 ? 4.200 -2.059 18.933 1.00 93.19 375 ALA A C 1
ATOM 2607 O O . ALA A 1 375 ? 4.725 -2.042 17.814 1.00 93.19 375 ALA A O 1
ATOM 2608 N N . VAL A 1 376 ? 2.962 -2.489 19.161 1.00 96.69 376 VAL A N 1
ATOM 2609 C CA . VAL A 1 376 ? 2.063 -3.023 18.145 1.00 96.69 376 VAL A CA 1
ATOM 2610 C C . VAL A 1 376 ? 0.774 -2.220 18.143 1.00 96.69 376 VAL A C 1
ATOM 2612 O O . VAL A 1 376 ? 0.127 -2.073 19.179 1.00 96.69 376 VAL A O 1
ATOM 2615 N N . GLY A 1 377 ? 0.378 -1.718 16.978 1.00 97.94 377 GLY A N 1
ATOM 2616 C CA . GLY A 1 377 ? -0.887 -1.013 16.798 1.00 97.94 377 GLY A CA 1
ATOM 2617 C C . GLY A 1 377 ? -1.723 -1.592 15.669 1.00 97.94 377 GLY A C 1
ATOM 2618 O O . GLY A 1 377 ? -1.196 -1.957 14.619 1.00 97.94 377 GLY A O 1
ATOM 2619 N N . GLY A 1 378 ? -3.045 -1.602 15.820 1.00 98.62 378 GLY A N 1
ATOM 2620 C CA . GLY A 1 378 ? -3.929 -1.928 14.696 1.00 98.62 378 GLY A CA 1
ATOM 2621 C C . GLY A 1 378 ? -3.801 -0.934 13.537 1.00 98.62 378 GLY A C 1
ATOM 2622 O O . GLY A 1 378 ? -3.910 -1.319 12.378 1.00 98.62 378 GLY A O 1
ATOM 2623 N N . LEU A 1 379 ? -3.471 0.332 13.815 1.00 98.69 379 LEU A N 1
ATOM 2624 C CA . LEU A 1 379 ? -3.092 1.319 12.801 1.00 98.69 379 LEU A CA 1
ATOM 2625 C C . LEU A 1 379 ? -1.603 1.636 12.858 1.00 98.69 379 LEU A C 1
ATOM 2627 O O . LEU A 1 379 ? -0.923 1.472 11.847 1.00 98.69 379 LEU A O 1
ATOM 2631 N N . VAL A 1 380 ? -1.099 2.086 14.009 1.00 98.50 380 VAL A N 1
ATOM 2632 C CA . VAL A 1 380 ? 0.270 2.607 14.126 1.00 98.50 380 VAL A CA 1
ATOM 2633 C C . VAL A 1 380 ? 1.032 1.935 15.259 1.00 98.50 380 VAL A C 1
ATOM 2635 O O . VAL A 1 380 ? 0.568 1.966 16.391 1.00 98.50 380 VAL A O 1
ATOM 2638 N N . GLY A 1 381 ? 2.218 1.384 15.000 1.00 97.75 381 GLY A N 1
ATOM 2639 C CA . GLY A 1 381 ? 3.074 0.863 16.074 1.00 97.75 381 GLY A CA 1
ATOM 2640 C C . GLY A 1 381 ? 3.469 1.966 17.060 1.00 97.75 381 GLY A C 1
ATOM 2641 O O . GLY A 1 381 ? 3.152 1.870 18.242 1.00 97.75 381 GLY A O 1
ATOM 2642 N N . ALA A 1 382 ? 4.068 3.053 16.561 1.00 97.38 382 ALA A N 1
ATOM 2643 C CA . ALA A 1 382 ? 4.360 4.260 17.340 1.00 97.38 382 ALA A CA 1
ATOM 2644 C C . ALA A 1 382 ? 3.965 5.566 16.628 1.00 97.38 382 ALA A C 1
ATOM 2646 O O . ALA A 1 382 ? 4.321 5.785 15.467 1.00 97.38 382 ALA A O 1
ATOM 2647 N N . ALA A 1 383 ? 3.278 6.462 17.337 1.00 97.69 383 ALA A N 1
ATOM 2648 C CA . ALA A 1 383 ? 2.875 7.782 16.849 1.00 97.69 383 ALA A CA 1
ATOM 2649 C C . ALA A 1 383 ? 3.543 8.890 17.676 1.00 97.69 383 ALA A C 1
ATOM 2651 O O . ALA A 1 383 ? 3.406 8.924 18.900 1.00 97.69 383 ALA A O 1
ATOM 2652 N N . GLN A 1 384 ? 4.295 9.781 17.019 1.00 95.69 384 GLN A N 1
ATOM 2653 C CA . GLN A 1 384 ? 5.117 10.794 17.699 1.00 95.69 384 GLN A CA 1
ATOM 2654 C C . GLN A 1 384 ? 5.134 12.141 16.959 1.00 95.69 384 GLN A C 1
ATOM 2656 O O . GLN A 1 384 ? 4.652 12.246 15.835 1.00 95.69 384 GLN A O 1
ATOM 2661 N N . GLN A 1 385 ? 5.711 13.177 17.579 1.00 93.75 385 GLN A N 1
ATOM 2662 C CA . GLN A 1 385 ? 6.029 14.468 16.946 1.00 93.75 385 GLN A CA 1
ATOM 2663 C C . GLN A 1 385 ? 4.840 15.150 16.238 1.00 93.75 385 GLN A C 1
ATOM 2665 O O . GLN A 1 385 ? 4.937 15.551 15.079 1.00 93.75 385 GLN A O 1
ATOM 2670 N N . ASN A 1 386 ? 3.720 15.342 16.941 1.00 92.62 386 ASN A N 1
ATOM 2671 C CA . ASN A 1 386 ? 2.481 15.925 16.399 1.00 92.62 386 ASN A CA 1
ATOM 2672 C C . ASN A 1 386 ? 1.771 15.050 15.356 1.00 92.62 386 ASN A C 1
ATOM 2674 O O . ASN A 1 386 ? 1.019 15.574 14.519 1.00 92.62 386 ASN A O 1
ATOM 2678 N N . CYS A 1 387 ? 1.964 13.729 15.432 1.00 97.00 387 CYS A N 1
ATOM 2679 C CA . CYS A 1 387 ? 1.176 12.777 14.664 1.00 97.00 387 CYS A CA 1
ATOM 2680 C C . CYS A 1 387 ? -0.324 12.983 14.936 1.00 97.00 387 CYS A C 1
ATOM 2682 O O . CYS A 1 387 ? -0.765 13.275 16.055 1.00 97.00 387 CYS A O 1
ATOM 2684 N N . ARG A 1 388 ? -1.127 12.857 13.879 1.00 98.06 388 ARG A N 1
ATOM 2685 C CA . ARG A 1 388 ? -2.586 12.955 13.950 1.00 98.06 388 ARG A CA 1
ATOM 2686 C C . ARG A 1 388 ? -3.198 11.693 13.376 1.00 98.06 388 ARG A C 1
ATOM 2688 O O . ARG A 1 388 ? -2.920 11.348 12.233 1.00 98.06 388 ARG A O 1
ATOM 2695 N N . ILE A 1 389 ? -4.053 11.046 14.157 1.00 98.69 389 ILE A N 1
ATOM 2696 C CA . ILE A 1 389 ? -4.868 9.907 13.738 1.00 98.69 389 ILE A CA 1
ATOM 2697 C C . ILE A 1 389 ? -6.324 10.360 13.822 1.00 98.69 389 ILE A C 1
ATOM 2699 O O . ILE A 1 389 ? -6.823 10.675 14.904 1.00 98.69 389 ILE A O 1
ATOM 2703 N N . ASN A 1 390 ? -7.001 10.462 12.682 1.00 98.69 390 ASN A N 1
ATOM 2704 C CA . ASN A 1 390 ? -8.369 10.968 12.620 1.00 98.69 390 ASN A CA 1
ATOM 2705 C C . ASN A 1 390 ? -9.255 10.119 11.707 1.00 98.69 390 ASN A C 1
ATOM 2707 O O . ASN A 1 390 ? -8.809 9.692 10.644 1.00 98.69 390 ASN A O 1
ATOM 2711 N N . CYS A 1 391 ? -10.522 9.922 12.081 1.00 98.75 391 CYS A N 1
ATOM 2712 C CA . CYS A 1 391 ? -11.499 9.211 11.243 1.00 98.75 391 CYS A CA 1
ATOM 2713 C C . CYS A 1 391 ? -10.975 7.843 10.783 1.00 98.75 391 CYS A C 1
ATOM 2715 O O . CYS A 1 391 ? -11.146 7.473 9.633 1.00 98.75 391 CYS A O 1
ATOM 2717 N N . SER A 1 392 ? -10.248 7.122 11.636 1.00 98.88 392 SER A N 1
ATOM 2718 C CA . SER A 1 392 ? -9.575 5.880 11.248 1.00 98.88 392 SER A CA 1
ATOM 2719 C C . SER A 1 392 ? -9.948 4.753 12.195 1.00 98.88 392 SER A C 1
ATOM 2721 O O . SER A 1 392 ? -10.331 4.996 13.339 1.00 98.88 392 SER A O 1
ATOM 2723 N N . TYR A 1 393 ? -9.869 3.509 11.738 1.00 98.88 393 TYR A N 1
ATOM 2724 C CA . TYR A 1 393 ? -10.341 2.402 12.561 1.00 98.88 393 TYR A CA 1
ATOM 2725 C C . TYR A 1 393 ? -9.619 1.090 12.318 1.00 98.88 393 TYR A C 1
ATOM 2727 O O . TYR A 1 393 ? -9.130 0.808 11.222 1.00 98.88 393 TYR A O 1
ATOM 2735 N N . ASN A 1 394 ? -9.620 0.263 13.357 1.00 98.88 394 ASN A N 1
ATOM 2736 C CA . ASN A 1 394 ? -9.098 -1.089 13.317 1.00 98.88 394 ASN A CA 1
ATOM 2737 C C . ASN A 1 394 ? -10.199 -2.109 13.618 1.00 98.88 394 ASN A C 1
ATOM 2739 O O . ASN A 1 394 ? -10.939 -1.981 14.592 1.00 98.88 394 ASN A O 1
ATOM 2743 N N . VAL A 1 395 ? -10.262 -3.151 12.796 1.00 98.69 395 VAL A N 1
ATOM 2744 C CA . VAL A 1 395 ? -11.092 -4.344 13.022 1.00 98.69 395 VAL A CA 1
ATOM 2745 C C . VAL A 1 395 ? -10.292 -5.644 12.933 1.00 98.69 395 VAL A C 1
ATOM 2747 O O . VAL A 1 395 ? -10.810 -6.704 13.273 1.00 98.69 395 VAL A O 1
ATOM 2750 N N . GLY A 1 396 ? -9.021 -5.571 12.524 1.00 98.50 396 GLY A N 1
ATOM 2751 C CA . GLY A 1 396 ? -8.097 -6.700 12.568 1.00 98.50 396 GLY A CA 1
ATOM 2752 C C . GLY A 1 396 ? -7.626 -6.989 13.995 1.00 98.50 396 GLY A C 1
ATOM 2753 O O . GLY A 1 396 ? -7.451 -6.075 14.800 1.00 98.50 396 GLY A O 1
ATOM 2754 N N . ALA A 1 397 ? -7.413 -8.261 14.330 1.00 98.44 397 ALA A N 1
ATOM 2755 C CA . ALA A 1 397 ? -6.856 -8.628 15.632 1.00 98.44 397 ALA A CA 1
ATOM 2756 C C . ALA A 1 397 ? -5.408 -8.123 15.777 1.00 98.44 397 ALA A C 1
ATOM 2758 O O . ALA A 1 397 ? -4.639 -8.174 14.817 1.00 98.44 397 ALA A O 1
ATOM 2759 N N . VAL A 1 398 ? -5.042 -7.674 16.978 1.00 98.38 398 VAL A N 1
ATOM 2760 C CA . VAL A 1 398 ? -3.716 -7.139 17.319 1.00 98.38 398 VAL A CA 1
ATOM 2761 C C . VAL A 1 398 ? -3.113 -7.969 18.452 1.00 98.38 398 VAL A C 1
ATOM 2763 O O . VAL A 1 398 ? -3.757 -8.168 19.485 1.00 98.38 398 VAL A O 1
ATOM 2766 N N . SER A 1 399 ? -1.885 -8.464 18.278 1.00 94.56 399 SER A N 1
ATOM 2767 C CA . SER A 1 399 ? -1.220 -9.309 19.281 1.00 94.56 399 SER A CA 1
ATOM 2768 C C . SER A 1 399 ? 0.268 -8.995 19.479 1.00 94.56 399 SER A C 1
ATOM 2770 O O . SER A 1 399 ? 1.023 -9.034 18.504 1.00 94.56 399 SER A O 1
ATOM 2772 N N . ALA A 1 400 ? 0.683 -8.815 20.739 1.00 90.75 400 ALA A N 1
ATOM 2773 C CA . ALA A 1 400 ? 2.076 -8.694 21.195 1.00 90.75 400 ALA A CA 1
ATOM 2774 C C . ALA A 1 400 ? 2.390 -9.710 22.317 1.00 90.75 400 ALA A C 1
ATOM 2776 O O . ALA A 1 400 ? 2.480 -9.365 23.494 1.00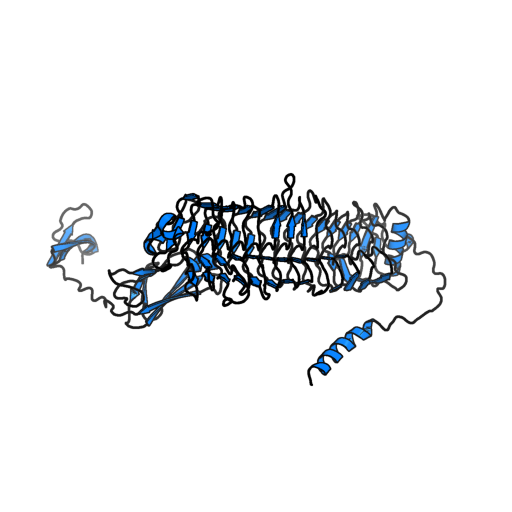 90.75 400 ALA A O 1
ATOM 2777 N N . SER A 1 401 ? 2.423 -11.001 21.979 1.00 78.81 401 SER A N 1
ATOM 2778 C CA . SER A 1 401 ? 2.226 -12.092 22.947 1.00 78.81 401 SER A CA 1
ATOM 2779 C C . SER A 1 401 ? 3.483 -12.846 23.407 1.00 78.81 401 SER A C 1
ATOM 2781 O O . SER A 1 401 ? 3.331 -13.939 23.953 1.00 78.81 401 SER A O 1
ATOM 2783 N N . ALA A 1 402 ? 4.709 -12.358 23.179 1.00 72.31 402 ALA A N 1
ATOM 2784 C CA . ALA A 1 402 ? 5.883 -13.057 23.713 1.00 72.31 402 ALA A CA 1
ATOM 2785 C C . ALA A 1 402 ? 5.939 -12.970 25.243 1.00 72.31 402 ALA A C 1
ATOM 2787 O O . ALA A 1 402 ? 5.760 -11.904 25.826 1.00 72.31 402 ALA A O 1
ATOM 2788 N N . THR A 1 403 ? 6.207 -14.104 25.889 1.00 65.81 403 THR A N 1
ATOM 2789 C CA . THR A 1 403 ? 6.391 -14.201 27.340 1.00 65.81 403 THR A CA 1
ATOM 2790 C C . THR A 1 403 ? 7.730 -13.590 27.745 1.00 65.81 403 THR A C 1
ATOM 2792 O O . THR A 1 403 ? 8.738 -13.880 27.104 1.00 65.81 403 THR A O 1
ATOM 2795 N N . ALA A 1 404 ? 7.736 -12.769 28.798 1.00 53.94 404 ALA A N 1
ATOM 2796 C CA . ALA A 1 404 ? 8.881 -11.992 29.274 1.00 53.94 404 ALA A CA 1
ATOM 2797 C C . ALA A 1 404 ? 10.211 -12.770 29.313 1.00 53.94 404 ALA A C 1
ATOM 2799 O O . ALA A 1 404 ? 10.440 -13.521 30.256 1.00 53.94 404 ALA A O 1
ATOM 2800 N N . LEU A 1 405 ? 11.077 -12.524 28.318 1.00 48.59 405 LEU A N 1
ATOM 2801 C CA . LEU A 1 405 ? 12.541 -12.609 28.420 1.00 48.59 405 LEU A CA 1
ATOM 2802 C C . LEU A 1 405 ? 13.328 -11.686 27.451 1.00 48.59 405 LEU A C 1
ATOM 2804 O O . LEU A 1 405 ? 14.516 -11.534 27.693 1.00 48.59 405 LEU A O 1
ATOM 2808 N N . ASP A 1 406 ? 12.735 -11.000 26.452 1.00 50.38 406 ASP A N 1
ATOM 2809 C CA . ASP A 1 406 ? 13.553 -10.285 25.432 1.00 50.38 406 ASP A CA 1
ATOM 2810 C C . ASP A 1 406 ? 13.145 -8.838 25.050 1.00 50.38 406 ASP A C 1
ATOM 2812 O O . ASP A 1 406 ? 13.865 -8.196 24.285 1.00 50.38 406 ASP A O 1
ATOM 2816 N N . VAL A 1 407 ? 12.038 -8.272 25.551 1.00 52.91 407 VAL A N 1
ATOM 2817 C CA . VAL A 1 407 ? 11.636 -6.881 25.229 1.00 52.91 407 VAL A CA 1
ATOM 2818 C C . VAL A 1 407 ? 10.981 -6.186 26.423 1.00 52.91 407 VAL A C 1
ATOM 2820 O O . VAL A 1 407 ? 9.949 -6.622 26.920 1.00 52.91 407 VAL A O 1
ATOM 2823 N N . GLU A 1 408 ? 11.581 -5.077 26.853 1.00 55.16 408 GLU A N 1
ATOM 2824 C CA . GLU A 1 408 ? 11.223 -4.286 28.044 1.00 55.16 408 GLU A CA 1
ATOM 2825 C C . GLU A 1 408 ? 9.818 -3.640 27.967 1.00 55.16 408 GLU A C 1
ATOM 2827 O O . GLU A 1 408 ? 9.284 -3.208 28.983 1.00 55.16 408 GLU A O 1
ATOM 2832 N N . TRP A 1 409 ? 9.175 -3.621 26.789 1.00 66.69 409 TRP A N 1
ATOM 2833 C CA . TRP A 1 409 ? 7.983 -2.797 26.549 1.00 66.69 409 TRP A CA 1
ATOM 2834 C C . TRP A 1 409 ? 6.899 -3.434 25.677 1.00 66.69 409 TRP A C 1
ATOM 2836 O O . TRP A 1 409 ? 6.159 -2.679 25.080 1.00 66.69 409 TRP A O 1
ATOM 2846 N N . GLY A 1 410 ? 6.764 -4.764 25.574 1.00 76.31 410 GLY A N 1
ATOM 2847 C CA . GLY A 1 410 ? 5.784 -5.434 24.687 1.00 76.31 410 GLY A CA 1
ATOM 2848 C C . GLY A 1 410 ? 4.328 -4.932 24.797 1.00 76.31 410 GLY A C 1
ATOM 2849 O O . GLY A 1 410 ? 3.513 -5.511 25.519 1.00 76.31 410 GLY A O 1
ATOM 2850 N N . VAL A 1 411 ? 4.008 -3.852 24.074 1.00 90.56 411 VAL A N 1
ATOM 2851 C CA . VAL A 1 411 ? 2.762 -3.081 24.171 1.00 90.56 411 VAL A CA 1
ATOM 2852 C C . VAL A 1 411 ? 1.895 -3.340 22.942 1.00 90.56 411 VAL A C 1
ATOM 2854 O O . VAL A 1 411 ? 2.371 -3.263 21.809 1.00 90.56 411 VAL A O 1
ATOM 2857 N N . ALA A 1 412 ? 0.600 -3.580 23.153 1.00 94.94 412 ALA A N 1
ATOM 2858 C CA . ALA A 1 412 ? -0.396 -3.667 22.090 1.00 94.94 412 ALA A CA 1
ATOM 2859 C C . ALA A 1 412 ? -1.525 -2.650 22.293 1.00 94.94 412 ALA A C 1
ATOM 2861 O O . ALA A 1 412 ? -2.142 -2.590 23.357 1.00 94.94 412 ALA A O 1
ATOM 2862 N N . GLY A 1 413 ? -1.837 -1.893 21.243 1.00 97.19 413 GLY A N 1
ATOM 2863 C CA . GLY A 1 413 ? -2.994 -1.008 21.185 1.00 97.19 413 GLY A CA 1
ATOM 2864 C C . GLY A 1 413 ? -3.882 -1.301 19.981 1.00 97.19 413 GLY A C 1
ATOM 2865 O O . GLY A 1 413 ? -3.393 -1.545 18.878 1.00 97.19 413 GLY A O 1
ATOM 2866 N N . GLY A 1 414 ? -5.201 -1.240 20.157 1.00 98.38 414 GLY A N 1
ATOM 2867 C CA . GLY A 1 414 ? -6.130 -1.480 19.050 1.00 98.38 414 GLY A CA 1
ATOM 2868 C C . GLY A 1 414 ? -6.001 -0.461 17.915 1.00 98.38 414 GLY A C 1
ATOM 2869 O O . GLY A 1 414 ? -6.157 -0.821 16.755 1.00 98.38 414 GLY A O 1
ATOM 2870 N N . LEU A 1 415 ? -5.631 0.790 18.208 1.00 98.62 415 LEU A N 1
ATOM 2871 C CA . LEU A 1 415 ? -5.311 1.798 17.191 1.00 98.62 415 LEU A CA 1
ATOM 2872 C C . LEU A 1 415 ? -3.819 2.104 17.141 1.00 98.62 415 LEU A C 1
ATOM 2874 O O . LEU A 1 415 ? -3.218 2.031 16.070 1.00 98.62 415 LEU A O 1
ATOM 2878 N N . ALA A 1 416 ? -3.222 2.437 18.280 1.00 98.12 416 ALA A N 1
ATOM 2879 C CA . ALA A 1 416 ? -1.818 2.805 18.357 1.00 98.12 416 ALA A CA 1
ATOM 2880 C C . ALA A 1 416 ? -1.118 2.087 19.510 1.00 98.12 416 ALA A C 1
ATOM 2882 O O . ALA A 1 416 ? -1.658 2.038 20.611 1.00 98.12 416 ALA A O 1
ATOM 2883 N N . GLY A 1 417 ? 0.070 1.535 19.270 1.00 96.19 417 GLY A N 1
ATOM 2884 C CA . GLY A 1 417 ? 0.853 0.877 20.316 1.00 96.19 417 GLY A CA 1
ATOM 2885 C C . GLY A 1 417 ? 1.375 1.893 21.330 1.00 96.19 417 GLY A C 1
ATOM 2886 O O . GLY A 1 417 ? 0.872 1.969 22.447 1.00 96.19 417 GLY A O 1
ATOM 2887 N N . ASP A 1 418 ? 2.334 2.712 20.910 1.00 94.75 418 ASP A N 1
ATOM 2888 C CA . ASP A 1 418 ? 2.953 3.774 21.709 1.00 94.75 418 ASP A CA 1
ATOM 2889 C C . ASP A 1 418 ? 2.593 5.157 21.147 1.00 94.75 418 ASP A C 1
ATOM 2891 O O . ASP A 1 418 ? 2.724 5.394 19.941 1.00 94.75 418 ASP A O 1
ATOM 2895 N N . VAL A 1 419 ? 2.111 6.077 21.990 1.00 96.00 419 VAL A N 1
ATOM 2896 C CA . VAL A 1 419 ? 1.761 7.436 21.548 1.00 96.00 419 VAL A CA 1
ATOM 2897 C C . VAL A 1 419 ? 2.401 8.526 22.402 1.00 96.00 419 VAL A C 1
ATOM 2899 O O . VAL A 1 419 ? 2.295 8.534 23.629 1.00 96.00 419 VAL A O 1
ATOM 2902 N N . ARG A 1 420 ? 3.009 9.509 21.730 1.00 95.88 420 ARG A N 1
ATOM 2903 C CA . ARG A 1 420 ? 3.583 10.728 22.318 1.00 95.88 420 ARG A CA 1
ATOM 2904 C C . ARG A 1 420 ? 3.236 11.928 21.449 1.00 95.88 420 ARG A C 1
ATOM 2906 O O . ARG A 1 420 ? 3.274 11.820 20.229 1.00 95.88 420 ARG A O 1
ATOM 2913 N N . GLU A 1 421 ? 2.917 13.077 22.043 1.00 96.38 421 GLU A N 1
ATOM 2914 C CA . GLU A 1 421 ? 2.632 14.317 21.299 1.00 96.38 421 GLU A CA 1
ATOM 2915 C C . GLU A 1 421 ? 1.641 14.080 20.145 1.00 96.38 421 GLU A C 1
ATOM 2917 O O . GLU A 1 421 ? 1.856 14.525 19.022 1.00 96.38 421 GLU A O 1
ATOM 2922 N N . THR A 1 422 ? 0.599 13.285 20.392 1.00 97.62 422 THR A N 1
ATOM 2923 C CA . THR A 1 422 ? -0.279 12.749 19.344 1.00 97.62 422 THR A CA 1
ATOM 2924 C C . THR A 1 422 ? -1.732 13.098 19.621 1.00 97.62 422 THR A C 1
ATOM 2926 O O . THR A 1 422 ? -2.203 13.045 20.759 1.00 97.62 422 THR A O 1
ATOM 2929 N N . VAL A 1 423 ? -2.473 13.422 18.560 1.00 98.38 423 VAL A N 1
ATOM 2930 C CA . VAL A 1 423 ? -3.926 13.603 18.627 1.00 98.38 423 VAL A CA 1
ATOM 2931 C C . VAL A 1 423 ? -4.617 12.438 17.937 1.00 98.38 423 VAL A C 1
ATOM 2933 O O . VAL A 1 423 ? -4.508 12.281 16.722 1.00 98.38 423 VAL A O 1
ATOM 2936 N N . LEU A 1 424 ? -5.374 11.666 18.711 1.00 98.56 424 LEU A N 1
ATOM 2937 C CA . LEU A 1 424 ? -6.255 10.614 18.224 1.00 98.56 424 LEU A CA 1
ATOM 2938 C C . LEU A 1 424 ? -7.700 11.098 18.319 1.00 98.56 424 LEU A C 1
ATOM 2940 O O . LEU A 1 424 ? -8.158 11.521 19.382 1.00 98.56 424 LEU A O 1
ATOM 2944 N N . SER A 1 425 ? -8.427 11.075 17.204 1.00 98.56 425 SER A N 1
ATOM 2945 C CA . SER A 1 425 ? -9.799 11.574 17.176 1.00 98.56 425 SER A CA 1
ATOM 2946 C C . SER A 1 425 ? -10.723 10.829 16.223 1.00 98.56 425 SER A C 1
ATOM 2948 O O . SER A 1 425 ? -10.271 10.317 15.202 1.00 98.56 425 SER A O 1
ATOM 2950 N N . ASN A 1 426 ? -12.022 10.787 16.533 1.00 98.69 426 ASN A N 1
ATOM 2951 C CA . ASN A 1 426 ? -13.047 10.187 15.668 1.00 98.69 426 ASN A CA 1
ATOM 2952 C C . ASN A 1 426 ? -12.651 8.789 15.181 1.00 98.69 426 ASN A C 1
ATOM 2954 O O . ASN A 1 426 ? -12.698 8.519 13.991 1.00 98.69 426 ASN A O 1
ATOM 2958 N N . SER A 1 427 ? -12.137 7.942 16.063 1.00 98.81 427 SER A N 1
ATOM 2959 C CA . SER A 1 427 ? -11.527 6.673 15.673 1.00 98.81 427 SER A CA 1
ATOM 2960 C C . SER A 1 427 ? -12.021 5.549 16.569 1.00 98.81 427 SER A C 1
ATOM 2962 O O . SER A 1 427 ? -12.445 5.793 17.699 1.00 98.81 427 SER A O 1
ATOM 2964 N N . TYR A 1 428 ? -12.009 4.317 16.072 1.00 98.88 428 TYR A N 1
ATOM 2965 C CA . TYR A 1 428 ? -12.569 3.205 16.834 1.00 98.88 428 TYR A CA 1
ATOM 2966 C C . TYR A 1 428 ? -11.845 1.885 16.611 1.00 98.88 428 TYR A C 1
ATOM 2968 O O . TYR A 1 428 ? -11.291 1.630 15.541 1.00 98.88 428 TYR A O 1
ATOM 2976 N N . ASN A 1 429 ? -11.885 1.033 17.631 1.00 98.88 429 ASN A N 1
ATOM 2977 C CA . ASN A 1 429 ? -11.367 -0.324 17.562 1.00 98.88 429 ASN A CA 1
ATOM 2978 C C . ASN A 1 429 ? -12.478 -1.350 17.818 1.00 98.88 429 ASN A C 1
ATOM 2980 O O . ASN A 1 429 ? -13.136 -1.308 18.860 1.00 98.88 429 ASN A O 1
ATOM 2984 N N . LEU A 1 430 ? -12.642 -2.288 16.881 1.00 98.75 430 LEU A N 1
ATOM 2985 C CA . LEU A 1 430 ? -13.459 -3.503 17.032 1.00 98.75 430 LEU A CA 1
ATOM 2986 C C . LEU A 1 430 ? -12.620 -4.789 16.917 1.00 98.75 430 LEU A C 1
ATOM 2988 O O . LEU A 1 430 ? -13.157 -5.887 17.051 1.00 98.75 430 LEU A O 1
ATOM 2992 N N . GLY A 1 431 ? -11.312 -4.670 16.663 1.00 98.25 431 GLY A N 1
ATOM 2993 C CA . GLY A 1 431 ? -10.390 -5.799 16.594 1.00 98.25 431 GLY A CA 1
ATOM 2994 C C . GLY A 1 431 ? -9.871 -6.187 17.977 1.00 98.25 431 GLY A C 1
ATOM 2995 O O . GLY A 1 431 ? -9.448 -5.325 18.745 1.00 98.25 431 GLY A O 1
ATOM 2996 N N . MET A 1 432 ? -9.899 -7.481 18.308 1.00 97.62 432 MET A N 1
ATOM 2997 C CA . MET A 1 432 ? -9.396 -7.981 19.595 1.00 97.62 432 MET A CA 1
ATOM 2998 C C . MET A 1 432 ? -7.936 -7.566 19.811 1.00 97.62 432 MET A C 1
ATOM 3000 O O . MET A 1 432 ? -7.119 -7.711 18.902 1.00 97.62 432 MET A O 1
ATOM 3004 N N . VAL A 1 433 ? -7.606 -7.108 21.020 1.00 97.50 433 VAL A N 1
ATOM 3005 C CA . VAL A 1 433 ? -6.242 -6.725 21.401 1.00 97.50 433 VAL A CA 1
ATOM 3006 C C . VAL A 1 433 ? -5.717 -7.694 22.449 1.00 97.50 433 VAL A C 1
ATOM 3008 O O . VAL A 1 433 ? -6.378 -7.957 23.452 1.00 97.50 433 VAL A O 1
ATOM 3011 N N . SER A 1 434 ? -4.516 -8.215 22.229 1.00 93.81 434 SER A N 1
ATOM 3012 C CA . SER A 1 434 ? -3.838 -9.106 23.167 1.00 93.81 434 SER A CA 1
ATOM 3013 C C . SER A 1 434 ? -2.369 -8.725 23.334 1.00 93.81 434 SER A C 1
ATOM 3015 O O . SER A 1 434 ? -1.689 -8.401 22.364 1.00 93.81 434 SER A O 1
ATOM 3017 N N . ALA A 1 435 ? -1.857 -8.778 24.558 1.00 91.12 435 ALA A N 1
ATOM 3018 C CA . ALA A 1 435 ? -0.426 -8.654 24.830 1.00 91.12 435 ALA A CA 1
ATOM 3019 C C . ALA A 1 435 ? -0.012 -9.587 25.969 1.00 91.12 435 ALA A C 1
ATOM 3021 O O . ALA A 1 435 ? -0.861 -10.157 26.652 1.00 91.12 435 ALA A O 1
ATOM 3022 N N . TYR A 1 436 ? 1.288 -9.750 26.192 1.00 84.62 436 TYR A N 1
ATOM 3023 C CA . TYR A 1 436 ? 1.749 -10.383 27.425 1.00 84.62 436 TYR A CA 1
ATOM 3024 C C . TYR A 1 436 ? 1.563 -9.444 28.623 1.00 84.62 436 TYR A C 1
ATOM 3026 O O . TYR A 1 436 ? 0.879 -9.822 29.580 1.00 84.62 436 TYR A O 1
ATOM 3034 N N . ASP A 1 437 ? 2.081 -8.211 28.504 1.00 79.62 437 ASP A N 1
ATOM 3035 C CA . ASP A 1 437 ? 2.036 -7.218 29.574 1.00 79.62 437 ASP A CA 1
ATOM 3036 C C . ASP A 1 437 ? 1.036 -6.074 29.323 1.00 79.62 437 ASP A C 1
ATOM 3038 O O . ASP A 1 437 ? -0.011 -5.993 29.964 1.00 79.62 437 ASP A O 1
ATOM 3042 N N . ASN A 1 438 ? 1.331 -5.167 28.393 1.00 87.81 438 ASN A N 1
ATOM 3043 C CA . ASN A 1 438 ? 0.575 -3.921 28.262 1.00 87.81 438 ASN A CA 1
ATOM 3044 C C . ASN A 1 438 ? -0.376 -3.983 27.064 1.00 87.81 438 ASN A C 1
ATOM 3046 O O . ASN A 1 438 ? 0.041 -3.791 25.924 1.00 87.81 438 ASN A O 1
ATOM 3050 N N . ALA A 1 439 ? -1.662 -4.227 27.312 1.00 93.56 439 ALA A N 1
ATOM 3051 C CA . ALA A 1 439 ? -2.690 -4.236 26.270 1.00 93.56 439 ALA A CA 1
ATOM 3052 C C . ALA A 1 439 ? -3.709 -3.119 26.503 1.00 93.56 439 ALA A C 1
ATOM 3054 O O . ALA A 1 439 ? -4.163 -2.923 27.634 1.00 93.56 439 ALA A O 1
ATOM 3055 N N . ALA A 1 440 ? -4.114 -2.418 25.442 1.00 96.38 440 ALA A N 1
ATOM 3056 C CA . ALA A 1 440 ? -5.232 -1.490 25.527 1.00 96.38 440 ALA A CA 1
ATOM 3057 C C . ALA A 1 440 ? -6.084 -1.370 24.259 1.00 96.38 440 ALA A C 1
ATOM 3059 O O . ALA A 1 440 ? -5.613 -1.552 23.138 1.00 96.38 440 ALA A O 1
ATOM 3060 N N . GLY A 1 441 ? -7.357 -1.014 24.435 1.00 97.88 441 GLY A N 1
ATOM 3061 C CA . GLY A 1 441 ? -8.332 -0.961 23.345 1.00 97.88 441 GLY A CA 1
ATOM 3062 C C . GLY A 1 441 ? -8.058 0.089 22.264 1.00 97.88 441 GLY A C 1
ATOM 3063 O O . GLY A 1 441 ? -8.276 -0.181 21.088 1.00 97.88 441 GLY A O 1
ATOM 3064 N N . LEU A 1 442 ? -7.559 1.276 22.622 1.00 98.38 442 LEU A N 1
ATOM 3065 C CA . LEU A 1 442 ? -7.179 2.330 21.672 1.00 98.38 442 LEU A CA 1
ATOM 3066 C C . LEU A 1 442 ? -5.665 2.536 21.635 1.00 98.38 442 LEU A C 1
ATOM 3068 O O . LEU A 1 442 ? -5.051 2.314 20.592 1.00 98.38 442 LEU A O 1
ATOM 3072 N N . CYS A 1 443 ? -5.077 2.950 22.758 1.00 97.56 443 CYS A N 1
ATOM 3073 C CA . CYS A 1 443 ? -3.661 3.306 22.851 1.00 97.56 443 CYS A CA 1
ATOM 3074 C C . CYS A 1 443 ? -2.961 2.419 23.874 1.00 97.56 443 CYS A C 1
ATOM 3076 O O . CYS A 1 443 ? -3.217 2.562 25.068 1.00 97.56 443 CYS A O 1
ATOM 3078 N N . GLY A 1 444 ? -2.073 1.534 23.421 1.00 95.06 444 GLY A N 1
ATOM 3079 C CA . GLY A 1 444 ? -1.374 0.585 24.288 1.00 95.06 444 GLY A CA 1
ATOM 3080 C C . GLY A 1 444 ? -0.635 1.273 25.439 1.00 95.06 444 GLY A C 1
ATOM 3081 O O . GLY A 1 444 ? -0.768 0.850 26.588 1.00 95.06 444 GLY A O 1
ATOM 3082 N N . MET A 1 445 ? 0.057 2.375 25.138 1.00 93.69 445 MET A N 1
ATOM 3083 C CA . MET A 1 445 ? 0.690 3.268 26.104 1.00 93.69 445 MET A CA 1
ATOM 3084 C C . MET A 1 445 ? 0.611 4.731 25.651 1.00 93.69 445 MET A C 1
ATOM 3086 O O . MET A 1 445 ? 0.867 5.050 24.490 1.00 93.69 445 MET A O 1
ATOM 3090 N N . ILE A 1 446 ? 0.270 5.624 26.583 1.00 94.62 446 ILE A N 1
ATOM 3091 C CA . ILE A 1 446 ? 0.192 7.074 26.382 1.00 94.62 446 ILE A CA 1
ATOM 3092 C C . ILE A 1 446 ? 1.300 7.779 27.169 1.00 94.62 446 ILE A C 1
ATOM 3094 O O . ILE A 1 446 ? 1.410 7.613 28.384 1.00 94.62 446 ILE A O 1
ATOM 3098 N N . HIS A 1 447 ? 2.058 8.630 26.475 1.00 94.25 447 HIS A N 1
ATOM 3099 C CA . HIS A 1 447 ? 3.062 9.539 27.033 1.00 94.25 447 HIS A CA 1
ATOM 3100 C C . HIS A 1 447 ? 2.590 11.003 26.976 1.00 94.25 447 HIS A C 1
ATOM 3102 O O . HIS A 1 447 ? 1.416 11.310 26.767 1.00 94.25 447 HIS A O 1
ATOM 3108 N N . ASN A 1 448 ? 3.535 11.929 27.136 1.00 94.88 448 ASN A N 1
ATOM 3109 C CA . ASN A 1 448 ? 3.298 13.369 27.178 1.00 94.88 448 ASN A CA 1
ATOM 3110 C C . ASN A 1 448 ? 2.523 13.916 25.975 1.00 94.88 448 ASN A C 1
ATOM 3112 O O . ASN A 1 448 ? 2.757 13.529 24.829 1.00 94.88 448 ASN A O 1
ATOM 3116 N N . ASN A 1 449 ? 1.700 14.929 26.249 1.00 95.44 449 ASN A N 1
ATOM 3117 C CA . ASN A 1 449 ? 1.074 15.827 25.276 1.00 95.44 449 ASN A CA 1
ATOM 3118 C C . ASN A 1 449 ? 0.139 15.115 24.291 1.00 95.44 449 ASN A C 1
ATOM 3120 O O . ASN A 1 449 ? 0.022 15.509 23.129 1.00 95.44 449 ASN A O 1
ATOM 3124 N N . CYS A 1 450 ? -0.530 14.063 24.756 1.00 97.25 450 CYS A N 1
ATOM 3125 C CA . CYS A 1 450 ? -1.504 13.330 23.961 1.00 97.25 450 CYS A CA 1
ATOM 3126 C C . CYS A 1 450 ? -2.927 13.855 24.165 1.00 97.25 450 CYS A C 1
ATOM 3128 O O . CYS A 1 450 ? -3.289 14.348 25.235 1.00 97.25 450 CYS A O 1
ATOM 3130 N N . ALA A 1 451 ? -3.764 13.705 23.140 1.00 98.00 451 ALA A N 1
ATOM 3131 C CA . ALA A 1 451 ? -5.188 13.979 23.248 1.00 98.00 451 ALA A CA 1
ATOM 3132 C C . ALA A 1 451 ? -6.028 12.912 22.546 1.00 98.00 451 ALA A C 1
ATOM 3134 O O . ALA A 1 451 ? -5.797 12.617 21.374 1.00 98.00 451 ALA A O 1
ATOM 3135 N N . LEU A 1 452 ? -7.027 12.378 23.249 1.00 98.44 452 LEU A N 1
ATOM 3136 C CA . LEU A 1 452 ? -7.959 11.368 22.744 1.00 98.44 452 LEU A CA 1
ATOM 3137 C C . LEU A 1 452 ? -9.366 11.964 22.702 1.00 98.44 452 LEU A C 1
ATOM 3139 O O . LEU A 1 452 ? -9.884 12.422 23.718 1.00 98.44 452 LEU A O 1
ATOM 3143 N N . ARG A 1 453 ? -10.000 11.991 21.529 1.00 98.50 453 ARG A N 1
ATOM 3144 C CA . ARG A 1 453 ? -11.304 12.649 21.360 1.00 98.50 453 ARG A CA 1
ATOM 3145 C C . ARG A 1 453 ? -12.275 11.816 20.538 1.00 98.50 453 ARG A C 1
ATOM 3147 O O . ARG A 1 453 ? -11.887 11.254 19.523 1.00 98.50 453 ARG A O 1
ATOM 3154 N N . TYR A 1 454 ? -13.549 11.790 20.904 1.00 98.56 454 TYR A N 1
ATOM 3155 C CA . TYR A 1 454 ? -14.623 11.232 20.074 1.00 98.56 454 TYR A CA 1
ATOM 3156 C C . TYR A 1 454 ? -14.321 9.811 19.573 1.00 98.56 454 TYR A C 1
ATOM 3158 O O . TYR A 1 454 ? -14.473 9.524 18.390 1.00 98.56 454 TYR A O 1
ATOM 3166 N N . SER A 1 455 ? -13.786 8.951 20.434 1.00 98.75 455 SER A N 1
ATOM 3167 C CA . SER A 1 455 ? -13.226 7.657 20.026 1.00 98.75 455 SER A CA 1
ATOM 3168 C C . SER A 1 455 ? -13.635 6.563 20.996 1.00 98.75 455 SER A C 1
ATOM 3170 O O . SER A 1 455 ? -13.845 6.845 22.175 1.00 98.75 455 SER A O 1
ATOM 3172 N N . TYR A 1 456 ? -13.758 5.325 20.518 1.00 98.75 456 TYR A N 1
ATOM 3173 C CA . TYR A 1 456 ? -14.217 4.231 21.371 1.00 98.75 456 TYR A CA 1
ATOM 3174 C C . TYR A 1 456 ? -13.573 2.881 21.060 1.00 98.75 456 TYR A C 1
ATOM 3176 O O . TYR A 1 456 ? -13.238 2.582 19.913 1.00 98.75 456 TYR A O 1
ATOM 3184 N N . ASN A 1 457 ? -13.439 2.049 22.090 1.00 98.69 457 ASN A N 1
ATOM 3185 C CA . ASN A 1 457 ? -13.102 0.638 21.944 1.00 98.69 457 ASN A CA 1
ATOM 3186 C C . ASN A 1 457 ? -14.312 -0.231 22.301 1.00 98.69 457 ASN A C 1
ATOM 3188 O O . ASN A 1 457 ? -14.853 -0.110 23.396 1.00 98.69 457 ASN A O 1
ATOM 3192 N N . ALA A 1 458 ? -14.698 -1.139 21.410 1.00 98.19 458 ALA A N 1
ATOM 3193 C CA . ALA A 1 458 ? -15.696 -2.168 21.713 1.00 98.19 458 ALA A CA 1
ATOM 3194 C C . ALA A 1 458 ? -15.145 -3.592 21.549 1.00 98.19 458 ALA A C 1
ATOM 3196 O O . ALA A 1 458 ? -15.891 -4.568 21.573 1.00 98.19 458 ALA A O 1
ATOM 3197 N N . ALA A 1 459 ? -13.831 -3.721 21.360 1.00 97.19 459 ALA A N 1
ATOM 3198 C CA . ALA A 1 459 ? -13.172 -5.009 21.260 1.00 97.19 459 ALA A CA 1
ATOM 3199 C C . ALA A 1 459 ? -12.690 -5.506 22.624 1.00 97.19 459 ALA A C 1
ATOM 3201 O O . ALA A 1 459 ? -12.303 -4.720 23.491 1.00 97.19 459 ALA A O 1
ATOM 3202 N N . ALA A 1 460 ? -12.622 -6.829 22.775 1.00 96.38 460 ALA A N 1
ATOM 3203 C CA . ALA A 1 460 ? -11.999 -7.446 23.937 1.00 96.38 460 ALA A CA 1
ATOM 3204 C C . ALA A 1 460 ? -10.500 -7.108 24.006 1.00 96.38 460 ALA A C 1
ATOM 3206 O O . ALA A 1 460 ? -9.792 -7.161 22.995 1.00 96.38 460 ALA A O 1
ATOM 3207 N N . VAL A 1 461 ? -10.026 -6.815 25.219 1.00 96.00 461 VAL A N 1
ATOM 3208 C CA . VAL A 1 461 ? -8.617 -6.545 25.527 1.00 96.00 461 VAL A CA 1
ATOM 3209 C C . VAL A 1 461 ? -8.131 -7.579 26.540 1.00 96.00 461 VAL A C 1
ATOM 3211 O O . VAL A 1 461 ? -8.732 -7.747 27.602 1.00 96.00 461 VAL A O 1
ATOM 3214 N N . GLN A 1 462 ? -7.060 -8.297 26.207 1.00 91.44 462 GLN A N 1
ATOM 3215 C CA . GLN A 1 462 ? -6.558 -9.425 26.989 1.00 91.44 462 GLN A CA 1
ATOM 3216 C C . GLN A 1 462 ? -5.060 -9.288 27.273 1.00 91.44 462 GLN A C 1
ATOM 3218 O O . GLN A 1 462 ? -4.289 -8.873 26.411 1.00 91.44 462 GLN A O 1
ATOM 3223 N N . ALA A 1 463 ? -4.644 -9.697 28.472 1.00 86.75 463 ALA A N 1
ATOM 3224 C CA . ALA A 1 463 ? -3.237 -9.908 28.792 1.00 86.75 463 ALA A CA 1
ATOM 3225 C C . ALA A 1 463 ? -3.050 -11.186 29.611 1.00 86.75 463 ALA A C 1
ATOM 3227 O O . ALA A 1 463 ? -3.904 -11.508 30.441 1.00 86.75 463 ALA A O 1
ATOM 3228 N N . ALA A 1 464 ? -1.958 -11.913 29.355 1.00 76.25 464 ALA A N 1
ATOM 3229 C CA . ALA A 1 464 ? -1.687 -13.217 29.966 1.00 76.25 464 ALA A CA 1
ATOM 3230 C C . ALA A 1 464 ? -1.140 -13.122 31.408 1.00 76.25 464 ALA A C 1
ATOM 3232 O O . ALA A 1 464 ? -1.341 -14.052 32.188 1.00 76.25 464 ALA A O 1
ATOM 3233 N N . GLY A 1 465 ? -0.468 -12.019 31.768 1.00 67.12 465 GLY A N 1
ATOM 3234 C CA . GLY A 1 465 ? 0.117 -11.796 33.099 1.00 67.12 465 GLY A CA 1
ATOM 3235 C C . GLY A 1 465 ? -0.729 -10.939 34.058 1.00 67.12 465 GLY A C 1
ATOM 3236 O O . GLY A 1 465 ? -1.892 -10.618 33.805 1.00 67.12 465 GLY A O 1
ATOM 3237 N N . THR A 1 466 ? -0.114 -10.486 35.160 1.00 66.38 466 THR A N 1
ATOM 3238 C CA . THR A 1 466 ? -0.679 -9.513 36.132 1.00 66.38 466 THR A CA 1
ATOM 3239 C C . THR A 1 466 ? -0.701 -8.072 35.613 1.00 66.38 466 THR A C 1
ATOM 3241 O O . THR A 1 466 ? -0.781 -7.117 36.380 1.00 66.38 466 THR A O 1
ATOM 3244 N N . ALA A 1 467 ? -0.553 -7.907 34.310 1.00 68.56 467 ALA A N 1
ATOM 3245 C CA . ALA A 1 467 ? -0.079 -6.682 33.714 1.00 68.56 467 ALA A CA 1
ATOM 3246 C C . ALA A 1 467 ? -1.195 -5.683 33.386 1.00 68.56 467 ALA A C 1
ATOM 3248 O O . ALA A 1 467 ? -2.376 -5.962 33.609 1.00 68.56 467 ALA A O 1
ATOM 3249 N N . ASN A 1 468 ? -0.833 -4.496 32.900 1.00 79.81 468 ASN A N 1
ATOM 3250 C CA . ASN A 1 468 ? -1.778 -3.402 32.695 1.00 79.81 468 ASN A CA 1
ATOM 3251 C C . ASN A 1 468 ? -2.680 -3.664 31.484 1.00 79.81 468 ASN A C 1
ATOM 3253 O O . ASN A 1 468 ? -2.237 -3.684 30.335 1.00 79.81 468 ASN A O 1
ATOM 3257 N N . VAL A 1 469 ? -3.975 -3.826 31.757 1.00 89.50 469 VAL A N 1
ATOM 3258 C CA . VAL A 1 469 ? -5.013 -3.939 30.732 1.00 89.50 469 VAL A CA 1
ATOM 3259 C C . VAL A 1 469 ? -5.926 -2.732 30.827 1.00 89.50 469 VAL A C 1
ATOM 3261 O O . VAL A 1 469 ? -6.585 -2.544 31.853 1.00 89.50 469 VAL A O 1
ATOM 3264 N N . GLY A 1 470 ? -5.949 -1.944 29.755 1.00 93.75 470 GLY A N 1
ATOM 3265 C CA . GLY A 1 470 ? -6.822 -0.789 29.608 1.00 93.75 470 GLY A CA 1
ATOM 3266 C C . GLY A 1 470 ? -7.951 -1.053 28.617 1.00 93.75 470 GLY A C 1
ATOM 3267 O O . GLY A 1 470 ? -7.712 -1.457 27.480 1.00 93.75 470 GLY A O 1
ATOM 3268 N N . ALA A 1 471 ? -9.191 -0.774 28.996 1.00 96.75 471 ALA A N 1
ATOM 3269 C CA . ALA A 1 471 ? -10.310 -0.786 28.061 1.00 96.75 471 ALA A CA 1
ATOM 3270 C C . ALA A 1 471 ? -10.111 0.243 26.937 1.00 96.75 471 ALA A C 1
ATOM 3272 O O . ALA A 1 471 ? -10.496 -0.007 25.796 1.00 96.75 471 ALA A O 1
ATOM 3273 N N . VAL A 1 472 ? -9.460 1.372 27.234 1.00 97.62 472 VAL A N 1
ATOM 3274 C CA . VAL A 1 472 ? -9.111 2.417 26.269 1.00 97.62 472 VAL A CA 1
ATOM 3275 C C . VAL A 1 472 ? -7.603 2.594 26.172 1.00 97.62 472 VAL A C 1
ATOM 3277 O O . VAL A 1 472 ? -7.059 2.519 25.069 1.00 97.62 472 VAL A O 1
ATOM 3280 N N . ALA A 1 473 ? -6.921 2.854 27.287 1.00 96.56 473 ALA A N 1
ATOM 3281 C CA . ALA A 1 473 ? -5.489 3.144 27.258 1.00 96.56 473 ALA A CA 1
ATOM 3282 C C . ALA A 1 473 ? -4.769 2.828 28.569 1.00 96.56 473 ALA A C 1
ATOM 3284 O O . ALA A 1 473 ? -5.402 2.709 29.617 1.00 96.56 473 ALA A O 1
ATOM 3285 N N . ASN A 1 474 ? -3.436 2.759 28.519 1.00 93.94 474 ASN A N 1
ATOM 3286 C CA . ASN A 1 474 ? -2.576 2.777 29.704 1.00 93.94 474 ASN A CA 1
ATOM 3287 C C . ASN A 1 474 ? -1.730 4.055 29.725 1.00 93.94 474 ASN A C 1
ATOM 3289 O O . ASN A 1 474 ? -1.206 4.475 28.694 1.00 93.94 474 ASN A O 1
ATOM 3293 N N . LEU A 1 475 ? -1.583 4.670 30.900 1.00 91.56 475 LEU A N 1
ATOM 3294 C CA . LEU A 1 475 ? -0.738 5.849 31.087 1.00 91.56 475 LEU A CA 1
ATOM 3295 C C . LEU A 1 475 ? 0.688 5.417 31.454 1.00 91.56 475 LEU A C 1
ATOM 3297 O O . LEU A 1 475 ? 0.865 4.592 32.349 1.00 91.56 475 LEU A O 1
ATOM 3301 N N . SER A 1 476 ? 1.690 5.976 30.772 1.00 89.50 476 SER A N 1
ATOM 3302 C CA . SER A 1 476 ? 3.103 5.750 31.088 1.00 89.50 476 SER A CA 1
ATOM 3303 C C . SER A 1 476 ? 3.465 6.347 32.450 1.00 89.50 476 SER A C 1
ATOM 3305 O O . SER A 1 476 ? 3.076 7.473 32.764 1.00 89.50 476 SER A O 1
ATOM 3307 N N . SER A 1 477 ? 4.276 5.632 33.234 1.00 85.69 477 SER A N 1
ATOM 3308 C CA . SER A 1 477 ? 4.854 6.156 34.480 1.00 85.69 477 SER A CA 1
ATOM 3309 C C . SER A 1 477 ? 5.824 7.319 34.253 1.00 85.69 477 SER A C 1
ATOM 3311 O O . SER A 1 477 ? 6.136 8.049 35.187 1.00 85.69 477 SER A O 1
ATOM 3313 N N . GLU A 1 478 ? 6.303 7.498 33.021 1.00 84.38 478 GLU A N 1
ATOM 3314 C CA . GLU A 1 478 ? 7.214 8.577 32.625 1.00 84.38 478 GLU A CA 1
ATOM 3315 C C . GLU A 1 478 ? 6.476 9.823 32.110 1.00 84.38 478 GLU A C 1
ATOM 3317 O O . GLU A 1 478 ? 7.102 10.828 31.752 1.00 84.38 478 GLU A O 1
ATOM 3322 N N . ALA A 1 479 ? 5.143 9.775 32.028 1.00 83.25 479 ALA A N 1
ATOM 3323 C CA . ALA A 1 479 ? 4.349 10.906 31.579 1.00 83.25 479 ALA A CA 1
ATOM 3324 C C . ALA A 1 479 ? 4.386 12.039 32.622 1.00 83.25 479 ALA A C 1
ATOM 3326 O O . ALA A 1 479 ? 3.890 11.917 33.738 1.00 83.25 479 ALA A O 1
ATOM 3327 N N . ALA A 1 480 ? 4.955 13.173 32.225 1.00 87.50 480 ALA A N 1
ATOM 3328 C CA . ALA A 1 480 ? 4.970 14.433 32.956 1.00 87.50 480 ALA A CA 1
ATOM 3329 C C . ALA A 1 480 ? 3.733 15.306 32.674 1.00 87.50 480 ALA A C 1
ATOM 3331 O O . ALA A 1 480 ? 3.470 16.246 33.423 1.00 87.50 480 ALA A O 1
ATOM 3332 N N . THR A 1 481 ? 2.984 15.039 31.598 1.00 91.50 481 THR A N 1
ATOM 3333 C CA . THR A 1 481 ? 1.732 15.743 31.285 1.00 91.50 481 THR A CA 1
ATOM 3334 C C . THR A 1 481 ? 0.560 14.782 31.160 1.00 91.50 481 THR A C 1
ATOM 3336 O O . THR A 1 481 ? 0.688 13.677 30.633 1.00 91.50 481 THR A O 1
ATOM 3339 N N . LEU A 1 482 ? -0.600 15.224 31.651 1.00 90.69 482 LEU A N 1
ATOM 3340 C CA . LEU A 1 482 ? -1.836 14.456 31.577 1.00 90.69 482 LEU A CA 1
ATOM 3341 C C . LEU A 1 482 ? -2.448 14.538 30.169 1.00 90.69 482 LEU A C 1
ATOM 3343 O O . LEU A 1 482 ? -2.348 15.578 29.506 1.00 90.69 482 LEU A O 1
ATOM 3347 N N . PRO A 1 483 ? -3.101 13.463 29.706 1.00 94.00 483 PRO A N 1
ATOM 3348 C CA . PRO A 1 483 ? -3.777 13.450 28.421 1.00 94.00 483 PRO A CA 1
ATOM 3349 C C . PRO A 1 483 ? -5.037 14.321 28.444 1.00 94.00 483 PRO A C 1
ATOM 3351 O O . PRO A 1 483 ? -5.756 14.392 29.437 1.00 94.00 483 PRO A O 1
ATOM 3354 N N . VAL A 1 484 ? -5.355 14.945 27.310 1.00 97.12 484 VAL A N 1
ATOM 3355 C CA . VAL A 1 484 ? -6.621 15.674 27.137 1.00 97.12 484 VAL A CA 1
ATOM 3356 C C . VAL A 1 484 ? -7.659 14.740 26.532 1.00 97.12 484 VAL A C 1
ATOM 3358 O O . VAL A 1 484 ? -7.490 14.302 25.390 1.00 97.12 484 VAL A O 1
ATOM 3361 N N . THR A 1 485 ? -8.755 14.471 27.244 1.00 97.75 485 THR A N 1
ATOM 3362 C CA . THR A 1 485 ? -9.829 13.609 26.733 1.00 97.75 485 THR A CA 1
ATOM 3363 C C . THR A 1 485 ? -11.152 14.330 26.508 1.00 97.75 485 THR A C 1
ATOM 3365 O O . THR A 1 485 ? -11.479 15.335 27.137 1.00 97.75 485 THR A O 1
ATOM 3368 N N . THR A 1 486 ? -11.920 13.862 25.525 1.00 98.19 486 THR A N 1
ATOM 3369 C CA . THR A 1 486 ? -13.275 14.358 25.242 1.00 98.19 486 THR A CA 1
ATOM 3370 C C . THR A 1 486 ? -14.084 13.249 24.585 1.00 98.19 486 THR A C 1
ATOM 3372 O O . THR A 1 486 ? -13.717 12.820 23.499 1.00 98.19 486 THR A O 1
ATOM 3375 N N . LYS A 1 487 ? -15.191 12.797 25.192 1.00 97.62 487 LYS A N 1
ATOM 3376 C CA . LYS A 1 487 ? -16.048 11.719 24.648 1.00 97.62 487 LYS A CA 1
ATOM 3377 C C . LYS A 1 487 ? -15.247 10.484 24.207 1.00 97.62 487 LYS A C 1
ATOM 3379 O O . LYS A 1 487 ? -15.176 10.158 23.021 1.00 97.62 487 LYS A O 1
ATOM 3384 N N . VAL A 1 488 ? -14.593 9.850 25.174 1.00 98.38 488 VAL A N 1
ATOM 3385 C CA . VAL A 1 488 ? -13.819 8.624 24.969 1.00 98.38 488 VAL A CA 1
ATOM 3386 C C . VAL A 1 488 ? -14.533 7.484 25.678 1.00 98.38 488 VAL A C 1
ATOM 3388 O O . VAL A 1 488 ? -14.805 7.597 26.873 1.00 98.38 488 VAL A O 1
ATOM 3391 N N . PHE A 1 489 ? -14.877 6.428 24.942 1.00 98.19 489 PHE A N 1
ATOM 3392 C CA . PHE A 1 489 ? -15.788 5.389 25.426 1.00 98.19 489 PHE A CA 1
ATOM 3393 C C . PHE A 1 489 ? -15.197 3.982 25.343 1.00 98.19 489 PHE A C 1
ATOM 3395 O O . PHE A 1 489 ? -14.336 3.704 24.505 1.00 98.19 489 PHE A O 1
ATOM 3402 N N . TYR A 1 490 ? -15.708 3.078 26.172 1.00 98.50 490 TYR A N 1
ATOM 3403 C CA . TYR A 1 490 ? -15.483 1.643 26.025 1.00 98.50 490 TYR A CA 1
ATOM 3404 C C . TYR A 1 490 ? -16.748 0.837 26.321 1.00 98.50 490 TYR A C 1
ATOM 3406 O O . TYR A 1 490 ? -17.646 1.313 27.016 1.00 98.50 490 TYR A O 1
ATOM 3414 N N . ASP A 1 491 ? -16.828 -0.368 25.760 1.00 98.12 491 ASP A N 1
ATOM 3415 C CA . ASP A 1 491 ? -17.922 -1.294 26.048 1.00 98.12 491 ASP A CA 1
ATOM 3416 C C . ASP A 1 491 ? -17.631 -2.011 27.371 1.00 98.12 491 ASP A C 1
ATOM 3418 O O . ASP A 1 491 ? -16.659 -2.763 27.473 1.00 98.12 491 ASP A O 1
ATOM 3422 N N . ALA A 1 492 ? -18.451 -1.751 28.385 1.00 96.88 492 ALA A N 1
ATOM 3423 C CA . ALA A 1 492 ? -18.288 -2.275 29.736 1.00 96.88 492 ALA A CA 1
ATOM 3424 C C . ALA A 1 492 ? -18.696 -3.753 29.877 1.00 96.88 492 ALA A C 1
ATOM 3426 O O . ALA A 1 492 ? -18.216 -4.421 30.792 1.00 96.88 492 ALA A O 1
ATOM 3427 N N . ASP A 1 493 ? -19.522 -4.279 28.968 1.00 94.50 493 ASP A N 1
ATOM 3428 C CA . ASP A 1 493 ? -19.890 -5.700 28.942 1.00 94.50 493 ASP A CA 1
ATOM 3429 C C . ASP A 1 493 ? -18.781 -6.548 28.292 1.00 94.50 493 ASP A C 1
ATOM 3431 O O . ASP A 1 493 ? -18.647 -7.742 28.568 1.00 94.50 493 ASP A O 1
ATOM 3435 N N . VAL A 1 494 ? -17.955 -5.925 27.443 1.00 95.19 494 VAL A N 1
ATOM 3436 C CA . VAL A 1 494 ? -16.817 -6.565 26.764 1.00 95.19 494 VAL A CA 1
ATOM 3437 C C . VAL A 1 494 ? -15.499 -6.354 27.521 1.00 95.19 494 VAL A C 1
ATOM 3439 O O . VAL A 1 494 ? -14.693 -7.281 27.649 1.00 95.19 494 VAL A O 1
ATOM 3442 N N . CYS A 1 495 ? -15.248 -5.143 28.022 1.00 95.00 495 CYS A N 1
ATOM 3443 C CA . CYS A 1 495 ? -13.983 -4.756 28.646 1.00 95.00 495 CYS A CA 1
ATOM 3444 C C . CYS A 1 495 ? -14.058 -4.858 30.174 1.00 95.00 495 CYS A C 1
ATOM 3446 O O . CYS A 1 495 ? -14.335 -3.886 30.870 1.00 95.00 495 CYS A O 1
ATOM 3448 N N . LEU A 1 496 ? -13.753 -6.042 30.707 1.00 88.38 496 LEU A N 1
ATOM 3449 C CA . LEU A 1 496 ? -13.912 -6.334 32.140 1.00 88.38 496 LEU A CA 1
ATOM 3450 C C . LEU A 1 496 ? -12.752 -5.847 33.030 1.00 88.38 496 LEU A C 1
ATOM 3452 O O . LEU A 1 496 ? -12.860 -5.856 34.255 1.00 88.38 496 LEU A O 1
ATOM 3456 N N . ARG A 1 497 ? -11.617 -5.454 32.439 1.00 91.25 497 ARG A N 1
ATOM 3457 C CA . ARG A 1 497 ? -10.430 -4.955 33.154 1.00 91.25 497 ARG A CA 1
ATOM 3458 C C . ARG A 1 497 ? -10.185 -3.497 32.782 1.00 91.25 497 ARG A C 1
ATOM 3460 O O . ARG A 1 497 ? -10.188 -3.168 31.601 1.00 91.25 497 ARG A O 1
ATOM 3467 N N . LEU A 1 498 ? -9.957 -2.661 33.795 1.00 93.44 498 LEU A N 1
ATOM 3468 C CA . LEU A 1 498 ? -9.782 -1.215 33.648 1.00 93.44 498 LEU A CA 1
ATOM 3469 C C . LEU A 1 498 ? -8.435 -0.750 34.208 1.00 93.44 498 LEU A C 1
ATOM 3471 O O . LEU A 1 498 ? -8.059 -1.105 35.337 1.00 93.44 498 LEU A O 1
ATOM 3475 N N . SER A 1 499 ? -7.762 0.121 33.462 1.00 93.75 499 SER A N 1
ATOM 3476 C CA . SER A 1 499 ? -6.556 0.832 33.880 1.00 93.75 499 SER A CA 1
ATOM 3477 C C . SER A 1 499 ? -6.897 2.053 34.748 1.00 93.75 499 SER A C 1
ATOM 3479 O O . SER A 1 499 ? -8.064 2.407 34.945 1.00 93.75 499 SER A O 1
ATOM 3481 N N . ALA A 1 500 ? -5.882 2.706 35.319 1.00 92.25 500 ALA A N 1
ATOM 3482 C CA . ALA A 1 500 ? -6.076 3.992 35.997 1.00 92.25 500 ALA A CA 1
ATOM 3483 C C . ALA A 1 500 ? -6.613 5.060 35.029 1.00 92.25 500 ALA A C 1
ATOM 3485 O O . ALA A 1 500 ? -7.513 5.813 35.388 1.00 92.25 500 ALA A O 1
ATOM 3486 N N . PHE A 1 501 ? -6.130 5.049 33.781 1.00 94.75 501 PHE A N 1
ATOM 3487 C CA . PHE A 1 501 ? -6.593 5.964 32.745 1.00 94.75 501 PHE A CA 1
ATOM 3488 C C . PHE A 1 501 ? -8.093 5.792 32.480 1.00 94.75 501 PHE A C 1
ATOM 3490 O O . PHE A 1 501 ? -8.819 6.780 32.428 1.00 94.75 501 PHE A O 1
ATOM 3497 N N . ASP A 1 502 ? -8.577 4.554 32.352 1.00 96.38 502 ASP A N 1
ATOM 3498 C CA . ASP A 1 502 ? -9.978 4.314 31.989 1.00 96.38 502 ASP A CA 1
ATOM 3499 C C . ASP A 1 502 ? -10.954 4.832 33.051 1.00 96.38 502 ASP A C 1
ATOM 3501 O O . ASP A 1 502 ? -12.033 5.309 32.712 1.00 96.38 502 ASP A O 1
ATOM 3505 N N . ARG A 1 503 ? -10.574 4.753 34.333 1.00 95.12 503 ARG A N 1
ATOM 3506 C CA . ARG A 1 503 ? -11.408 5.204 35.459 1.00 95.12 503 ARG A CA 1
ATOM 3507 C C . ARG A 1 503 ? -11.534 6.723 35.539 1.00 95.12 503 ARG A C 1
ATOM 3509 O O . ARG A 1 503 ? -12.517 7.213 36.084 1.00 95.12 503 ARG A O 1
ATOM 3516 N N . GLU A 1 504 ? -10.535 7.449 35.050 1.00 95.62 504 GLU A N 1
ATOM 3517 C CA . GLU A 1 504 ? -10.454 8.906 35.178 1.00 95.62 504 GLU A CA 1
ATOM 3518 C C . GLU A 1 504 ? -10.841 9.631 33.881 1.00 95.62 504 GLU A C 1
ATOM 3520 O O . GLU A 1 504 ? -11.465 10.689 33.923 1.00 95.62 504 GLU A O 1
ATOM 3525 N N . TYR A 1 505 ? -10.511 9.053 32.722 1.00 96.69 505 TYR A N 1
ATOM 3526 C CA . TYR A 1 505 ? -10.547 9.751 31.435 1.00 96.69 505 TYR A CA 1
ATOM 3527 C C . TYR A 1 505 ? -11.508 9.156 30.397 1.00 96.69 505 TYR A C 1
ATOM 3529 O O . TYR A 1 505 ? -11.633 9.732 29.308 1.00 96.69 505 TYR A O 1
ATOM 3537 N N . ALA A 1 506 ? -12.175 8.036 30.696 1.00 97.31 506 ALA A N 1
ATOM 3538 C CA . ALA A 1 506 ? -13.095 7.358 29.784 1.00 97.31 506 ALA A CA 1
ATOM 3539 C C . ALA A 1 506 ? -14.437 7.011 30.448 1.00 97.31 506 ALA A C 1
ATOM 3541 O O . ALA A 1 506 ? -14.552 6.931 31.667 1.00 97.31 506 ALA A O 1
ATOM 3542 N N . VAL A 1 507 ? -15.465 6.791 29.625 1.00 97.75 507 VAL A N 1
ATOM 3543 C CA . VAL A 1 507 ? -16.804 6.384 30.080 1.00 97.75 507 VAL A CA 1
ATOM 3544 C C . VAL A 1 507 ? -17.121 4.989 29.552 1.00 97.75 507 VAL A C 1
ATOM 3546 O O . VAL A 1 507 ? -17.057 4.749 28.346 1.00 97.75 507 VAL A O 1
ATOM 3549 N N . GLY A 1 508 ? -17.457 4.074 30.459 1.00 97.69 508 GLY A N 1
ATOM 3550 C CA . GLY A 1 508 ? -17.950 2.744 30.115 1.00 97.69 508 GLY A CA 1
ATOM 3551 C C . GLY A 1 508 ? -19.455 2.770 29.887 1.00 97.69 508 GLY A C 1
ATOM 3552 O O . GLY A 1 508 ? -20.186 3.266 30.742 1.00 97.69 508 GLY A O 1
ATOM 3553 N N . TYR A 1 509 ? -19.905 2.225 28.762 1.00 97.25 509 TYR A N 1
ATOM 3554 C CA . TYR A 1 509 ? -21.322 2.006 28.467 1.00 97.25 509 TYR A CA 1
ATOM 3555 C C . TYR A 1 509 ? -21.589 0.513 28.319 1.00 97.25 509 TYR A C 1
ATOM 3557 O O . TYR A 1 509 ? -20.750 -0.201 27.768 1.00 97.25 509 TYR A O 1
ATOM 3565 N N . ALA A 1 510 ? -22.762 0.045 28.748 1.00 95.25 510 ALA A N 1
ATOM 3566 C CA . ALA A 1 510 ? -23.213 -1.295 28.376 1.00 95.25 510 ALA A CA 1
ATOM 3567 C C . ALA A 1 510 ? -23.338 -1.397 26.843 1.00 95.25 510 ALA A C 1
ATOM 3569 O O . ALA A 1 510 ? -23.575 -0.387 26.168 1.00 95.25 510 ALA A O 1
ATOM 3570 N N . THR A 1 511 ? -23.247 -2.597 26.265 1.00 94.69 511 THR A N 1
ATOM 3571 C CA . THR A 1 511 ? -23.270 -2.788 24.801 1.00 94.69 511 THR A CA 1
ATOM 3572 C C . THR A 1 511 ? -24.482 -2.112 24.150 1.00 94.69 511 THR A C 1
ATOM 3574 O O . THR A 1 511 ? -24.366 -1.450 23.114 1.00 94.69 511 THR A O 1
ATOM 3577 N N . ALA A 1 512 ? -25.660 -2.231 24.771 1.00 91.38 512 ALA A N 1
ATOM 3578 C CA . ALA A 1 512 ? -26.897 -1.639 24.264 1.00 91.38 512 ALA A CA 1
ATOM 3579 C C . ALA A 1 512 ? -26.889 -0.099 24.287 1.00 91.38 512 ALA A C 1
ATOM 3581 O O . ALA A 1 512 ? -27.459 0.530 23.391 1.00 91.38 512 ALA A O 1
ATOM 3582 N N . GLU A 1 513 ? -26.240 0.502 25.286 1.00 94.38 513 GLU A N 1
ATOM 3583 C CA . GLU A 1 513 ? -26.073 1.952 25.407 1.00 94.38 513 GLU A CA 1
ATOM 3584 C C . GLU A 1 513 ? -25.023 2.460 24.419 1.00 94.38 513 GLU A C 1
ATOM 3586 O O . GLU A 1 513 ? -25.235 3.486 23.773 1.00 94.38 513 GLU A O 1
ATOM 3591 N N . MET A 1 514 ? -23.926 1.723 24.221 1.00 95.44 514 MET A N 1
ATOM 3592 C CA . MET A 1 514 ? -22.892 2.089 23.253 1.00 95.44 514 MET A CA 1
ATOM 3593 C C . MET A 1 514 ? -23.458 2.194 21.828 1.00 95.44 514 MET A C 1
ATOM 3595 O O . MET A 1 514 ? -23.134 3.135 21.105 1.00 95.44 514 MET A O 1
ATOM 3599 N N . CYS A 1 515 ? -24.375 1.295 21.449 1.00 95.00 515 CYS A N 1
ATOM 3600 C CA . CYS A 1 515 ? -25.072 1.338 20.155 1.00 95.00 515 CYS A CA 1
ATOM 3601 C C . CYS A 1 515 ? -25.901 2.623 19.937 1.00 95.00 515 CYS A C 1
ATOM 3603 O O . CYS A 1 515 ? -26.268 2.940 18.808 1.00 95.00 515 CYS A O 1
ATOM 3605 N N . GLN A 1 516 ? -26.233 3.349 21.007 1.00 93.62 516 GLN A N 1
ATOM 3606 C CA . GLN A 1 516 ? -27.074 4.552 20.975 1.00 93.62 516 GLN A CA 1
ATOM 3607 C C . GLN A 1 516 ? -26.277 5.845 21.186 1.00 93.62 516 GLN A C 1
ATOM 3609 O O . GLN A 1 516 ? -26.838 6.931 21.064 1.00 93.62 516 GLN A O 1
ATOM 3614 N N . ASN A 1 517 ? -24.978 5.743 21.480 1.00 93.44 517 ASN A N 1
ATOM 3615 C CA . ASN A 1 517 ? -24.133 6.872 21.860 1.00 93.44 517 ASN A CA 1
ATOM 3616 C C . ASN A 1 517 ? -22.947 7.045 20.893 1.00 93.44 517 ASN A C 1
ATOM 3618 O O . ASN A 1 517 ? -21.795 6.820 21.279 1.00 93.44 517 ASN A O 1
ATOM 3622 N N . PRO A 1 518 ? -23.187 7.466 19.633 1.00 95.69 518 PRO A N 1
ATOM 3623 C CA . PRO A 1 518 ? -22.104 7.796 18.715 1.00 95.69 518 PRO A CA 1
ATOM 3624 C C . PRO A 1 518 ? -21.214 8.910 19.303 1.00 95.69 518 PRO A C 1
ATOM 3626 O O . PRO A 1 518 ? -21.731 9.908 19.820 1.00 95.69 518 PRO A O 1
ATOM 3629 N N . PRO A 1 519 ? -19.873 8.797 19.216 1.00 95.75 519 PRO A N 1
ATOM 3630 C CA . PRO A 1 519 ? -18.979 9.810 19.780 1.00 95.75 519 PRO A CA 1
ATOM 3631 C C . PRO A 1 519 ? -19.131 11.201 19.156 1.00 95.75 519 PRO A C 1
ATOM 3633 O O . PRO A 1 519 ? -18.966 12.213 19.844 1.00 95.75 519 PRO A O 1
ATOM 3636 N N . SER A 1 520 ? -19.446 11.263 17.864 1.00 97.31 520 SER A N 1
ATOM 3637 C CA . SER A 1 520 ? -19.649 12.495 17.103 1.00 97.31 520 SER A CA 1
ATOM 3638 C C . SER A 1 520 ? -20.569 12.248 15.903 1.00 97.31 520 SER A C 1
ATOM 3640 O O . SER A 1 520 ? -20.905 11.110 15.588 1.00 97.31 520 SER A O 1
ATOM 3642 N N . GLU A 1 521 ? -20.928 13.316 15.195 1.00 96.81 521 GLU A N 1
ATOM 3643 C CA . GLU A 1 521 ? -21.718 13.291 13.950 1.00 96.81 521 GLU A CA 1
ATOM 3644 C C . GLU A 1 521 ? -21.053 12.544 12.778 1.00 96.81 521 GLU A C 1
ATOM 3646 O O . GLU A 1 521 ? -21.676 12.331 11.742 1.00 96.81 521 GLU A O 1
ATOM 3651 N N . ARG A 1 522 ? -19.784 12.144 12.925 1.00 98.06 522 ARG A N 1
ATOM 3652 C CA . ARG A 1 522 ? -19.043 11.375 11.912 1.00 98.06 522 ARG A CA 1
ATOM 3653 C C . ARG A 1 522 ? -19.358 9.883 11.938 1.00 98.06 522 ARG A C 1
ATOM 3655 O O . ARG A 1 522 ? -18.923 9.157 11.047 1.00 98.06 522 ARG A O 1
ATOM 3662 N N . PHE A 1 523 ? -20.077 9.432 12.959 1.00 98.44 523 PHE A N 1
ATOM 3663 C CA . PHE A 1 523 ? -20.492 8.049 13.116 1.00 98.44 523 PHE A CA 1
ATOM 3664 C C . PHE A 1 523 ? -21.960 7.891 12.728 1.00 98.44 523 PHE A C 1
ATOM 3666 O O . PHE A 1 523 ? -22.773 8.790 12.945 1.00 98.44 523 PHE A O 1
ATOM 3673 N N . ASP A 1 524 ? -22.298 6.744 12.151 1.00 97.25 524 ASP A N 1
ATOM 3674 C CA . ASP A 1 524 ? -23.677 6.362 11.903 1.00 97.25 524 ASP A CA 1
ATOM 3675 C C . ASP A 1 524 ? -24.411 6.006 13.208 1.00 97.25 524 ASP A C 1
ATOM 3677 O O . ASP A 1 524 ? -23.833 5.900 14.292 1.00 97.25 524 ASP A O 1
ATOM 3681 N N . SER A 1 525 ? -25.729 5.851 13.102 1.00 94.69 525 SER A N 1
ATOM 3682 C CA . SER A 1 525 ? -26.553 5.297 14.169 1.00 94.69 525 SER A CA 1
ATOM 3683 C C . SER A 1 525 ? -27.440 4.221 13.568 1.00 94.69 525 SER A C 1
ATOM 3685 O O . SER A 1 525 ? -28.362 4.497 12.798 1.00 94.69 525 SER A O 1
ATOM 3687 N N . VAL A 1 526 ? -27.109 2.970 13.877 1.00 94.94 526 VAL A N 1
ATOM 3688 C CA . VAL A 1 526 ? -27.797 1.785 13.371 1.00 94.94 526 VAL A CA 1
ATOM 3689 C C . VAL A 1 526 ? -28.249 0.954 14.564 1.00 94.94 526 VAL A C 1
ATOM 3691 O O . VAL A 1 526 ? -27.484 0.702 15.493 1.00 94.94 526 VAL A O 1
ATOM 3694 N N . ARG A 1 527 ? -29.517 0.525 14.553 1.00 88.88 527 ARG A N 1
ATOM 3695 C CA . ARG A 1 527 ? -30.120 -0.231 15.658 1.00 88.88 527 ARG A CA 1
ATOM 3696 C C . ARG A 1 527 ? -29.273 -1.461 16.003 1.00 88.88 527 ARG A C 1
ATOM 3698 O O . ARG A 1 527 ? -29.042 -2.306 15.138 1.00 88.88 527 ARG A O 1
ATOM 3705 N N . LEU A 1 528 ? -28.905 -1.576 17.285 1.00 93.94 528 LEU A N 1
ATOM 3706 C CA . LEU A 1 528 ? -28.118 -2.686 17.844 1.00 93.94 528 LEU A CA 1
ATOM 3707 C C . LEU A 1 528 ? -26.819 -2.952 17.070 1.00 93.94 528 LEU A C 1
ATOM 3709 O O . LEU A 1 528 ? -26.436 -4.099 16.842 1.00 93.94 528 LEU A O 1
ATOM 3713 N N . CYS A 1 529 ? -26.160 -1.888 16.627 1.00 97.31 529 CYS A N 1
ATOM 3714 C CA . CYS A 1 529 ? -24.823 -1.952 16.064 1.00 97.31 529 CYS A CA 1
ATOM 3715 C C . CYS A 1 529 ? -23.936 -0.911 16.740 1.00 97.31 529 CYS A C 1
ATOM 3717 O O . CYS A 1 529 ? -24.393 0.197 17.025 1.00 97.31 529 CYS A O 1
ATOM 3719 N N . TYR A 1 530 ? -22.663 -1.243 16.944 1.00 98.38 530 TYR A N 1
ATOM 3720 C CA . TYR A 1 530 ? -21.677 -0.234 17.311 1.00 98.38 530 TYR A CA 1
ATOM 3721 C C . TYR A 1 530 ? -21.616 0.862 16.231 1.00 98.38 530 TYR A C 1
ATOM 3723 O O . TYR A 1 530 ? -21.615 0.521 15.043 1.00 98.38 530 TYR A O 1
ATOM 3731 N N . PRO A 1 531 ? -21.549 2.153 16.612 1.00 98.06 531 PRO A N 1
ATOM 3732 C CA . PRO A 1 531 ? -21.486 3.259 15.659 1.00 98.06 531 PRO A CA 1
ATOM 3733 C C . PRO A 1 531 ? -20.249 3.159 14.763 1.00 98.06 531 PRO A C 1
ATOM 3735 O O . PRO A 1 531 ? -19.124 3.158 15.258 1.00 98.06 531 PRO A O 1
ATOM 3738 N N . LEU A 1 532 ? -20.415 3.110 13.446 1.00 98.50 532 LEU A N 1
ATOM 3739 C CA . LEU A 1 532 ? -19.297 3.074 12.498 1.00 98.50 532 LEU A CA 1
ATOM 3740 C C . LEU A 1 532 ? -19.095 4.440 11.850 1.00 98.50 532 LEU A C 1
ATOM 3742 O O . LEU A 1 532 ? -20.042 5.197 11.671 1.00 98.50 532 LEU A O 1
ATOM 3746 N N . LEU A 1 533 ? -17.859 4.756 11.466 1.00 98.44 533 LEU A N 1
ATOM 3747 C CA . LEU A 1 533 ? -17.585 5.958 10.675 1.00 98.44 533 LEU A CA 1
ATOM 3748 C C . LEU A 1 533 ? -18.348 5.919 9.344 1.00 98.44 533 LEU A C 1
ATOM 3750 O O . LEU A 1 533 ? -18.436 4.874 8.703 1.00 98.44 533 LEU A O 1
ATOM 3754 N N . THR A 1 534 ? -18.881 7.063 8.923 1.00 95.75 534 THR A N 1
ATOM 3755 C CA . THR A 1 534 ? -19.520 7.207 7.603 1.00 95.75 534 THR A CA 1
ATOM 3756 C C . THR A 1 534 ? -18.506 7.460 6.488 1.00 95.75 534 THR A C 1
ATOM 3758 O O . THR A 1 534 ? -18.778 7.142 5.331 1.00 95.75 534 THR A O 1
ATOM 3761 N N . ASP A 1 535 ? -17.333 7.983 6.852 1.00 96.62 535 ASP A N 1
ATOM 3762 C CA . ASP A 1 535 ? -16.182 8.200 5.983 1.00 96.62 535 ASP A CA 1
ATOM 3763 C C . ASP A 1 535 ? -14.890 7.806 6.735 1.00 96.62 535 ASP A C 1
ATOM 3765 O O . ASP A 1 535 ? -14.631 8.348 7.819 1.00 96.62 535 ASP A O 1
ATOM 3769 N N . PRO A 1 536 ? -14.093 6.846 6.228 1.00 95.00 536 PRO A N 1
ATOM 3770 C CA . PRO A 1 536 ? -14.293 6.110 4.983 1.00 95.00 536 PRO A CA 1
ATOM 3771 C C . PRO A 1 536 ? -15.469 5.137 5.114 1.00 95.00 536 PRO A C 1
ATOM 3773 O O . PRO A 1 536 ? -15.849 4.746 6.220 1.00 95.00 536 PRO A O 1
ATOM 3776 N N . ALA A 1 537 ? -16.027 4.716 3.978 1.00 93.69 537 ALA A N 1
ATOM 3777 C CA . ALA A 1 537 ? -17.058 3.684 3.966 1.00 93.69 537 ALA A CA 1
ATOM 3778 C C . ALA A 1 537 ? -16.562 2.424 4.714 1.00 93.69 537 ALA A C 1
ATOM 3780 O O . ALA A 1 537 ? -15.472 1.931 4.400 1.00 93.69 537 ALA A O 1
ATOM 3781 N N . PRO A 1 538 ? -17.327 1.881 5.681 1.00 96.06 538 PRO A N 1
ATOM 3782 C CA . PRO A 1 538 ? -16.879 0.735 6.458 1.00 96.06 538 PRO A CA 1
ATOM 3783 C C . PRO A 1 538 ? -16.641 -0.512 5.604 1.00 96.06 538 PRO A C 1
ATOM 3785 O O . PRO A 1 538 ? -17.473 -0.895 4.780 1.00 96.06 538 PRO A O 1
ATOM 3788 N N . LEU A 1 539 ? -15.520 -1.179 5.864 1.00 97.25 539 LEU A N 1
ATOM 3789 C CA . LEU A 1 539 ? -15.186 -2.477 5.280 1.00 97.25 539 LEU A CA 1
ATOM 3790 C C . LEU A 1 539 ? -16.178 -3.565 5.733 1.00 97.25 539 LEU A C 1
ATOM 3792 O O . LEU A 1 539 ? -16.703 -3.468 6.848 1.00 97.25 539 LEU A O 1
ATOM 3796 N N . PRO A 1 540 ? -16.388 -4.633 4.939 1.00 97.44 540 PRO A N 1
ATOM 3797 C CA . PRO A 1 540 ? -17.216 -5.778 5.327 1.00 97.44 540 PRO A CA 1
ATOM 3798 C C . PRO A 1 540 ? -16.894 -6.339 6.720 1.00 97.44 540 PRO A C 1
ATOM 3800 O O . PRO A 1 540 ? -17.800 -6.645 7.493 1.00 97.44 540 PRO A O 1
ATOM 3803 N N . GLU A 1 541 ? -15.616 -6.405 7.089 1.00 97.56 541 GLU A N 1
ATOM 3804 C CA . GLU A 1 541 ? -15.158 -6.850 8.406 1.00 97.56 541 GLU A CA 1
ATOM 3805 C C . GLU A 1 541 ? -15.667 -5.936 9.528 1.00 97.56 541 GLU A C 1
ATOM 3807 O O . GLU A 1 541 ? -16.076 -6.424 10.580 1.00 97.56 541 GLU A O 1
ATOM 3812 N N . ALA A 1 542 ? -15.723 -4.621 9.293 1.00 97.88 542 ALA A N 1
ATOM 3813 C CA . ALA A 1 542 ? -16.279 -3.666 10.247 1.00 97.88 542 ALA A CA 1
ATOM 3814 C C . ALA A 1 542 ? -17.799 -3.790 10.373 1.00 97.88 542 ALA A C 1
ATOM 3816 O O . ALA A 1 542 ? -18.316 -3.725 11.487 1.00 97.88 542 ALA A O 1
ATOM 3817 N N . LEU A 1 543 ? -18.504 -4.059 9.266 1.00 97.75 543 LEU A N 1
ATOM 3818 C CA . LEU A 1 543 ? -19.946 -4.337 9.292 1.00 97.75 543 LEU A CA 1
ATOM 3819 C C . LEU A 1 543 ? -20.269 -5.548 10.160 1.00 97.75 543 LEU A C 1
ATOM 3821 O O . LEU A 1 543 ? -21.226 -5.534 10.925 1.00 97.75 543 LEU A O 1
ATOM 3825 N N . MET A 1 544 ? -19.462 -6.600 10.033 1.00 97.12 544 MET A N 1
ATOM 3826 C CA . MET A 1 544 ? -19.628 -7.827 10.804 1.00 97.12 544 MET A CA 1
ATOM 3827 C C . MET A 1 544 ? -19.246 -7.631 12.272 1.00 97.12 544 MET A C 1
ATOM 3829 O O . MET A 1 544 ? -19.938 -8.134 13.163 1.00 97.12 544 MET A O 1
ATOM 3833 N N . ALA A 1 545 ? -18.166 -6.895 12.539 1.00 97.25 545 ALA A N 1
ATOM 3834 C CA . ALA A 1 545 ? -17.697 -6.608 13.889 1.00 97.25 545 ALA A CA 1
ATOM 3835 C C . ALA A 1 545 ? -18.660 -5.690 14.665 1.00 97.25 545 ALA A C 1
ATOM 3837 O O . ALA A 1 545 ? -18.775 -5.827 15.882 1.00 97.25 545 ALA A O 1
ATOM 3838 N N . SER A 1 546 ? -19.420 -4.829 13.978 1.00 97.75 546 SER A N 1
ATOM 3839 C CA . SER A 1 546 ? -20.355 -3.898 14.621 1.00 97.75 546 SER A CA 1
ATOM 3840 C C . SER A 1 546 ? -21.626 -4.544 15.165 1.00 97.75 546 SER A C 1
ATOM 3842 O O . SER A 1 546 ? -22.334 -3.901 15.926 1.00 97.75 546 SER A O 1
ATOM 3844 N N . LEU A 1 547 ? -21.977 -5.759 14.736 1.00 97.69 547 LEU A N 1
ATOM 3845 C CA . LEU A 1 547 ? -23.255 -6.387 15.083 1.00 97.69 547 LEU A CA 1
ATOM 3846 C C . LEU A 1 547 ? -23.328 -6.727 16.576 1.00 97.69 547 LEU A C 1
ATOM 3848 O O . LEU A 1 547 ? -22.480 -7.461 17.088 1.00 97.69 547 LEU A O 1
ATOM 3852 N N . CYS A 1 548 ? -24.392 -6.267 17.233 1.00 96.31 548 CYS A N 1
ATOM 3853 C CA . CYS A 1 548 ? -24.700 -6.578 18.625 1.00 96.31 548 CYS A CA 1
ATOM 3854 C C . CYS A 1 548 ? -26.015 -7.359 18.733 1.00 96.31 548 CYS A C 1
ATOM 3856 O O . CYS A 1 548 ? -26.798 -7.449 17.780 1.00 96.31 548 CYS A O 1
ATOM 3858 N N . VAL A 1 549 ? -26.262 -7.918 19.917 1.00 95.06 549 VAL A N 1
ATOM 3859 C CA . VAL A 1 549 ? -27.516 -8.598 20.258 1.00 95.06 549 VAL A CA 1
ATOM 3860 C C . VAL A 1 549 ? -28.053 -8.080 21.587 1.00 95.06 549 VAL A C 1
ATOM 3862 O O . VAL A 1 549 ? -27.277 -7.686 22.455 1.00 95.06 549 VAL A O 1
ATOM 3865 N N . SER A 1 550 ? -29.372 -8.076 21.750 1.00 93.31 550 SER A N 1
ATOM 3866 C CA . SER A 1 550 ? -30.029 -7.774 23.025 1.00 93.31 550 SER A CA 1
ATOM 3867 C C . SER A 1 550 ? -31.196 -8.723 23.277 1.00 93.31 550 SER A C 1
ATOM 3869 O O . SER A 1 550 ? -31.591 -9.493 22.398 1.00 93.31 550 SER A O 1
ATOM 3871 N N . TYR A 1 551 ? -31.753 -8.662 24.483 1.00 91.88 551 TYR A N 1
ATOM 3872 C CA . TYR A 1 551 ? -32.776 -9.589 24.957 1.00 91.88 551 TYR A CA 1
ATOM 3873 C C . TYR A 1 551 ? -34.045 -8.840 25.370 1.00 91.88 551 TYR A C 1
ATOM 3875 O O . TYR A 1 551 ? -33.979 -7.676 25.763 1.00 91.88 551 TYR A O 1
ATOM 3883 N N . ASP A 1 552 ? -35.191 -9.504 25.230 1.00 89.25 552 ASP A N 1
ATOM 3884 C CA . ASP A 1 552 ? -36.525 -8.962 25.529 1.00 89.25 552 ASP A CA 1
ATOM 3885 C C . ASP A 1 552 ? -36.848 -8.939 27.023 1.00 89.25 552 ASP A C 1
ATOM 3887 O O . ASP A 1 552 ? -37.379 -7.956 27.536 1.00 89.25 552 ASP A O 1
ATOM 3891 N N . LEU A 1 553 ? -36.497 -10.010 27.739 1.00 88.19 553 LEU A N 1
ATOM 3892 C CA . LEU A 1 553 ? -36.859 -10.164 29.143 1.00 88.19 553 LEU A CA 1
ATOM 3893 C C . LEU A 1 553 ? -35.722 -9.736 30.084 1.00 88.19 553 LEU A C 1
ATOM 3895 O O . LEU A 1 553 ? -34.555 -10.043 29.826 1.00 88.19 553 LEU A O 1
ATOM 3899 N N . PRO A 1 554 ? -36.037 -9.082 31.218 1.00 86.38 554 PRO A N 1
ATOM 3900 C CA . PRO A 1 554 ? -35.050 -8.810 32.256 1.00 86.38 554 PRO A CA 1
ATOM 3901 C C . PRO A 1 554 ? -34.379 -10.100 32.750 1.00 86.38 554 PRO A C 1
ATOM 3903 O O . PRO A 1 554 ? -35.056 -11.068 33.092 1.00 86.38 554 PRO A O 1
ATOM 3906 N N . GLY A 1 555 ? -33.046 -10.105 32.816 1.00 85.38 555 GLY A N 1
ATOM 3907 C CA . GLY A 1 555 ? -32.255 -11.264 33.248 1.00 85.38 555 GLY A CA 1
ATOM 3908 C C . GLY A 1 555 ? -31.929 -12.277 32.143 1.00 85.38 555 GLY A C 1
ATOM 3909 O O . GLY A 1 555 ? -31.121 -13.183 32.383 1.00 85.38 555 GLY A O 1
ATOM 3910 N N . ASP A 1 556 ? -32.485 -12.116 30.937 1.00 91.44 556 ASP A N 1
ATOM 3911 C CA . ASP A 1 556 ? -32.052 -12.901 29.783 1.00 91.44 556 ASP A CA 1
ATOM 3912 C C . ASP A 1 556 ? -30.634 -12.507 29.347 1.00 91.44 556 ASP A C 1
ATOM 3914 O O . ASP A 1 556 ? -30.224 -11.347 29.397 1.00 91.44 556 ASP A O 1
ATOM 3918 N N . ASN A 1 557 ? -29.868 -13.509 28.924 1.00 92.50 557 ASN A N 1
ATOM 3919 C CA . ASN A 1 557 ? -28.515 -13.364 28.396 1.00 92.50 557 ASN A CA 1
ATOM 3920 C C . ASN A 1 557 ? -28.169 -14.561 27.495 1.00 92.50 557 ASN A C 1
ATOM 3922 O O . ASN A 1 557 ? -28.955 -15.496 27.352 1.00 92.50 557 ASN A O 1
ATOM 3926 N N . ALA A 1 558 ? -26.964 -14.587 26.924 1.00 92.31 558 ALA A N 1
ATOM 3927 C CA . ALA A 1 558 ? -26.554 -15.645 25.997 1.00 92.31 558 ALA A CA 1
ATOM 3928 C C . ALA A 1 558 ? -26.664 -17.069 26.585 1.00 92.31 558 ALA A C 1
ATOM 3930 O O . ALA A 1 558 ? -26.905 -18.026 25.854 1.00 92.31 558 ALA A O 1
ATOM 3931 N N . SER A 1 559 ? -26.537 -17.240 27.903 1.00 94.94 559 SER A N 1
ATOM 3932 C CA . SER A 1 559 ? -26.651 -18.543 28.583 1.00 94.94 559 SER A CA 1
ATOM 3933 C C . SER A 1 559 ? -28.053 -18.853 29.140 1.00 94.94 559 SER A C 1
ATOM 3935 O O . SER A 1 559 ? -28.300 -19.954 29.651 1.00 94.94 559 SER A O 1
ATOM 3937 N N . ASN A 1 560 ? -28.975 -17.896 29.037 1.00 93.81 560 ASN A N 1
ATOM 3938 C CA . ASN A 1 560 ? -30.327 -17.970 29.571 1.00 93.81 560 ASN A CA 1
ATOM 3939 C C . ASN A 1 560 ? -31.279 -17.130 28.708 1.00 93.81 560 ASN A C 1
ATOM 3941 O O . ASN A 1 560 ? -31.495 -15.961 29.002 1.00 93.81 560 ASN A O 1
ATOM 3945 N N . VAL A 1 561 ? -31.825 -17.714 27.641 1.00 94.44 561 VAL A N 1
ATOM 3946 C CA . VAL A 1 561 ? -32.828 -17.060 26.785 1.00 94.44 561 VAL A CA 1
ATOM 3947 C C . VAL A 1 561 ? -34.207 -17.652 27.055 1.00 94.44 561 VAL A C 1
ATOM 3949 O O . VAL A 1 561 ? -34.397 -18.866 26.933 1.00 94.44 561 VAL A O 1
ATOM 3952 N N . ASN A 1 562 ? -35.159 -16.790 27.400 1.00 90.56 562 ASN A N 1
ATOM 3953 C CA . ASN A 1 562 ? -36.557 -17.123 27.674 1.00 90.56 562 ASN A CA 1
ATOM 3954 C C . ASN A 1 562 ? -37.518 -16.326 26.769 1.00 90.56 562 ASN A C 1
ATOM 3956 O O . ASN A 1 562 ? -38.617 -16.793 26.470 1.00 90.56 562 ASN A O 1
ATOM 3960 N N . GLY A 1 563 ? -37.097 -15.142 26.308 1.00 90.25 563 GLY A N 1
ATOM 3961 C CA . GLY A 1 563 ? -37.844 -14.255 25.417 1.00 90.25 563 GLY A CA 1
ATOM 3962 C C . GLY A 1 563 ? -37.216 -14.088 24.031 1.00 90.25 563 GLY A C 1
ATOM 3963 O O . GLY A 1 563 ? -36.349 -14.856 23.611 1.00 90.25 563 GLY A O 1
ATOM 3964 N N . ALA A 1 564 ? -37.680 -13.079 23.288 1.00 92.81 564 ALA A N 1
ATOM 3965 C CA . ALA A 1 564 ? -37.125 -12.765 21.974 1.00 92.81 564 ALA A CA 1
ATOM 3966 C C . ALA A 1 564 ? -35.665 -12.283 22.067 1.00 92.81 564 ALA A C 1
ATOM 3968 O O . ALA A 1 564 ? -35.264 -11.607 23.015 1.00 92.81 564 ALA A O 1
ATOM 3969 N N . VAL A 1 565 ? -34.885 -12.608 21.036 1.00 94.88 565 VAL A N 1
ATOM 3970 C CA . VAL A 1 565 ? -33.535 -12.086 20.817 1.00 94.88 565 VAL A CA 1
ATOM 3971 C C . VAL A 1 565 ? -33.597 -11.052 19.705 1.00 94.88 565 VAL A C 1
ATOM 3973 O O . VAL A 1 565 ? -34.122 -11.305 18.614 1.00 94.88 565 VAL A O 1
ATOM 3976 N N . PHE A 1 566 ? -33.038 -9.882 19.982 1.00 94.94 566 PHE A N 1
ATOM 3977 C CA . PHE A 1 566 ? -32.888 -8.808 19.019 1.00 94.94 566 PHE A CA 1
ATOM 3978 C C . PHE A 1 566 ? -31.472 -8.797 18.467 1.00 94.94 566 PHE A C 1
ATOM 3980 O O . PHE A 1 566 ? -30.511 -8.984 19.211 1.00 94.94 566 PHE A O 1
ATOM 3987 N N . VAL A 1 567 ? -31.337 -8.545 17.170 1.00 95.81 567 VAL A N 1
ATOM 3988 C CA . VAL A 1 567 ? -30.038 -8.504 16.493 1.00 95.81 567 VAL A CA 1
ATOM 3989 C C . VAL A 1 567 ? -29.847 -7.197 15.733 1.00 95.81 567 VAL A C 1
ATOM 3991 O O . VAL A 1 567 ? -30.816 -6.588 15.272 1.00 95.81 567 VAL A O 1
ATOM 3994 N N . GLY A 1 568 ? -28.589 -6.781 15.584 1.00 95.31 568 GLY A N 1
ATOM 3995 C CA . GLY A 1 568 ? -28.196 -5.646 14.753 1.00 95.31 568 GLY A CA 1
ATOM 3996 C C . GLY A 1 568 ? -28.654 -5.789 13.303 1.00 95.31 568 GLY A C 1
ATOM 3997 O O . GLY A 1 568 ? -28.436 -6.823 12.669 1.00 95.31 568 GLY A O 1
ATOM 3998 N N . VAL A 1 569 ? -29.282 -4.742 12.760 1.00 91.69 569 VAL A N 1
ATOM 3999 C CA . VAL A 1 569 ? -29.795 -4.733 11.379 1.00 91.69 569 VAL A CA 1
ATOM 4000 C C . VAL A 1 569 ? -29.044 -3.690 10.571 1.00 91.69 569 VAL A C 1
ATOM 4002 O O . VAL A 1 569 ? -29.337 -2.500 10.666 1.00 91.69 569 VAL A O 1
ATOM 4005 N N . ARG A 1 570 ? -28.096 -4.142 9.746 1.00 93.62 570 ARG A N 1
ATOM 4006 C CA . ARG A 1 570 ? -27.271 -3.268 8.908 1.00 93.62 570 ARG A CA 1
ATOM 4007 C C . ARG A 1 570 ? -27.466 -3.581 7.418 1.00 93.62 570 ARG A C 1
ATOM 4009 O O . ARG A 1 570 ? -27.576 -4.758 7.066 1.00 93.62 570 ARG A O 1
ATOM 4016 N N . PRO A 1 571 ? -27.498 -2.572 6.525 1.00 92.12 571 PRO A N 1
ATOM 4017 C CA . PRO A 1 571 ? -27.550 -2.816 5.086 1.00 92.12 571 PRO A CA 1
ATOM 4018 C C . PRO A 1 571 ? -26.405 -3.727 4.627 1.00 92.12 571 PRO A C 1
ATOM 4020 O O . PRO A 1 571 ? -25.257 -3.524 5.017 1.00 92.12 571 PRO A O 1
ATOM 4023 N N . GLY A 1 572 ? -26.728 -4.723 3.798 1.00 91.94 572 GLY A N 1
ATOM 4024 C CA . GLY A 1 572 ? -25.758 -5.700 3.292 1.00 91.94 572 GLY A CA 1
ATOM 4025 C C . GLY A 1 572 ? -25.534 -6.925 4.186 1.00 91.94 572 GLY A C 1
ATOM 4026 O O . GLY A 1 572 ? -24.802 -7.817 3.770 1.00 91.94 572 GLY A O 1
ATOM 4027 N N . ILE A 1 573 ? -26.174 -7.001 5.360 1.00 96.25 573 ILE A N 1
ATOM 4028 C CA . ILE A 1 573 ? -26.097 -8.156 6.263 1.00 96.25 573 ILE A CA 1
ATOM 4029 C C . ILE A 1 573 ? -27.402 -8.955 6.232 1.00 96.25 573 ILE A C 1
ATOM 4031 O O . ILE A 1 573 ? -28.480 -8.402 6.452 1.00 96.25 573 ILE A O 1
ATOM 4035 N N . ASP A 1 574 ? -27.288 -10.264 6.013 1.00 95.25 574 ASP A N 1
ATOM 4036 C CA . ASP A 1 574 ? -28.391 -11.223 6.080 1.00 95.25 574 ASP A CA 1
ATOM 4037 C C . ASP A 1 574 ? -28.248 -12.131 7.303 1.00 95.25 574 ASP A C 1
ATOM 4039 O O . ASP A 1 574 ? -27.146 -12.571 7.635 1.00 95.25 574 ASP A O 1
ATOM 4043 N N . TRP A 1 575 ? -29.366 -12.432 7.963 1.00 96.25 575 TRP A N 1
ATOM 4044 C CA . TRP A 1 575 ? -29.400 -13.239 9.182 1.00 96.25 575 TRP A CA 1
ATOM 4045 C C . TRP A 1 575 ? -30.117 -14.571 8.971 1.00 96.25 575 TRP A C 1
ATOM 4047 O O . TRP A 1 575 ? -31.240 -14.624 8.465 1.00 96.25 575 TRP A O 1
ATOM 4057 N N . HIS A 1 576 ? -29.495 -15.641 9.457 1.00 94.44 576 HIS A N 1
ATOM 4058 C CA . HIS A 1 576 ? -30.016 -17.001 9.426 1.00 94.44 576 HIS A CA 1
ATOM 4059 C C . HIS A 1 576 ? -30.080 -17.579 10.837 1.00 94.44 576 HIS A C 1
ATOM 4061 O O . HIS A 1 576 ? -29.115 -17.525 11.595 1.00 94.44 576 HIS A O 1
ATOM 4067 N N . ALA A 1 577 ? -31.226 -18.149 11.185 1.00 95.12 577 ALA A N 1
ATOM 4068 C CA . ALA A 1 577 ? -31.431 -18.851 12.441 1.00 95.12 577 ALA A CA 1
ATOM 4069 C C . ALA A 1 577 ? -31.295 -20.362 12.239 1.00 95.12 577 ALA A C 1
ATOM 4071 O O . ALA A 1 577 ? -31.684 -20.890 11.195 1.00 95.12 577 ALA A O 1
ATOM 4072 N N . ASN A 1 578 ? -30.793 -21.071 13.252 1.00 94.19 578 ASN A N 1
ATOM 4073 C CA . ASN A 1 578 ? -31.016 -22.514 13.327 1.00 94.19 578 ASN A CA 1
ATOM 4074 C C . ASN A 1 578 ? -32.445 -22.820 13.815 1.00 94.19 578 ASN A C 1
ATOM 4076 O O . ASN A 1 578 ? -33.226 -21.924 14.125 1.00 94.19 578 ASN A O 1
ATOM 4080 N N . ARG A 1 579 ? -32.773 -24.111 13.948 1.00 91.56 579 ARG A N 1
ATOM 4081 C CA . ARG A 1 579 ? -34.109 -24.572 14.363 1.00 91.56 579 ARG A CA 1
ATOM 4082 C C . ARG A 1 579 ? -34.622 -23.986 15.687 1.00 91.56 579 ARG A C 1
ATOM 4084 O O . ARG A 1 579 ? -35.825 -23.981 15.901 1.00 91.56 579 ARG A O 1
ATOM 4091 N N . CYS A 1 580 ? -33.749 -23.541 16.594 1.00 91.19 580 CYS A N 1
ATOM 4092 C CA . CYS A 1 580 ? -34.170 -23.040 17.904 1.00 91.19 580 CYS A CA 1
ATOM 4093 C C . CYS A 1 580 ? -34.793 -21.645 17.842 1.00 91.19 580 CYS A C 1
ATOM 4095 O O . CYS A 1 580 ? -35.411 -21.244 18.824 1.00 91.19 580 CYS A O 1
ATOM 4097 N N . PHE A 1 581 ? -34.661 -20.924 16.725 1.00 93.50 581 PHE A N 1
ATOM 4098 C CA . PHE A 1 581 ? -35.213 -19.585 16.559 1.00 93.50 581 PHE A CA 1
ATOM 4099 C C . PHE A 1 581 ? -36.051 -19.470 15.285 1.00 93.50 581 PHE A C 1
ATOM 4101 O O . PHE A 1 581 ? -35.683 -19.964 14.223 1.00 93.50 581 PHE A O 1
ATOM 4108 N N . GLY A 1 582 ? -37.170 -18.760 15.392 1.00 90.06 582 GLY A N 1
ATOM 4109 C CA . GLY A 1 582 ? -38.019 -18.364 14.277 1.00 90.06 582 GLY A CA 1
ATOM 4110 C C . GLY A 1 582 ? -37.845 -16.884 13.967 1.00 90.06 582 GLY A C 1
ATOM 4111 O O . GLY A 1 582 ? -37.806 -16.053 14.877 1.00 90.06 582 GLY A O 1
ATOM 4112 N N . PHE A 1 583 ? -37.767 -16.548 12.681 1.00 90.69 583 PHE A N 1
ATOM 4113 C CA . PHE A 1 583 ? -37.847 -15.161 12.233 1.00 90.69 583 PHE A CA 1
ATOM 4114 C C . PHE A 1 583 ? -39.251 -14.608 12.512 1.00 90.69 583 PHE A C 1
ATOM 4116 O O . PHE A 1 583 ? -40.241 -15.216 12.107 1.00 90.69 583 PHE A O 1
ATOM 4123 N N . TYR A 1 584 ? -39.335 -13.459 13.185 1.00 89.06 584 TYR A N 1
ATOM 4124 C CA . TYR A 1 584 ? -40.604 -12.771 13.439 1.00 89.06 584 TYR A CA 1
ATOM 4125 C C . TYR A 1 584 ? -40.728 -11.500 12.594 1.00 89.06 584 TYR A C 1
ATOM 4127 O O . TYR A 1 584 ? -41.704 -11.306 11.875 1.00 89.06 584 TYR A O 1
ATOM 4135 N N . SER A 1 585 ? -39.718 -10.638 12.661 1.00 89.00 585 SER A N 1
ATOM 4136 C CA . SER A 1 585 ? -39.606 -9.419 11.862 1.00 89.00 585 SER A CA 1
ATOM 4137 C C . SER A 1 585 ? -38.128 -9.013 11.760 1.00 89.00 585 SER A C 1
ATOM 4139 O O . SER A 1 585 ? -37.292 -9.604 12.451 1.00 89.00 585 SER A O 1
ATOM 4141 N N . PRO A 1 586 ? -37.752 -8.042 10.904 1.00 87.06 586 PRO A N 1
ATOM 4142 C CA . PRO A 1 586 ? -36.355 -7.642 10.755 1.00 87.06 586 PRO A CA 1
ATOM 4143 C C . PRO A 1 586 ? -35.688 -7.308 12.098 1.00 87.06 586 PRO A C 1
ATOM 4145 O O . PRO A 1 586 ? -36.100 -6.392 12.814 1.00 87.06 586 PRO A O 1
ATOM 4148 N N . GLY A 1 587 ? -34.650 -8.077 12.436 1.00 89.62 587 GLY A N 1
ATOM 4149 C CA . GLY A 1 587 ? -33.900 -7.933 13.683 1.00 89.62 587 GLY A CA 1
ATOM 4150 C C . GLY A 1 587 ? -34.535 -8.578 14.917 1.00 89.62 587 GLY A C 1
ATOM 4151 O O . GLY A 1 587 ? -34.033 -8.339 16.010 1.00 89.62 587 GLY A O 1
ATOM 4152 N N . ILE A 1 588 ? -35.623 -9.350 14.784 1.00 93.88 588 ILE A N 1
ATOM 4153 C CA . ILE A 1 588 ? -36.332 -9.989 15.905 1.00 93.88 588 ILE A CA 1
ATOM 4154 C C . ILE A 1 588 ? -36.488 -11.492 15.653 1.00 93.88 588 ILE A C 1
ATOM 4156 O O . ILE A 1 588 ? -37.175 -11.911 14.715 1.00 93.88 588 ILE A O 1
ATOM 4160 N N . TYR A 1 589 ? -35.906 -12.295 16.544 1.00 94.25 589 TYR A N 1
ATOM 4161 C CA . TYR A 1 589 ? -35.959 -13.753 16.511 1.00 94.25 589 TYR A CA 1
ATOM 4162 C C . TYR A 1 589 ? -36.574 -14.296 17.798 1.00 94.25 589 TYR A C 1
ATOM 4164 O O . TYR A 1 589 ? -36.124 -13.976 18.896 1.00 94.25 589 TYR A O 1
ATOM 4172 N N . LYS A 1 590 ? -37.611 -15.127 17.674 1.00 93.88 590 LYS A N 1
ATOM 4173 C CA . LYS A 1 590 ? -38.299 -15.728 18.825 1.00 93.88 590 LYS A CA 1
ATOM 4174 C C . LYS A 1 590 ? -37.844 -17.172 19.027 1.00 93.88 590 LYS A C 1
ATOM 4176 O O . LYS A 1 590 ? -37.718 -17.887 18.030 1.00 93.88 590 LYS A O 1
ATOM 4181 N N . PRO A 1 591 ? -37.606 -17.623 20.267 1.00 92.56 591 PRO A N 1
ATOM 4182 C CA . PRO A 1 591 ? -37.275 -19.016 20.512 1.00 92.56 591 PRO A CA 1
ATOM 4183 C C . PRO A 1 591 ? -38.437 -19.949 20.128 1.00 92.56 591 PRO A C 1
ATOM 4185 O O . PRO A 1 591 ? -39.597 -19.638 20.389 1.00 92.56 591 PRO A O 1
ATOM 4188 N N . LEU A 1 592 ? -38.122 -21.086 19.506 1.00 90.38 592 LEU A N 1
ATOM 4189 C CA . LEU A 1 592 ? -39.073 -22.133 19.093 1.00 90.38 592 LEU A CA 1
ATOM 4190 C C . LEU A 1 592 ? -38.810 -23.476 19.777 1.00 90.38 592 LEU A C 1
ATOM 4192 O O . LEU A 1 592 ? -39.715 -24.294 19.910 1.00 90.38 592 LEU A O 1
ATOM 4196 N N . HIS A 1 593 ? -37.565 -23.724 20.186 1.00 88.44 593 HIS A N 1
ATOM 4197 C CA . HIS A 1 593 ? -37.152 -24.955 20.851 1.00 88.44 593 HIS A CA 1
ATOM 4198 C C . HIS A 1 593 ? -36.089 -24.644 21.902 1.00 88.44 593 HIS A C 1
ATOM 4200 O O . HIS A 1 593 ? -35.207 -23.816 21.666 1.00 88.44 593 HIS A O 1
ATOM 4206 N N . THR A 1 594 ? -36.134 -25.348 23.033 1.00 91.69 594 THR A N 1
ATOM 4207 C CA . THR A 1 594 ? -35.082 -25.281 24.054 1.00 91.69 594 THR A CA 1
ATOM 4208 C C . THR A 1 594 ? -33.780 -25.924 23.566 1.00 91.69 594 THR A C 1
ATOM 4210 O O . THR A 1 594 ? -33.772 -26.760 22.658 1.00 91.69 594 THR A O 1
ATOM 4213 N N . GLY A 1 595 ? -32.661 -25.531 24.174 1.00 91.38 595 GLY A N 1
ATOM 4214 C CA . GLY A 1 595 ? -31.322 -26.018 23.838 1.00 91.38 595 GLY A CA 1
ATOM 4215 C C . GLY A 1 595 ? -30.437 -24.956 23.185 1.00 91.38 595 GLY A C 1
ATOM 4216 O O . GLY A 1 595 ? -30.655 -23.757 23.349 1.00 91.38 595 GLY A O 1
ATOM 4217 N N . LEU A 1 596 ? -29.396 -25.404 22.479 1.00 94.62 596 LEU A N 1
ATOM 4218 C CA . LEU A 1 596 ? -28.416 -24.519 21.848 1.00 94.62 596 LEU A CA 1
ATOM 4219 C C . LEU A 1 596 ? -28.972 -23.926 20.543 1.00 94.62 596 LEU A C 1
ATOM 4221 O O . LEU A 1 596 ? -29.045 -24.601 19.511 1.00 94.62 596 LEU A O 1
ATOM 4225 N N . GLY A 1 597 ? -29.344 -22.653 20.591 1.00 94.69 597 GLY A N 1
ATOM 4226 C CA . GLY A 1 597 ? -29.765 -21.874 19.435 1.00 94.69 597 GLY A CA 1
ATOM 4227 C C . GLY A 1 597 ? -28.633 -21.030 18.864 1.00 94.69 597 GLY A C 1
ATOM 4228 O O . GLY A 1 597 ? -27.745 -20.593 19.593 1.00 94.69 597 GLY A O 1
ATOM 4229 N N . THR A 1 598 ? -28.667 -20.779 17.557 1.00 97.06 598 THR A N 1
ATOM 4230 C CA . THR A 1 598 ? -27.675 -19.931 16.885 1.00 97.06 598 THR A CA 1
ATOM 4231 C C . THR A 1 598 ? -28.337 -18.965 15.918 1.00 97.06 598 THR A C 1
ATOM 4233 O O . THR A 1 598 ? -29.248 -19.350 15.180 1.00 97.06 598 THR A O 1
ATOM 4236 N N . LEU A 1 599 ? -27.828 -17.735 15.888 1.00 97.62 599 LEU A N 1
ATOM 4237 C CA . LEU A 1 599 ? -28.148 -16.723 14.884 1.00 97.62 599 LEU A CA 1
ATOM 4238 C C . LEU A 1 599 ? -26.856 -16.351 14.154 1.00 97.62 599 LEU A C 1
ATOM 4240 O O . LEU A 1 599 ? -25.887 -15.923 14.782 1.00 97.62 599 LEU A O 1
ATOM 4244 N N . THR A 1 600 ? -26.832 -16.530 12.840 1.00 97.31 600 THR A N 1
ATOM 4245 C CA . THR A 1 600 ? -25.657 -16.318 11.994 1.00 97.31 600 THR A CA 1
ATOM 4246 C C . THR A 1 600 ? -25.909 -15.170 11.033 1.00 97.31 600 THR A C 1
ATOM 4248 O O . THR A 1 600 ? -26.818 -15.232 10.209 1.00 97.31 600 THR A O 1
ATOM 4251 N N . ALA A 1 601 ? -25.088 -14.133 11.136 1.00 97.62 601 ALA A N 1
ATOM 4252 C CA . ALA A 1 601 ? -25.029 -13.035 10.188 1.00 97.62 601 ALA A CA 1
ATOM 4253 C C . ALA A 1 601 ? -24.065 -13.366 9.041 1.00 97.62 601 ALA A C 1
ATOM 4255 O O . ALA A 1 601 ? -23.016 -13.973 9.270 1.00 97.62 601 ALA A O 1
ATOM 4256 N N . SER A 1 602 ? -24.393 -12.911 7.835 1.00 97.44 602 SER A N 1
ATOM 4257 C CA . SER A 1 602 ? -23.624 -13.111 6.601 1.00 97.44 602 SER A CA 1
ATOM 4258 C C . SER A 1 602 ? -23.529 -11.786 5.851 1.00 97.44 602 SER A C 1
ATOM 4260 O O . SER A 1 602 ? -24.549 -11.125 5.658 1.00 97.44 602 SER A O 1
ATOM 4262 N N . CYS A 1 603 ? -22.336 -11.395 5.403 1.00 96.62 603 CYS A N 1
ATOM 4263 C CA . CYS A 1 603 ? -22.167 -10.177 4.608 1.00 96.62 603 CYS A CA 1
ATOM 4264 C C . CYS A 1 603 ? -22.298 -10.483 3.110 1.00 96.62 603 CYS A C 1
ATOM 4266 O O . CYS A 1 603 ? -21.501 -11.243 2.551 1.00 96.62 603 CYS A O 1
ATOM 4268 N N . ARG A 1 604 ? -23.277 -9.861 2.442 1.00 94.81 604 ARG A N 1
ATOM 4269 C CA . ARG A 1 604 ? -23.547 -10.051 1.008 1.00 94.81 604 ARG A CA 1
ATOM 4270 C C . ARG A 1 604 ? -22.303 -9.786 0.163 1.00 94.81 604 ARG A C 1
ATOM 4272 O O . ARG A 1 604 ? -21.573 -8.827 0.394 1.00 94.81 604 ARG A O 1
ATOM 4279 N N . GLY A 1 605 ? -22.089 -10.628 -0.846 1.00 93.31 605 GLY A N 1
ATOM 4280 C CA . GLY A 1 605 ? -20.949 -10.509 -1.762 1.00 93.31 605 GLY A CA 1
ATOM 4281 C C . GLY A 1 605 ? -19.599 -10.929 -1.169 1.00 93.31 605 GLY A C 1
ATOM 4282 O O . GLY A 1 605 ? -18.584 -10.782 -1.842 1.00 93.31 605 GLY A O 1
ATOM 4283 N N . THR A 1 606 ? -19.568 -11.468 0.054 1.00 94.38 606 THR A N 1
ATOM 4284 C CA . THR A 1 606 ? -18.354 -11.982 0.706 1.00 94.38 606 THR A CA 1
ATOM 4285 C C . THR A 1 606 ? -18.610 -13.363 1.314 1.00 94.38 606 THR A C 1
ATOM 4287 O O . THR A 1 606 ? -19.755 -13.799 1.417 1.00 94.38 606 THR A O 1
ATOM 4290 N N . SER A 1 607 ? -17.554 -14.044 1.758 1.00 94.25 607 SER A N 1
ATOM 4291 C CA . SER A 1 607 ? -17.656 -15.278 2.551 1.00 94.25 607 SER A CA 1
ATOM 4292 C C . SER A 1 607 ? -17.691 -15.026 4.065 1.00 94.25 607 SER A C 1
ATOM 4294 O O . SER A 1 607 ? -17.565 -15.973 4.840 1.00 94.25 607 SER A O 1
ATOM 4296 N N . LEU A 1 608 ? -17.793 -13.768 4.510 1.00 95.88 608 LEU A N 1
ATOM 4297 C CA . LEU A 1 608 ? -17.721 -13.417 5.926 1.00 95.88 608 LEU A CA 1
ATOM 4298 C C . LEU A 1 608 ? -19.034 -13.741 6.641 1.00 95.88 608 LEU A C 1
ATOM 4300 O O . LEU A 1 608 ? -20.112 -13.296 6.236 1.00 95.88 608 LEU A O 1
ATOM 4304 N N . THR A 1 609 ? -18.917 -14.464 7.754 1.00 96.81 609 THR A N 1
ATOM 4305 C CA . THR A 1 609 ? -20.036 -14.812 8.635 1.00 96.81 609 THR A CA 1
ATOM 4306 C C . THR A 1 609 ? -19.668 -14.613 10.099 1.00 96.81 609 THR A C 1
ATOM 4308 O O . THR A 1 609 ? -18.513 -14.806 10.477 1.00 96.81 609 THR A O 1
ATOM 4311 N N . ARG A 1 610 ? -20.653 -14.297 10.943 1.00 96.44 610 ARG A N 1
ATOM 4312 C CA . ARG A 1 610 ? -20.503 -14.206 12.403 1.00 96.44 610 ARG A CA 1
ATOM 4313 C C . ARG A 1 610 ? -21.682 -14.893 13.071 1.00 96.44 610 ARG A C 1
ATOM 4315 O O . ARG A 1 610 ? -22.827 -14.572 12.769 1.00 96.44 610 ARG A O 1
ATOM 4322 N N . THR A 1 611 ? -21.402 -15.813 13.988 1.00 97.00 611 THR A N 1
ATOM 4323 C CA . THR A 1 611 ? -22.432 -16.607 14.669 1.00 97.00 611 THR A CA 1
ATOM 4324 C C . THR A 1 611 ? -22.508 -16.252 16.144 1.00 97.00 611 THR A C 1
ATOM 4326 O O . THR A 1 611 ? -21.505 -16.289 16.853 1.00 97.00 611 THR A O 1
ATOM 4329 N N . PHE A 1 612 ? -23.719 -15.960 16.605 1.00 96.62 612 PHE A N 1
ATOM 4330 C CA . PHE A 1 612 ? -24.065 -15.762 18.005 1.00 96.62 612 PHE A CA 1
ATOM 4331 C C . PHE A 1 612 ? -24.742 -17.029 18.522 1.00 96.62 612 PHE A C 1
ATOM 4333 O O . PHE A 1 612 ? -25.650 -17.555 17.876 1.00 96.62 612 PHE A O 1
ATOM 4340 N N . SER A 1 613 ? -24.275 -17.531 19.665 1.00 96.81 613 SER A N 1
ATOM 4341 C CA . SER A 1 613 ? -24.774 -18.765 20.279 1.00 96.81 613 SER A CA 1
ATOM 4342 C C . SER A 1 613 ? -25.535 -18.457 21.560 1.00 96.81 613 SER A C 1
ATOM 4344 O O . SER A 1 613 ? -25.086 -17.645 22.367 1.00 96.81 613 SER A O 1
ATOM 4346 N N . PHE A 1 614 ? -26.666 -19.133 21.743 1.00 96.19 614 PHE A N 1
ATOM 4347 C CA . PHE A 1 614 ? -27.604 -18.900 22.832 1.00 96.19 614 PHE A CA 1
ATOM 4348 C C . PHE A 1 614 ? -28.055 -20.214 23.462 1.00 96.19 614 PHE A C 1
ATOM 4350 O O . PHE A 1 614 ? -28.286 -21.198 22.762 1.00 96.19 614 PHE A O 1
ATOM 4357 N N . THR A 1 615 ? -28.262 -20.225 24.775 1.00 96.25 615 THR A N 1
ATOM 4358 C CA . THR A 1 615 ? -28.940 -21.328 25.465 1.00 96.25 615 THR A CA 1
ATOM 4359 C C . THR A 1 615 ? -30.391 -20.944 25.729 1.00 96.25 615 THR A C 1
ATOM 4361 O O . THR A 1 615 ? -30.685 -20.191 26.657 1.00 96.25 615 THR A O 1
ATOM 4364 N N . VAL A 1 616 ? -31.302 -21.481 24.918 1.00 93.94 616 VAL A N 1
ATOM 4365 C CA . VAL A 1 616 ? -32.748 -21.299 25.083 1.00 93.94 616 VAL A CA 1
ATOM 4366 C C . VAL A 1 616 ? -33.235 -22.200 26.212 1.00 93.94 616 VAL A C 1
ATOM 4368 O O . VAL A 1 616 ? -33.164 -23.430 26.117 1.00 93.94 616 VAL A O 1
ATOM 4371 N N . ARG A 1 617 ? -33.721 -21.589 27.292 1.00 91.25 617 ARG A N 1
ATOM 4372 C CA . ARG A 1 617 ? -34.206 -22.276 28.498 1.00 91.25 617 ARG A CA 1
ATOM 4373 C C . ARG A 1 617 ? -35.706 -22.482 28.474 1.00 91.25 617 ARG A C 1
ATOM 4375 O O . ARG A 1 617 ? -36.179 -23.548 28.860 1.00 91.25 617 ARG A O 1
ATOM 4382 N N . SER A 1 618 ? -36.434 -21.496 27.978 1.00 83.88 618 SER A N 1
ATOM 4383 C CA . SER A 1 618 ? -37.870 -21.580 27.777 1.00 83.88 618 SER A CA 1
ATOM 4384 C C . SER A 1 618 ? -38.264 -20.831 26.513 1.00 83.88 618 SER A C 1
ATOM 4386 O O . SER A 1 618 ? -37.480 -20.084 25.929 1.00 83.88 618 SER A O 1
ATOM 4388 N N . TYR A 1 619 ? -39.469 -21.110 26.046 1.00 75.75 619 TYR A N 1
ATOM 4389 C CA . TYR A 1 619 ? -40.075 -20.415 24.932 1.00 75.75 619 TYR A CA 1
ATOM 4390 C C . TYR A 1 619 ? -41.576 -20.399 25.178 1.00 75.75 619 TYR A C 1
ATOM 4392 O O . TYR A 1 619 ? -42.164 -21.421 25.542 1.00 75.75 619 TYR A O 1
ATOM 4400 N N . ASN A 1 620 ? -42.202 -19.241 24.996 1.00 65.50 620 ASN A N 1
ATOM 4401 C CA . ASN A 1 620 ? -43.652 -19.182 24.976 1.00 65.50 620 ASN A CA 1
ATOM 4402 C C . ASN A 1 620 ? -44.111 -19.785 23.648 1.00 65.50 620 ASN A C 1
ATOM 4404 O O . ASN A 1 620 ? -44.095 -19.120 22.613 1.00 65.50 620 ASN A O 1
ATOM 4408 N N . ASN A 1 621 ? -44.518 -21.057 23.679 1.00 49.75 621 ASN A N 1
ATOM 4409 C CA . ASN A 1 621 ? -45.431 -21.585 22.674 1.00 49.75 621 ASN A CA 1
ATOM 4410 C C . ASN A 1 621 ? -46.629 -20.650 22.679 1.00 49.75 621 ASN A C 1
ATOM 4412 O O . ASN A 1 621 ? -47.333 -20.595 23.683 1.00 49.75 621 ASN A O 1
ATOM 4416 N N . GLY A 1 622 ? -46.821 -19.871 21.620 1.00 45.00 622 GLY A N 1
ATOM 4417 C CA . GLY A 1 622 ? -47.991 -19.019 21.482 1.00 45.00 622 GLY A CA 1
ATOM 4418 C C . GLY A 1 622 ? -49.264 -19.862 21.466 1.00 45.00 622 GLY A C 1
ATOM 4419 O O . GLY A 1 622 ? -49.823 -20.112 20.410 1.00 45.00 622 GLY A O 1
ATOM 4420 N N . ALA A 1 623 ? -49.750 -20.274 22.631 1.00 36.22 623 ALA A N 1
ATOM 4421 C CA . ALA A 1 623 ? -51.160 -20.174 22.904 1.00 36.22 623 ALA A CA 1
ATOM 4422 C C . ALA A 1 623 ? -51.378 -18.696 23.232 1.00 36.22 623 ALA A C 1
ATOM 4424 O O . ALA A 1 623 ? -51.330 -18.287 24.391 1.00 36.22 623 ALA A O 1
ATOM 4425 N N . GLU A 1 624 ? -51.596 -17.871 22.203 1.00 41.44 624 GLU A N 1
ATOM 4426 C CA . GLU A 1 624 ? -52.551 -16.793 22.424 1.00 41.44 624 GLU A CA 1
ATOM 4427 C C . GLU A 1 624 ? -53.819 -17.508 22.888 1.00 41.44 624 GLU A C 1
ATOM 4429 O O . GLU A 1 624 ? -54.503 -18.167 22.104 1.00 41.44 624 GLU A O 1
ATOM 4434 N N . VAL A 1 625 ? -54.105 -17.454 24.188 1.00 42.69 625 VAL A N 1
ATOM 4435 C CA . VAL A 1 625 ? -55.477 -17.636 24.632 1.00 42.69 625 VAL A CA 1
ATOM 4436 C C . VAL A 1 625 ? -56.197 -16.450 24.012 1.00 42.69 625 VAL A C 1
ATOM 4438 O O . VAL A 1 625 ? -56.155 -15.346 24.546 1.00 42.69 625 VAL A O 1
ATOM 4441 N N . LEU A 1 626 ? -56.768 -16.656 22.823 1.00 42.91 626 LEU A N 1
ATOM 4442 C CA . LEU A 1 626 ? -57.774 -15.772 22.261 1.00 42.91 626 LEU A CA 1
ATOM 4443 C C . LEU A 1 626 ? -58.873 -15.711 23.316 1.00 42.91 626 LEU A C 1
ATOM 4445 O O . LEU A 1 626 ? -59.715 -16.607 23.401 1.00 42.91 626 LEU A O 1
ATOM 4449 N N . LEU A 1 627 ? -58.810 -14.700 24.182 1.00 49.78 627 LEU A N 1
ATOM 4450 C CA . LEU A 1 627 ? -59.898 -14.393 25.087 1.00 49.78 627 LEU A CA 1
ATOM 4451 C C . LEU A 1 627 ? -61.119 -14.204 24.191 1.00 49.78 627 LEU A C 1
ATOM 4453 O O . LEU A 1 627 ? -61.126 -13.347 23.310 1.00 49.78 627 LEU A O 1
ATOM 4457 N N . GLN A 1 628 ? -62.123 -15.060 24.358 1.00 60.34 628 GLN A N 1
ATOM 4458 C CA . GLN A 1 628 ? -63.386 -14.892 23.655 1.00 60.34 628 GLN A CA 1
ATOM 4459 C C . GLN A 1 628 ? -63.969 -13.546 24.106 1.00 60.34 628 GLN A C 1
ATOM 4461 O O . GLN A 1 628 ? -64.056 -13.306 25.318 1.00 60.34 628 GLN A O 1
ATOM 4466 N N . PRO A 1 629 ? -64.312 -12.640 23.178 1.00 69.50 629 PRO A N 1
ATOM 4467 C CA . PRO A 1 629 ? -64.890 -11.367 23.558 1.00 69.50 629 PRO A CA 1
ATOM 4468 C C . PRO A 1 629 ? -66.217 -11.610 24.275 1.00 69.50 629 PRO A C 1
ATOM 4470 O O . PRO A 1 629 ? -67.088 -12.324 23.787 1.00 69.50 629 PRO A O 1
ATOM 4473 N N . ILE A 1 630 ? -66.372 -11.003 25.450 1.00 84.00 630 ILE A N 1
ATOM 4474 C CA . ILE A 1 630 ? -67.613 -11.072 26.234 1.00 84.00 630 ILE A CA 1
ATOM 4475 C C . ILE A 1 630 ? -68.690 -10.156 25.659 1.00 84.00 630 ILE A C 1
ATOM 4477 O O . ILE A 1 630 ? -69.873 -10.313 25.958 1.00 84.00 630 ILE A O 1
ATOM 4481 N N . ARG A 1 631 ? -68.284 -9.166 24.857 1.00 83.12 631 ARG A N 1
ATOM 4482 C CA . ARG A 1 631 ? -69.189 -8.209 24.235 1.00 83.12 631 ARG A CA 1
ATOM 4483 C C . ARG A 1 631 ? -68.559 -7.610 22.987 1.00 83.12 631 ARG A C 1
ATOM 4485 O O . ARG A 1 631 ? -67.480 -7.032 23.061 1.00 83.12 631 ARG A O 1
ATOM 4492 N N . THR A 1 632 ? -69.294 -7.652 21.884 1.00 85.69 632 THR A N 1
ATOM 4493 C CA . THR A 1 632 ? -68.923 -6.982 20.636 1.00 85.69 632 THR A CA 1
ATOM 4494 C C . THR A 1 632 ? -69.896 -5.840 20.359 1.00 85.69 632 THR A C 1
ATOM 4496 O O . THR A 1 632 ? -71.112 -6.013 20.446 1.00 85.69 632 THR A O 1
ATOM 4499 N N . GLN A 1 633 ? -69.369 -4.659 20.040 1.00 89.25 633 GLN A N 1
ATOM 4500 C CA . GLN A 1 633 ? -70.144 -3.495 19.616 1.00 89.25 633 GLN A CA 1
ATOM 4501 C C . GLN A 1 633 ? -69.739 -3.074 18.209 1.00 89.25 633 GLN A C 1
ATOM 4503 O O . GLN A 1 633 ? -68.553 -3.009 17.886 1.00 89.25 633 GLN A O 1
ATOM 4508 N N . TRP A 1 634 ? -70.728 -2.728 17.394 1.00 87.69 634 TRP A N 1
ATOM 4509 C CA . TRP A 1 634 ? -70.515 -2.270 16.030 1.00 87.69 634 TRP A CA 1
ATOM 4510 C C . TRP A 1 634 ? -70.805 -0.780 15.920 1.00 87.69 634 TRP A C 1
ATOM 4512 O O . TRP A 1 634 ? -71.791 -0.285 16.464 1.00 87.69 634 TRP A O 1
ATOM 4522 N N . HIS A 1 635 ? -69.943 -0.069 15.203 1.00 88.81 635 HIS A N 1
ATOM 4523 C CA . HIS A 1 635 ? -70.117 1.338 14.875 1.00 88.81 635 HIS A CA 1
ATOM 4524 C C . HIS A 1 635 ? -69.880 1.552 13.380 1.00 88.81 635 HIS A C 1
ATOM 4526 O O . HIS A 1 635 ? -69.063 0.878 12.750 1.00 88.81 635 HIS A O 1
ATOM 4532 N N . THR A 1 636 ? -70.576 2.520 12.795 1.00 86.44 636 THR A N 1
ATOM 4533 C CA . THR A 1 636 ? -70.236 3.049 11.467 1.00 86.44 636 THR A CA 1
ATOM 4534 C C . THR A 1 636 ? -68.806 3.598 11.461 1.00 86.44 636 THR A C 1
ATOM 4536 O O . THR A 1 636 ? -68.244 3.923 12.508 1.00 86.44 636 THR A O 1
ATOM 4539 N N . LEU A 1 637 ? -68.206 3.762 10.278 1.00 85.12 637 LEU A N 1
ATOM 4540 C CA . LEU A 1 637 ? -66.870 4.365 10.146 1.00 85.12 637 LEU A CA 1
ATOM 4541 C C . LEU A 1 637 ? -66.800 5.814 10.670 1.00 85.12 637 LEU A C 1
ATOM 4543 O O . LEU A 1 637 ? -65.707 6.321 10.900 1.00 85.12 637 LEU A O 1
ATOM 4547 N N . THR A 1 638 ? -67.951 6.464 10.869 1.00 83.00 638 THR A N 1
ATOM 4548 C CA . THR A 1 638 ? -68.087 7.804 11.458 1.00 83.00 638 THR A CA 1
ATOM 4549 C C . THR A 1 638 ? -68.380 7.780 12.965 1.00 83.00 638 THR A C 1
ATOM 4551 O O . THR A 1 638 ? -68.544 8.837 13.565 1.00 83.00 638 THR A O 1
ATOM 4554 N N . GLY A 1 639 ? -68.419 6.598 13.594 1.00 79.31 639 GLY A N 1
ATOM 4555 C CA . GLY A 1 639 ? -68.528 6.437 15.048 1.00 79.31 639 GLY A CA 1
ATOM 4556 C C . GLY A 1 639 ? -69.951 6.311 15.604 1.00 79.31 639 GLY A C 1
ATOM 4557 O O . GLY A 1 639 ? -70.112 6.236 16.818 1.00 79.31 639 GLY A O 1
ATOM 4558 N N . LEU A 1 640 ? -70.989 6.253 14.761 1.00 85.06 640 LEU A N 1
ATOM 4559 C CA . LEU A 1 640 ? -72.370 6.028 15.223 1.00 85.06 640 LEU A CA 1
ATOM 4560 C C . LEU A 1 640 ? -72.617 4.543 15.544 1.00 85.06 640 LEU A C 1
ATOM 4562 O O . LEU A 1 640 ? -72.250 3.710 14.710 1.00 85.06 640 LEU A O 1
ATOM 4566 N N . PRO A 1 641 ? -73.249 4.196 16.683 1.00 87.94 641 PRO A N 1
ATOM 4567 C CA . PRO A 1 641 ? -73.504 2.810 17.076 1.00 87.94 641 PRO A CA 1
ATOM 4568 C C . PRO A 1 641 ? -74.520 2.125 16.153 1.00 87.94 641 PRO A C 1
ATOM 4570 O O . PRO A 1 641 ? -75.496 2.733 15.717 1.00 87.94 641 PRO A O 1
ATOM 4573 N N . VAL A 1 642 ? -74.294 0.841 15.878 1.00 86.75 642 VAL A N 1
ATOM 4574 C CA . VAL A 1 642 ? -75.106 -0.000 14.990 1.00 86.75 642 VAL A CA 1
ATOM 4575 C C . VAL A 1 642 ? -75.504 -1.265 15.744 1.00 86.75 642 VAL A C 1
ATOM 4577 O O . VAL A 1 642 ? -74.653 -2.033 16.182 1.00 86.75 642 VAL A O 1
ATOM 4580 N N . THR A 1 643 ? -76.806 -1.488 15.907 1.00 83.81 643 THR A N 1
ATOM 4581 C CA . THR A 1 643 ? -77.346 -2.645 16.643 1.00 83.81 643 THR A CA 1
ATOM 4582 C C . THR A 1 643 ? -77.507 -3.889 15.772 1.00 83.81 643 THR A C 1
ATOM 4584 O O . THR A 1 643 ? -77.374 -5.000 16.276 1.00 83.81 643 THR A O 1
ATOM 4587 N N . HIS A 1 644 ? -77.732 -3.712 14.467 1.00 84.38 644 HIS A N 1
ATOM 4588 C CA . HIS A 1 644 ? -77.857 -4.790 13.483 1.00 84.38 644 HIS A CA 1
ATOM 4589 C C . HIS A 1 644 ? -77.032 -4.448 12.236 1.00 84.38 644 HIS A C 1
ATOM 4591 O O . HIS A 1 644 ? -77.550 -3.810 11.316 1.00 84.38 644 HIS A O 1
ATOM 4597 N N . PRO A 1 645 ? -75.729 -4.772 12.223 1.00 84.25 645 PRO A N 1
ATOM 4598 C CA . PRO A 1 645 ? -74.878 -4.466 11.084 1.00 84.25 645 PRO A CA 1
ATOM 4599 C C . PRO A 1 645 ? -75.247 -5.354 9.887 1.00 84.25 645 PRO A C 1
ATOM 4601 O O . PRO A 1 645 ? -75.502 -6.545 10.041 1.00 84.25 645 PRO A O 1
ATOM 4604 N N . ALA A 1 646 ? -75.315 -4.760 8.695 1.00 82.31 646 ALA A N 1
ATOM 4605 C CA . ALA A 1 646 ? -75.695 -5.482 7.486 1.00 82.31 646 ALA A CA 1
ATOM 4606 C C . ALA A 1 646 ? -74.543 -6.393 7.012 1.00 82.31 646 ALA A C 1
ATOM 4608 O O . ALA A 1 646 ? -73.421 -5.886 6.867 1.00 82.31 646 ALA A O 1
ATOM 4609 N N . PRO A 1 647 ? -74.797 -7.686 6.722 1.00 85.00 647 PRO A N 1
ATOM 4610 C CA . PRO A 1 647 ? -73.770 -8.614 6.257 1.00 85.00 647 PRO A CA 1
ATOM 4611 C C . PRO A 1 647 ? -73.003 -8.076 5.045 1.00 85.00 647 PRO A C 1
ATOM 4613 O O . PRO A 1 647 ? -73.584 -7.489 4.130 1.00 85.00 647 PRO A O 1
ATOM 4616 N N . GLY A 1 648 ? -71.681 -8.238 5.048 1.00 79.06 648 GLY A N 1
ATOM 4617 C CA . GLY A 1 648 ? -70.797 -7.774 3.975 1.00 79.06 648 GLY A CA 1
ATOM 4618 C C . GLY A 1 648 ? -70.524 -6.264 3.952 1.00 79.06 648 GLY A C 1
ATOM 4619 O O . GLY A 1 648 ? -69.807 -5.795 3.069 1.00 79.06 648 GLY A O 1
ATOM 4620 N N . THR A 1 649 ? -71.041 -5.492 4.914 1.00 81.44 649 THR A N 1
ATOM 4621 C CA . THR A 1 649 ? -70.742 -4.055 5.048 1.00 81.44 649 THR A CA 1
ATOM 4622 C C . THR A 1 649 ? -69.618 -3.821 6.062 1.00 81.44 649 THR A C 1
ATOM 4624 O O . THR A 1 649 ? -69.540 -4.497 7.089 1.00 81.44 649 THR A O 1
ATOM 4627 N N . LEU A 1 650 ? -68.720 -2.871 5.771 1.00 81.88 650 LEU A N 1
ATOM 4628 C CA . LEU A 1 650 ? -67.559 -2.560 6.610 1.00 81.88 650 LEU A CA 1
ATOM 4629 C C . LEU A 1 650 ? -67.931 -1.637 7.778 1.00 81.88 650 LEU A C 1
ATOM 4631 O O . LEU A 1 650 ? -68.413 -0.522 7.573 1.00 81.88 650 LEU A O 1
ATOM 4635 N N . TYR A 1 651 ? -67.608 -2.069 8.994 1.00 88.00 651 TYR A N 1
ATOM 4636 C CA . TYR A 1 651 ? -67.861 -1.346 10.239 1.00 88.00 651 TYR A CA 1
ATOM 4637 C C . TYR A 1 651 ? -66.611 -1.311 11.132 1.00 88.00 651 TYR A C 1
ATOM 4639 O O . TYR A 1 651 ? -65.630 -2.026 10.907 1.00 88.00 651 TYR A O 1
ATOM 4647 N N . LEU A 1 652 ? -66.645 -0.474 12.169 1.00 85.56 652 LEU A N 1
ATOM 4648 C CA . LEU A 1 652 ? -65.725 -0.548 13.302 1.00 85.56 652 LEU A CA 1
ATOM 4649 C C . LEU A 1 652 ? -66.304 -1.522 14.333 1.00 85.56 652 LEU A C 1
ATOM 4651 O O . LEU A 1 652 ? -67.374 -1.274 14.891 1.00 85.56 652 LEU A O 1
ATOM 4655 N N . ARG A 1 653 ? -65.599 -2.628 14.571 1.00 87.06 653 ARG A N 1
ATOM 4656 C CA . ARG A 1 653 ? -65.939 -3.652 15.558 1.00 87.06 653 ARG A CA 1
ATOM 4657 C C . ARG A 1 653 ? -65.077 -3.465 16.795 1.00 87.06 653 ARG A C 1
ATOM 4659 O O . ARG A 1 653 ? -63.855 -3.581 16.703 1.00 87.06 653 ARG A O 1
ATOM 4666 N N . THR A 1 654 ? -65.708 -3.188 17.928 1.00 87.75 654 THR A N 1
ATOM 4667 C CA . THR A 1 654 ? -65.046 -3.104 19.231 1.00 87.75 654 THR A CA 1
ATOM 4668 C C . THR A 1 654 ? -65.375 -4.353 20.034 1.00 87.75 654 THR A C 1
ATOM 4670 O O . THR A 1 654 ? -66.520 -4.553 20.439 1.00 87.75 654 THR A O 1
ATOM 4673 N N . ASP A 1 655 ? -64.365 -5.186 20.250 1.00 85.06 655 ASP A N 1
ATOM 4674 C CA . ASP A 1 655 ? -64.445 -6.419 21.028 1.00 85.06 655 ASP A CA 1
ATOM 4675 C C . ASP A 1 655 ? -63.934 -6.145 22.449 1.00 85.06 655 ASP A C 1
ATOM 4677 O O . ASP A 1 655 ? -62.798 -5.699 22.621 1.00 85.06 655 ASP A O 1
ATOM 4681 N N . HIS A 1 656 ? -64.776 -6.374 23.458 1.00 78.00 656 HIS A N 1
ATOM 4682 C CA . HIS A 1 656 ? -64.445 -6.231 24.877 1.00 78.00 656 HIS A CA 1
ATOM 4683 C C . HIS A 1 656 ? -64.149 -7.594 25.495 1.00 78.00 656 HIS A C 1
ATOM 4685 O O . HIS A 1 656 ? -64.910 -8.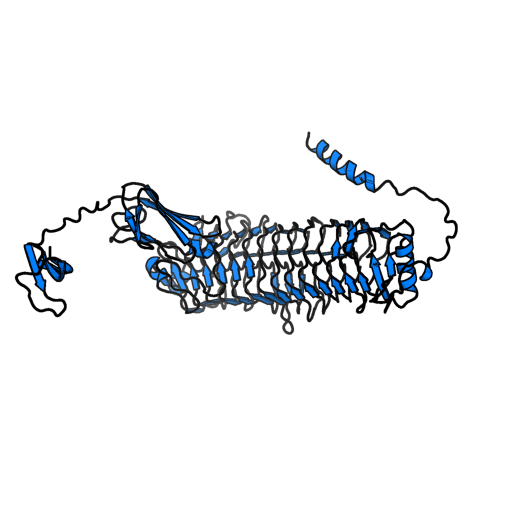547 25.300 1.00 78.00 656 HIS A O 1
ATOM 4691 N N . TYR A 1 657 ? -63.083 -7.664 26.285 1.00 77.88 657 TYR A N 1
ATOM 4692 C CA . TYR A 1 657 ? -62.570 -8.903 26.861 1.00 77.88 657 TYR A CA 1
ATOM 4693 C C . TYR A 1 657 ? -62.799 -8.965 28.384 1.00 77.88 657 TYR A C 1
ATOM 4695 O O . TYR A 1 657 ? -62.990 -7.926 29.025 1.00 77.88 657 TYR A O 1
ATOM 4703 N N . PRO A 1 658 ? -62.794 -10.171 28.990 1.00 66.56 658 PRO A N 1
ATOM 4704 C CA . PRO A 1 658 ? -62.984 -10.356 30.435 1.00 66.56 658 PRO A CA 1
ATOM 4705 C C . PRO A 1 658 ? -61.981 -9.602 31.320 1.00 66.56 658 PRO A C 1
ATOM 4707 O O . PRO A 1 658 ? -62.278 -9.327 32.478 1.00 66.56 658 PRO A O 1
ATOM 4710 N N . ASP A 1 659 ? -60.801 -9.282 30.787 1.00 68.69 659 ASP A N 1
ATOM 4711 C CA . ASP A 1 659 ? -59.722 -8.564 31.476 1.00 68.69 659 ASP A CA 1
ATOM 4712 C C . ASP A 1 659 ? -59.908 -7.033 31.483 1.00 68.69 659 ASP A C 1
ATOM 4714 O O . ASP A 1 659 ? -59.051 -6.299 31.973 1.00 68.69 659 ASP A O 1
ATOM 4718 N N . GLY A 1 660 ? -61.032 -6.542 30.947 1.00 68.00 660 GLY A N 1
ATOM 4719 C CA . GLY A 1 660 ? -61.360 -5.120 30.867 1.00 68.00 660 GLY A CA 1
ATOM 4720 C C . GLY A 1 660 ? -60.734 -4.399 29.672 1.00 68.00 660 GLY A C 1
ATOM 4721 O O . GLY A 1 660 ? -60.999 -3.210 29.482 1.00 68.00 660 GLY A O 1
ATOM 4722 N N . THR A 1 661 ? -59.945 -5.088 28.843 1.00 71.75 661 THR A N 1
ATOM 4723 C CA . THR A 1 661 ? -59.396 -4.511 27.614 1.00 71.75 661 THR A CA 1
ATOM 4724 C C . THR A 1 661 ? -60.442 -4.480 26.497 1.00 71.75 661 THR A C 1
ATOM 4726 O O . THR A 1 661 ? -61.412 -5.245 26.479 1.00 71.75 661 THR A O 1
ATOM 4729 N N . ALA A 1 662 ? -60.259 -3.562 25.548 1.00 77.69 662 ALA A N 1
ATOM 4730 C CA . ALA A 1 662 ? -61.087 -3.462 24.354 1.00 77.69 662 ALA A CA 1
ATOM 4731 C C . ALA A 1 662 ? -60.202 -3.305 23.117 1.00 77.69 662 ALA A C 1
ATOM 4733 O O . ALA A 1 662 ? -59.222 -2.558 23.135 1.00 77.69 662 ALA A O 1
ATOM 4734 N N . ARG A 1 663 ? -60.558 -3.990 22.028 1.00 76.50 663 ARG A N 1
ATOM 4735 C CA . ARG A 1 663 ? -59.856 -3.904 20.743 1.00 76.50 663 ARG A CA 1
ATOM 4736 C C . ARG A 1 663 ? -60.821 -3.459 19.656 1.00 76.50 663 ARG A C 1
ATOM 4738 O O . ARG A 1 663 ? -61.795 -4.151 19.379 1.00 76.50 663 ARG A O 1
ATOM 4745 N N . THR A 1 664 ? -60.503 -2.348 18.997 1.00 82.44 664 THR A N 1
ATOM 4746 C CA . THR A 1 664 ? -61.270 -1.845 17.850 1.00 82.44 664 THR A CA 1
ATOM 4747 C C . THR A 1 664 ? -60.585 -2.229 16.545 1.00 82.44 664 THR A C 1
ATOM 4749 O O . THR A 1 664 ? -59.407 -1.941 16.339 1.00 82.44 664 THR A O 1
ATOM 4752 N N . THR A 1 665 ? -61.320 -2.871 15.642 1.00 81.69 665 THR A N 1
ATOM 4753 C CA . THR A 1 665 ? -60.844 -3.282 14.314 1.00 81.69 665 THR A CA 1
ATOM 4754 C C . THR A 1 665 ? -61.834 -2.862 13.232 1.00 81.69 665 THR A C 1
ATOM 4756 O O . THR A 1 665 ? -63.011 -2.645 13.508 1.00 81.69 665 THR A O 1
ATOM 4759 N N . LYS A 1 666 ? -61.373 -2.720 11.984 1.00 84.56 666 LYS A N 1
ATOM 4760 C CA . LYS A 1 666 ? -62.273 -2.619 10.827 1.00 84.56 666 LYS A CA 1
ATOM 4761 C C . LYS A 1 666 ? -62.630 -4.036 10.394 1.00 84.56 666 LYS A C 1
ATOM 4763 O O . LYS A 1 666 ? -61.729 -4.786 10.030 1.00 84.56 666 LYS A O 1
ATOM 4768 N N . ALA A 1 667 ? -63.908 -4.390 10.444 1.00 79.75 667 ALA A N 1
ATOM 4769 C CA . ALA A 1 667 ? -64.384 -5.729 10.114 1.00 79.75 667 ALA A CA 1
ATOM 4770 C C . ALA A 1 667 ? -65.646 -5.653 9.251 1.00 79.75 667 ALA A C 1
ATOM 4772 O O . ALA A 1 667 ? -66.443 -4.720 9.378 1.00 79.75 667 ALA A O 1
ATOM 4773 N N . LEU A 1 668 ? -65.808 -6.628 8.358 1.00 83.19 668 LEU A N 1
ATOM 4774 C CA . LEU A 1 668 ? -67.074 -6.855 7.670 1.00 83.19 668 LEU A CA 1
ATOM 4775 C C . LEU A 1 668 ? -68.011 -7.556 8.653 1.00 83.19 668 LEU A C 1
ATOM 4777 O O . LEU A 1 668 ? -67.576 -8.463 9.362 1.00 83.19 668 LEU A O 1
ATOM 4781 N N . ALA A 1 669 ? -69.260 -7.111 8.730 1.00 76.19 669 ALA A N 1
ATOM 4782 C CA . ALA A 1 669 ? -70.260 -7.841 9.495 1.00 76.19 669 ALA A CA 1
ATOM 4783 C C . ALA A 1 669 ? -70.582 -9.164 8.793 1.00 76.19 669 ALA A C 1
ATOM 4785 O O . ALA A 1 669 ? -70.731 -9.184 7.567 1.00 76.19 669 ALA A O 1
ATOM 4786 N N . GLU A 1 670 ? -70.610 -10.244 9.572 1.00 71.19 670 GLU A N 1
ATOM 4787 C CA . GLU A 1 670 ? -70.924 -11.602 9.108 1.00 71.19 670 GLU A CA 1
ATOM 4788 C C . GLU A 1 670 ? -72.421 -11.795 8.863 1.00 71.19 670 GLU A C 1
ATOM 4790 O O . GLU A 1 670 ? -73.231 -11.217 9.628 1.00 71.19 670 GLU A O 1
#

Foldseek 3Di:
DPPVVVVVVVVVVVVVVVPPPDDDDDDDDDDQLEPVPFFFDQAPVTAGEDAEQSSLQRLQVCCVVPVASARGEYEYPAAYEHDPPDDARAEHLGHYHDVQHEYEYEDEDQAQADESHQEDAQNREYENYEYEEEYEYAHAKEHHYSEYNHEYENYEQQYEYEYAEAYAPHYAEFQYEYYLYEYPHHYDYQEFYAPHYEEYAANGYYENYEYPEAAAYARYAFYEPHYREYDAQNANHEHYLYEYEHAYHYEAAYEPHYREYHFRYEYEQYEYAHAWEYAHAFIEDHYGEYEYAPVGEYEHELYEYAHAYEYQHQFYEHHYRYYDYEYEYYNYEYAYAYEHPHADAHQYEPHYSEDAYEYELYEGQHAYYDQHYQAYEPGTREYENAYEAEQYEYLHAIENEHDPDGYPHSFYEDHYGYYDLYEYENYEGLHAWEHQAFKEQHYSEYAENYEYAQYEGAHAIYHDDPHDYAQHYEYDPRHPHDYHYYQYEGACVRYVHHYPCCVPHYYYDHQQVQLVCRSDPQWDRFHQFHTHGPGPPDDPSNVQSRKHKDADDPPDDQAEHAFKMFITADPQKDKDKDPQWDDDDGRIIFGDDFAKIKIKIDGPPDRDIDIRIGGYPHGPPPPPVPQQFPDKWWAAPVGHTDPDADAQDWTWIWGAGPVRDIDTDTDGDD

pLDDT: mean 90.18, std 15.27, range [29.73, 98.94]

Sequence (670 aa):
MNIIRTIKVATARLMAVVAAAGYMASASASQPDTLSQLPGSGTAADPFVITSAAHLRALAAMADSTAGCKGHSFRLGADVCADSTFRPVALFNGSFEGAGHTLTYNYAAEADSLGLFRVIGRQGVVRNLVLAGSLSANRYAGALAAECQGLADSITNRMAVSAKENVGGVAAVLSGSLTNCVNGGVLRADAYVGGIACKMAAGGLLANCRNEADILLPEASNIGGIISYTTVNASSARLLRCVNTGALRGRESAGGISSRAESGLSLDSCVNSGTVAVSGRYGAGIVAQITGNPVRNVQLTACSNSGAIISPADYLGGIAAFTTGNVTLSHCVNTGAVTHSGSGAAYIGGLCGMSFGNISHCANAGVVSAPHSYAVGGLVGAAQQNCRINCSYNVGAVSASATALDVEWGVAGGLAGDVRETVLSNSYNLGMVSAYDNAAGLCGMIHNNCALRYSYNAAAVQAAGTANVGAVANLSSEAATLPVTTKVFYDADVCLRLSAFDREYAVGYATAEMCQNPPSERFDSVRLCYPLLTDPAPLPEALMASLCVSYDLPGDNASNVNGAVFVGVRPGIDWHANRCFGFYSPGIYKPLHTGLGTLTASCRGTSLTRTFSFTVRSYNNGAEVLLQPIRTQWHTLTGLPVTHPAPGTLYLRTDHYPDGTARTTKALAE

Secondary structure (DSSP, 8-state):
--SHHHHHHHHHTTGGGS----------------GGGSSS-SSSSSPEEE-SHHHHHHHHHHHHHTTTTTT-EEEESS-EE--TT---BS-B-SEEE-TT-EEEEEEE-S-SEESSEEEE-TT-EEEEEEEEEEEEESSEEESSEEEESSEEEEEEE-SEEEESSEEESSEEEESSEEES-EE-S-EE-SSEEESSEEEE-TT-EEES-EE-S-EE-TT-SEEESSEEEEPTT-TT-EEES-EE-S-EEESSEEESSEEEEETT-EEES-EE-S-EEESSSEEESSEEEEE--SS--EEEES-EE-S-EEE--SEEESSEEEEESSEEEES-EE-S-EEE-S-SS-EEESSEEEESSEEES-EE-S-EE-SS-SEEESSEEEE-TT-EEES-EE-S-EEE---SSS-TT-EEESSEEEESS-EEES-EE-S-EEESSEEESSEEEE-TT-EEEEEEE-S-EEESSS--EESSEEE-TT--SPPEEEEEEEETTT-----HHHHHH-EEE-HHHHTT--SSTTB---TTBPPPBSSSPPPHHHHHHTB-EEESSTT-BTTBB-S-EEE---TTEEEEE-TTEEEEETTEEEE-SSEEEEEEEEETTSS-EEEEEEEE----------PPPSEEEEE-TTS-EESSPPTT-EEEEEEE-TTS-EEEEEEE--

Radius of gyration: 33.53 Å; chains: 1; bounding box: 113×60×84 Å